Protein AF-A0A9P3HII9-F1 (afdb_monomer)

Secondary structure (DSSP, 8-state):
-------PEEEEEE--TTSSHHHHHHHTT-----S--SSSPPP-PPPEEEEETTEEEEEEEPPPTT----TTS---HHHHHHHHHHHHHHHHHTT-EEEEEEEE---TTSPPPHHHHHHHHHHHHTBSSPPPEEEEEEEE-GGGHHHHTSTTHHHHHHHHTT---TTEEEEEEEEEE--SSS--HHHHHHHHHHHHTS--B---B----TT---GGGGTTTSSTTSSSSSSSGGGG---S-----TT---PEEEEEE--TTSSHHHHHHHTT-----S---TT--PPEEEEEEETTEEEEEEEPPP----TTS-THHHHHHHHHHHHHHHTTS--EEEEEEE--BTTBPPHHHHHHHHHHHHT-SS--EEEEEEEEE-TTTHHHHTSTTTTHHHHHHHHHT-----STTT---EEEE--TTS---HHHHHHHHHHHHHHHTHHHHHHHHHHHHHHHT--

Solvent-accessible surface area (backbone atoms only — not comparable to full-atom values): 26698 Å² total; per-residue (Å²): 132,86,76,66,92,64,75,55,33,33,43,35,48,43,39,49,66,72,33,46,60,42,57,56,41,36,56,50,57,46,89,53,88,72,76,72,49,86,77,50,50,67,73,67,54,79,64,45,79,29,71,46,88,95,41,44,37,36,40,40,55,56,56,22,51,69,32,56,56,60,91,92,50,90,55,46,66,64,57,34,47,52,49,52,49,46,56,50,38,59,52,30,66,69,69,36,31,26,38,42,29,43,34,40,48,35,42,79,81,39,49,74,53,63,71,58,54,50,53,51,33,59,54,52,71,36,43,79,49,67,36,48,29,40,42,35,39,23,51,30,35,82,91,16,39,71,64,51,69,34,87,58,42,62,57,55,56,43,52,73,73,68,39,77,59,89,38,45,45,86,88,54,66,45,82,37,61,56,64,90,85,63,76,50,75,64,56,30,48,50,51,48,56,57,60,70,67,56,71,63,29,70,32,53,58,58,84,63,64,90,72,67,70,68,69,58,83,82,63,67,88,78,65,74,90,66,65,75,72,62,73,73,73,61,86,78,77,88,88,82,83,80,77,81,68,87,74,79,72,83,56,42,32,44,31,47,44,39,46,66,90,41,47,55,63,56,53,44,38,54,49,61,48,84,74,86,82,66,95,68,70,99,76,60,82,66,64,49,75,48,78,40,66,50,87,98,41,55,36,35,39,37,49,52,50,47,53,57,75,45,78,69,75,48,59,53,73,51,51,50,58,49,38,50,50,49,49,65,77,47,63,84,72,55,58,48,37,41,29,43,35,39,56,33,48,66,61,24,70,57,60,67,58,53,51,49,52,35,53,55,44,57,63,45,94,61,52,48,39,48,47,45,31,38,26,52,23,47,81,91,37,42,69,56,62,60,34,70,72,66,45,41,69,62,53,48,49,54,64,68,37,70,42,62,62,78,47,57,90,81,54,70,62,49,68,39,62,56,53,85,88,79,56,77,52,75,68,52,30,51,52,51,44,56,56,56,53,61,75,64,50,62,66,61,55,54,51,49,52,58,48,47,31,66,72,66,70,56,127

Nearest PDB structures (foldseek):
  3ftq-assembly5_B  TM=5.534E-01  e=5.354E-06  Mus musculus
  3nkv-assembly2_B  TM=5.632E-01  e=1.108E-03  Homo sapiens
  8t74-assembly1_A  TM=5.354E-01  e=1.397E-03  Homo sapiens
  1nf3-assembly1_A  TM=5.002E-01  e=1.867E-03  Homo sapiens
  3gft-assembly5_E  TM=4.887E-01  e=5.299E-03  Homo sapiens

pLDDT: mean 77.4, std 17.29, range [31.3, 97.12]

Structure (mmCIF, N/CA/C/O backbone):
data_AF-A0A9P3HII9-F1
#
_entry.id   AF-A0A9P3HII9-F1
#
loop_
_atom_site.group_PDB
_atom_site.id
_atom_site.type_symbol
_atom_site.label_atom_id
_atom_site.label_alt_id
_atom_site.label_comp_id
_atom_site.label_asym_id
_atom_site.label_entity_id
_atom_site.label_seq_id
_atom_site.pdbx_PDB_ins_code
_atom_site.Cartn_x
_atom_site.Cartn_y
_atom_site.Cartn_z
_atom_site.occupancy
_atom_site.B_iso_or_equiv
_atom_site.auth_seq_id
_atom_site.auth_comp_id
_atom_site.auth_asym_id
_atom_site.auth_atom_id
_atom_site.pdbx_PDB_model_num
ATOM 1 N N . MET A 1 1 ? 26.163 -20.464 -30.520 1.00 50.69 1 MET A N 1
ATOM 2 C CA . MET A 1 1 ? 25.673 -19.193 -31.083 1.00 50.69 1 MET A CA 1
ATOM 3 C C . MET A 1 1 ? 26.262 -18.115 -30.193 1.00 50.69 1 MET A C 1
ATOM 5 O O . MET A 1 1 ? 25.798 -17.963 -29.070 1.00 50.69 1 MET A O 1
ATOM 9 N N . GLU A 1 2 ? 27.386 -17.524 -30.596 1.00 46.53 2 GLU A N 1
ATOM 10 C CA . GLU A 1 2 ? 27.952 -16.379 -29.880 1.00 46.53 2 GLU A CA 1
ATOM 11 C C . GLU A 1 2 ? 26.976 -15.225 -30.076 1.00 46.53 2 GLU A C 1
ATOM 13 O O . GLU A 1 2 ? 26.792 -14.739 -31.188 1.00 46.53 2 GLU A O 1
ATOM 18 N N . ILE A 1 3 ? 26.263 -14.868 -29.011 1.00 52.91 3 ILE A N 1
ATOM 19 C CA . ILE A 1 3 ? 25.529 -13.611 -28.969 1.00 52.91 3 ILE A CA 1
ATOM 20 C C . ILE A 1 3 ? 26.640 -12.566 -29.024 1.00 52.91 3 ILE A C 1
ATOM 22 O O . ILE A 1 3 ? 27.408 -12.457 -28.063 1.00 52.91 3 ILE A O 1
ATOM 26 N N . GLU A 1 4 ? 26.788 -11.875 -30.163 1.00 56.25 4 GLU A N 1
ATOM 27 C CA . GLU A 1 4 ? 27.623 -10.673 -30.252 1.00 56.25 4 GLU A CA 1
ATOM 28 C C . GLU A 1 4 ? 27.346 -9.814 -29.014 1.00 56.25 4 GLU A C 1
ATOM 30 O O . GLU A 1 4 ? 26.258 -9.889 -28.443 1.00 56.25 4 GLU A O 1
ATOM 35 N N . ALA A 1 5 ? 28.300 -9.007 -28.556 1.00 56.56 5 ALA A N 1
ATOM 36 C CA . ALA A 1 5 ? 28.107 -8.104 -27.417 1.00 56.56 5 ALA A CA 1
ATOM 37 C C . ALA A 1 5 ? 27.102 -6.963 -27.729 1.00 56.56 5 ALA A C 1
ATOM 39 O O . ALA A 1 5 ? 27.338 -5.800 -27.419 1.00 56.56 5 ALA A O 1
ATOM 40 N N . SER A 1 6 ? 25.980 -7.300 -28.369 1.00 55.41 6 SER A N 1
ATOM 41 C CA . SER A 1 6 ? 24.799 -6.522 -28.655 1.00 55.41 6 SER A CA 1
ATOM 42 C C . SER A 1 6 ? 24.334 -5.850 -27.373 1.00 55.41 6 SER A C 1
ATOM 44 O O . SER A 1 6 ? 23.949 -6.528 -26.416 1.00 55.41 6 SER A O 1
ATOM 46 N N . ASN A 1 7 ? 24.421 -4.521 -27.385 1.00 78.75 7 ASN A N 1
ATOM 47 C CA . ASN A 1 7 ? 23.775 -3.545 -26.512 1.00 78.75 7 ASN A CA 1
ATOM 48 C C . ASN A 1 7 ? 22.927 -4.156 -25.386 1.00 78.75 7 ASN A C 1
ATOM 50 O O . ASN A 1 7 ? 21.704 -4.270 -25.496 1.00 78.75 7 ASN A O 1
ATOM 54 N N . ILE A 1 8 ? 23.584 -4.528 -24.284 1.00 85.19 8 ILE A N 1
ATOM 55 C CA . ILE A 1 8 ? 22.881 -4.919 -23.063 1.00 85.19 8 ILE A CA 1
ATOM 56 C C . ILE A 1 8 ? 22.096 -3.698 -22.586 1.00 85.19 8 ILE A C 1
ATOM 58 O O . ILE A 1 8 ? 22.673 -2.638 -22.343 1.00 85.19 8 ILE A O 1
ATOM 62 N N . THR A 1 9 ? 20.780 -3.852 -22.469 1.00 92.06 9 THR A N 1
ATOM 63 C CA . THR A 1 9 ? 19.888 -2.778 -22.022 1.00 92.06 9 THR A CA 1
ATOM 64 C C . THR A 1 9 ? 19.552 -2.980 -20.557 1.00 92.06 9 THR A C 1
ATOM 66 O O . THR A 1 9 ? 19.020 -4.022 -20.176 1.00 92.06 9 THR A O 1
ATOM 69 N N . SER A 1 10 ? 19.851 -1.983 -19.729 1.00 92.75 10 SER A N 1
ATOM 70 C CA . SER A 1 10 ? 19.434 -1.980 -18.330 1.00 92.75 10 SER A CA 1
ATOM 71 C C . SER A 1 10 ? 17.975 -1.550 -18.222 1.00 92.75 10 SER A C 1
ATOM 73 O O . SER A 1 10 ? 17.616 -0.470 -18.690 1.00 92.75 10 SER A O 1
ATOM 75 N N . VAL A 1 11 ? 17.144 -2.382 -17.599 1.00 94.19 11 VAL A N 1
ATOM 76 C CA . VAL A 1 11 ? 15.742 -2.068 -17.297 1.00 94.19 11 VAL A CA 1
ATOM 77 C C . VAL A 1 11 ? 15.636 -1.833 -15.799 1.00 94.19 11 VAL A C 1
ATOM 79 O O . VAL A 1 11 ? 15.940 -2.727 -15.006 1.00 94.19 11 VAL A O 1
ATOM 82 N N . ILE A 1 12 ? 15.242 -0.617 -15.423 1.00 92.94 12 ILE A N 1
ATOM 83 C CA . ILE A 1 12 ? 15.166 -0.184 -14.027 1.00 92.94 12 ILE A CA 1
ATOM 84 C C . ILE A 1 12 ? 13.711 0.147 -13.704 1.00 92.94 12 ILE A C 1
ATOM 86 O O . ILE A 1 12 ? 13.157 1.091 -14.274 1.00 92.94 12 ILE A O 1
ATOM 90 N N . PHE A 1 13 ? 13.100 -0.594 -12.777 1.00 93.56 13 PHE A N 1
ATOM 91 C CA . PHE A 1 13 ? 11.810 -0.208 -12.205 1.00 93.56 13 PHE A CA 1
ATOM 92 C C . PHE A 1 13 ? 12.006 0.570 -10.921 1.00 93.56 13 PHE A C 1
ATOM 94 O O . PHE A 1 13 ? 12.686 0.117 -10.007 1.00 93.56 13 PHE A O 1
ATOM 101 N N . ILE A 1 14 ? 11.328 1.705 -10.835 1.00 91.00 14 ILE A N 1
ATOM 102 C CA . ILE A 1 14 ? 11.351 2.598 -9.687 1.00 91.00 14 ILE A CA 1
ATOM 103 C C . ILE A 1 14 ? 9.930 2.722 -9.164 1.00 91.00 14 ILE A C 1
ATOM 105 O O . ILE A 1 14 ? 9.005 3.012 -9.915 1.00 91.00 14 ILE A O 1
ATOM 109 N N . GLY A 1 15 ? 9.736 2.521 -7.869 1.00 90.38 15 GLY A N 1
ATOM 110 C CA . GLY A 1 15 ? 8.411 2.630 -7.275 1.00 90.38 15 GLY A CA 1
ATOM 111 C C . GLY A 1 15 ? 8.385 2.172 -5.831 1.00 90.38 15 GLY A C 1
ATOM 112 O O . GLY A 1 15 ? 9.324 1.531 -5.344 1.00 90.38 15 GLY A O 1
ATOM 113 N N . ASN A 1 16 ? 7.292 2.487 -5.146 1.00 86.19 16 ASN A N 1
ATOM 114 C CA . ASN A 1 16 ? 7.128 2.178 -3.734 1.00 86.19 16 ASN A CA 1
ATOM 115 C C . ASN A 1 16 ? 7.156 0.667 -3.428 1.00 86.19 16 ASN A C 1
ATOM 117 O O . ASN A 1 16 ? 7.061 -0.178 -4.327 1.00 86.19 16 ASN A O 1
ATOM 121 N N . PRO A 1 17 ? 7.339 0.282 -2.153 1.00 83.12 17 PRO A N 1
ATOM 122 C CA . PRO A 1 17 ? 7.253 -1.115 -1.759 1.00 83.12 17 PRO A CA 1
ATOM 123 C C . PRO A 1 17 ? 5.914 -1.725 -2.180 1.00 83.12 17 PRO A C 1
ATOM 125 O O . PRO A 1 17 ? 4.857 -1.112 -2.039 1.00 83.12 17 PRO A O 1
ATOM 128 N N . GLY A 1 18 ? 5.950 -2.951 -2.699 1.00 83.88 18 GLY A N 1
ATOM 129 C CA . GLY A 1 18 ? 4.731 -3.694 -3.004 1.00 83.88 18 GLY A CA 1
ATOM 130 C C . GLY A 1 18 ? 3.981 -3.289 -4.279 1.00 83.88 18 GLY A C 1
ATOM 131 O O . GLY A 1 18 ? 2.964 -3.906 -4.577 1.00 83.88 18 GLY A O 1
ATOM 132 N N . VAL A 1 19 ? 4.476 -2.347 -5.087 1.00 89.94 19 VAL A N 1
ATOM 133 C CA . VAL A 1 19 ? 3.847 -1.977 -6.379 1.00 89.94 19 VAL A CA 1
ATOM 134 C C . VAL A 1 19 ? 4.019 -3.036 -7.485 1.00 89.94 19 VAL A C 1
ATOM 136 O O . VAL A 1 19 ? 3.559 -2.854 -8.604 1.00 89.94 19 VAL A O 1
ATOM 139 N N . GLY A 1 20 ? 4.671 -4.170 -7.206 1.00 90.62 20 GLY A N 1
ATOM 140 C CA . GLY A 1 20 ? 4.823 -5.273 -8.166 1.00 90.62 20 GLY A CA 1
ATOM 141 C C . GLY A 1 20 ? 6.060 -5.202 -9.071 1.00 90.62 20 GLY A C 1
ATOM 142 O O . GLY A 1 20 ? 6.077 -5.862 -10.104 1.00 90.62 20 GLY A O 1
ATOM 143 N N . LYS A 1 21 ? 7.109 -4.459 -8.688 1.00 92.44 21 LYS A N 1
ATOM 144 C CA . LYS A 1 21 ? 8.373 -4.358 -9.454 1.00 92.44 21 LYS A CA 1
ATOM 145 C C . LYS A 1 21 ? 8.997 -5.724 -9.760 1.00 92.44 21 LYS A C 1
ATOM 147 O O . LYS A 1 21 ? 9.207 -6.064 -10.918 1.00 92.44 21 LYS A O 1
ATOM 152 N N . SER A 1 22 ? 9.181 -6.557 -8.738 1.00 91.50 22 SER A N 1
ATOM 153 C CA . SER A 1 22 ? 9.754 -7.898 -8.891 1.00 91.50 22 SER A CA 1
ATOM 154 C C . SER A 1 22 ? 8.862 -8.822 -9.741 1.00 91.50 22 SER A C 1
ATOM 156 O O . SER A 1 22 ? 9.364 -9.651 -10.493 1.00 91.50 22 SER A O 1
ATOM 158 N N . ALA A 1 23 ? 7.534 -8.641 -9.713 1.00 92.81 23 ALA A N 1
ATOM 159 C CA . ALA A 1 23 ? 6.627 -9.371 -10.605 1.00 92.81 23 ALA A CA 1
ATOM 160 C C . ALA A 1 23 ? 6.827 -8.964 -12.076 1.00 92.81 23 ALA A C 1
ATOM 162 O O . ALA A 1 23 ? 6.844 -9.829 -12.951 1.00 92.81 23 ALA A O 1
ATOM 163 N N . LEU A 1 24 ? 7.034 -7.670 -12.349 1.00 95.31 24 LEU A N 1
ATOM 164 C CA . LEU A 1 24 ? 7.374 -7.179 -13.688 1.00 95.31 24 LEU A CA 1
ATOM 165 C C . LEU A 1 24 ? 8.743 -7.706 -14.152 1.00 95.31 24 LEU A C 1
ATOM 167 O O . LEU A 1 24 ? 8.883 -8.087 -15.311 1.00 95.31 24 LEU A O 1
ATOM 171 N N . HIS A 1 25 ? 9.736 -7.813 -13.259 1.00 95.31 25 HIS A N 1
ATOM 172 C CA . HIS A 1 25 ? 11.026 -8.445 -13.589 1.00 95.31 25 HIS A CA 1
ATOM 173 C C . HIS A 1 25 ? 10.839 -9.898 -14.009 1.00 95.31 25 HIS A C 1
ATOM 175 O O . HIS A 1 25 ? 11.411 -10.349 -15.000 1.00 95.31 25 HIS A O 1
ATOM 181 N N . ASN A 1 26 ? 10.014 -10.627 -13.263 1.00 94.19 26 ASN A N 1
ATOM 182 C CA . ASN A 1 26 ? 9.746 -12.029 -13.541 1.00 94.19 26 ASN A CA 1
ATOM 183 C C . ASN A 1 26 ? 8.998 -12.208 -14.875 1.00 94.19 26 ASN A C 1
ATOM 185 O O . ASN A 1 26 ? 9.283 -13.155 -15.605 1.00 94.19 26 ASN A O 1
ATOM 189 N N . ALA A 1 27 ? 8.133 -11.263 -15.271 1.00 95.56 27 ALA A N 1
ATOM 190 C CA . ALA A 1 27 ? 7.511 -11.256 -16.603 1.00 95.56 27 ALA A CA 1
ATOM 191 C C . ALA A 1 27 ? 8.543 -11.117 -17.747 1.00 95.56 27 ALA A C 1
ATOM 193 O O . ALA A 1 27 ? 8.375 -11.686 -18.833 1.00 95.56 27 ALA A O 1
ATOM 194 N N . LEU A 1 28 ? 9.658 -10.428 -17.488 1.00 96.31 28 LEU A N 1
ATOM 195 C CA . LEU A 1 28 ? 10.791 -10.291 -18.412 1.00 96.31 28 LEU A CA 1
ATOM 196 C C . LEU A 1 28 ? 11.765 -11.484 -18.393 1.00 96.31 28 LEU A C 1
ATOM 198 O O . LEU A 1 28 ? 12.748 -11.467 -19.131 1.00 96.31 28 LEU A O 1
ATOM 202 N N . GLY A 1 29 ? 11.500 -12.517 -17.587 1.00 95.50 29 GLY A N 1
ATOM 203 C CA . GLY A 1 29 ? 12.352 -13.704 -17.460 1.00 95.50 29 GLY A CA 1
ATOM 204 C C . GLY A 1 29 ? 13.304 -13.680 -16.262 1.00 95.50 29 GLY A C 1
ATOM 205 O O . GLY A 1 29 ? 14.194 -14.524 -16.187 1.00 95.50 29 GLY A O 1
ATOM 206 N N . GLY A 1 30 ? 13.141 -12.726 -15.340 1.00 95.06 30 GLY A N 1
ATOM 207 C CA . GLY A 1 30 ? 13.844 -12.723 -14.058 1.00 95.06 30 GLY A CA 1
ATOM 208 C C . GLY A 1 30 ? 13.340 -13.795 -13.086 1.00 95.06 30 GLY A C 1
ATOM 209 O O . GLY A 1 30 ? 12.287 -14.406 -13.273 1.00 95.06 30 GLY A O 1
ATOM 210 N N . SER A 1 31 ? 14.099 -13.989 -12.014 1.00 93.00 31 SER A N 1
ATOM 211 C CA . SER A 1 31 ? 13.786 -14.848 -10.872 1.00 93.00 31 SER A CA 1
ATOM 212 C C . SER A 1 31 ? 13.992 -14.075 -9.567 1.00 93.00 31 SER A C 1
ATOM 214 O O . SER A 1 31 ? 14.829 -14.427 -8.735 1.00 93.00 31 SER A O 1
ATOM 216 N N . PHE A 1 32 ? 13.283 -12.960 -9.422 1.00 88.56 32 PHE A N 1
ATOM 217 C CA . PHE A 1 32 ? 13.269 -12.142 -8.215 1.00 88.56 32 PHE A CA 1
ATOM 218 C C . PHE A 1 32 ? 12.254 -12.719 -7.230 1.00 88.56 32 PHE A C 1
ATOM 220 O O . PHE A 1 32 ? 11.133 -13.078 -7.617 1.00 88.56 32 PHE A O 1
ATOM 227 N N . GLU A 1 33 ? 12.626 -12.801 -5.952 1.00 82.69 33 GLU A N 1
ATOM 228 C CA . GLU A 1 33 ? 11.677 -13.200 -4.919 1.00 82.69 33 GLU A CA 1
ATOM 229 C C . GLU A 1 33 ? 10.557 -12.161 -4.835 1.00 82.69 33 GLU A C 1
ATOM 231 O O . GLU A 1 33 ? 10.783 -10.960 -4.689 1.00 82.69 33 GLU A O 1
ATOM 236 N N . SER A 1 34 ? 9.323 -12.638 -4.960 1.00 72.56 34 SER A N 1
ATOM 237 C CA . SER A 1 34 ? 8.125 -11.825 -4.791 1.00 72.56 34 SER A CA 1
ATOM 238 C C . SER A 1 34 ? 7.374 -12.350 -3.576 1.00 72.56 34 SER A C 1
ATOM 240 O O . SER A 1 34 ? 7.101 -13.546 -3.485 1.00 72.56 34 SER A O 1
ATOM 242 N N . GLY A 1 35 ? 7.063 -11.476 -2.617 1.00 63.41 35 GLY A N 1
ATOM 243 C CA . GLY A 1 35 ? 6.304 -11.878 -1.439 1.00 63.41 35 GLY A CA 1
ATOM 244 C C . GLY A 1 35 ? 6.574 -11.082 -0.165 1.00 63.41 35 GLY A C 1
ATOM 245 O O . GLY A 1 35 ? 7.149 -9.992 -0.165 1.00 63.41 35 GLY A O 1
ATOM 246 N N . TYR A 1 36 ? 6.071 -11.667 0.918 1.00 51.62 36 TYR A N 1
ATOM 247 C CA . TYR A 1 36 ? 6.040 -11.145 2.279 1.00 51.62 36 TYR A CA 1
ATOM 248 C C . TYR A 1 36 ? 7.439 -11.031 2.903 1.00 51.62 36 TYR A C 1
ATOM 250 O O . TYR A 1 36 ? 8.125 -12.043 3.030 1.00 51.62 36 TYR A O 1
ATOM 258 N N . HIS A 1 37 ? 7.814 -9.835 3.365 1.00 62.38 37 HIS A N 1
ATOM 259 C CA . HIS A 1 37 ? 8.996 -9.613 4.209 1.00 62.38 37 HIS A CA 1
ATOM 260 C C . HIS A 1 37 ? 8.604 -8.708 5.383 1.00 62.38 37 HIS A C 1
ATOM 262 O O . HIS A 1 37 ? 8.027 -7.645 5.165 1.00 62.38 37 HIS A O 1
ATOM 268 N N . GLU A 1 38 ? 8.873 -9.152 6.614 1.00 53.38 38 GLU A N 1
ATOM 269 C CA . GLU A 1 38 ? 8.202 -8.648 7.824 1.00 53.38 38 GLU A CA 1
ATOM 270 C C . GLU A 1 38 ? 8.548 -7.210 8.221 1.00 53.38 38 GLU A C 1
ATOM 272 O O . GLU A 1 38 ? 7.690 -6.543 8.794 1.00 53.38 38 GLU A O 1
ATOM 277 N N . VAL A 1 39 ? 9.770 -6.717 7.978 1.00 51.56 39 VAL A N 1
ATOM 278 C CA . VAL A 1 39 ? 10.214 -5.472 8.652 1.00 51.56 39 VAL A CA 1
ATOM 279 C C . VAL A 1 39 ? 11.115 -4.564 7.821 1.00 51.56 39 VAL A C 1
ATOM 281 O O . VAL A 1 39 ? 11.218 -3.378 8.114 1.00 51.56 39 VAL A O 1
ATOM 284 N N . THR A 1 40 ? 11.743 -5.052 6.759 1.00 52.34 40 THR A N 1
ATOM 285 C CA . THR A 1 40 ? 12.644 -4.234 5.938 1.00 52.34 40 THR A CA 1
ATOM 286 C C . THR A 1 40 ? 12.536 -4.681 4.494 1.00 52.34 40 THR A C 1
ATOM 288 O O . THR A 1 40 ? 12.396 -5.882 4.236 1.00 52.34 40 THR A O 1
ATOM 291 N N . GLY A 1 41 ? 12.608 -3.744 3.544 1.00 51.28 41 GLY A N 1
ATOM 292 C CA . GLY A 1 41 ? 12.808 -4.133 2.150 1.00 51.28 41 GLY A CA 1
ATOM 293 C C . GLY A 1 41 ? 14.012 -5.060 2.037 1.00 51.28 41 GLY A C 1
ATOM 294 O O . GLY A 1 41 ? 14.955 -4.971 2.829 1.00 51.28 41 GLY A O 1
ATOM 295 N N . MET A 1 42 ? 13.962 -5.984 1.080 1.00 52.25 42 MET A N 1
ATOM 296 C CA . MET A 1 42 ? 15.144 -6.777 0.777 1.00 52.25 42 MET A CA 1
ATOM 297 C C . MET A 1 42 ? 16.296 -5.832 0.408 1.00 52.25 42 MET A C 1
ATOM 299 O O . MET A 1 42 ? 16.041 -4.789 -0.209 1.00 52.25 42 MET A O 1
ATOM 303 N N . PRO A 1 43 ? 17.551 -6.166 0.771 1.00 57.62 43 PRO A N 1
ATOM 304 C CA . PRO A 1 43 ? 18.695 -5.515 0.147 1.00 57.62 43 PRO A CA 1
ATOM 305 C C . PRO A 1 43 ? 18.514 -5.577 -1.371 1.00 57.62 43 PRO A C 1
ATOM 307 O O . PRO A 1 43 ? 17.901 -6.522 -1.872 1.00 57.62 43 PRO A O 1
ATOM 310 N N . VAL A 1 44 ? 19.001 -4.547 -2.073 1.00 64.44 44 VAL A N 1
ATOM 311 C CA . VAL A 1 44 ? 18.990 -4.466 -3.542 1.00 64.44 44 VAL A CA 1
ATOM 312 C C . VAL A 1 44 ? 19.311 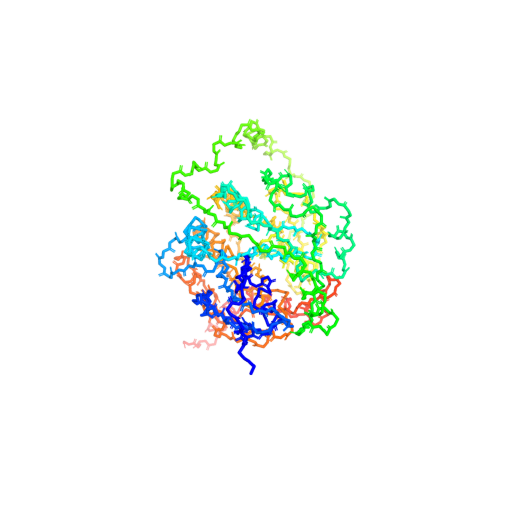-5.851 -4.091 1.00 64.44 44 VAL A C 1
ATOM 314 O O . VAL A 1 44 ? 20.410 -6.354 -3.854 1.00 64.44 44 VAL A O 1
ATOM 317 N N . GLY A 1 45 ? 18.331 -6.493 -4.732 1.00 71.44 45 GLY A N 1
ATOM 318 C CA . GLY A 1 45 ? 18.554 -7.811 -5.306 1.00 71.44 45 GLY A CA 1
ATOM 319 C C . GLY A 1 45 ? 19.683 -7.703 -6.320 1.00 71.44 45 GLY A C 1
ATOM 320 O O . GLY A 1 45 ? 19.743 -6.716 -7.063 1.00 71.44 45 GLY A O 1
ATOM 321 N N . ASP A 1 46 ? 20.580 -8.690 -6.345 1.00 83.75 46 ASP A N 1
ATOM 322 C CA . ASP A 1 46 ? 21.634 -8.709 -7.351 1.00 83.75 46 ASP A CA 1
ATOM 323 C C . ASP A 1 46 ? 20.985 -8.593 -8.736 1.00 83.75 46 ASP A C 1
ATOM 325 O O . ASP A 1 46 ? 20.050 -9.344 -9.044 1.00 83.75 46 ASP A O 1
ATOM 329 N N . PRO A 1 47 ? 21.421 -7.636 -9.571 1.00 88.38 47 PRO A N 1
ATOM 330 C CA . PRO A 1 47 ? 20.814 -7.472 -10.873 1.00 88.38 47 PRO A CA 1
ATOM 331 C C . PRO A 1 47 ? 20.960 -8.747 -11.697 1.00 88.38 47 PRO A C 1
ATOM 333 O O . PRO A 1 47 ? 22.013 -9.391 -11.707 1.00 88.38 47 PRO A O 1
ATOM 336 N N . GLN A 1 48 ? 19.913 -9.083 -12.440 1.00 93.69 48 GLN A N 1
ATOM 337 C CA . GLN A 1 48 ? 19.862 -10.323 -13.202 1.00 93.69 48 GLN A CA 1
ATOM 338 C C . GLN A 1 48 ? 19.979 -10.037 -14.691 1.00 93.69 48 GLN A C 1
ATOM 340 O O . GLN A 1 48 ? 19.268 -9.192 -15.239 1.00 93.69 48 GLN A O 1
ATOM 345 N N . ARG A 1 49 ? 20.865 -10.770 -15.367 1.00 94.31 49 ARG A N 1
ATOM 346 C CA . ARG A 1 49 ? 20.931 -10.767 -16.827 1.00 94.31 49 ARG A CA 1
ATOM 347 C C . ARG A 1 49 ? 19.958 -11.806 -17.366 1.00 94.31 49 ARG A C 1
ATOM 349 O O . ARG A 1 49 ? 20.082 -12.982 -17.036 1.00 94.31 49 ARG A O 1
ATOM 356 N N . VAL A 1 50 ? 19.032 -11.381 -18.218 1.00 95.38 50 VAL A N 1
ATOM 357 C CA . VAL A 1 50 ? 18.008 -12.255 -18.801 1.00 95.38 50 VAL A CA 1
ATOM 358 C C . VAL A 1 50 ? 17.968 -12.101 -20.317 1.00 95.38 50 VAL A C 1
ATOM 360 O O . VAL A 1 50 ? 18.228 -11.023 -20.857 1.00 95.38 50 VAL A O 1
ATOM 363 N N . ALA A 1 51 ? 17.638 -13.188 -21.009 1.00 94.81 51 ALA A N 1
ATOM 364 C CA . ALA A 1 51 ? 17.308 -13.148 -22.426 1.00 94.81 51 ALA A CA 1
ATOM 365 C C . ALA A 1 51 ? 15.792 -12.961 -22.568 1.00 94.81 51 ALA A C 1
ATOM 367 O O . ALA A 1 51 ? 15.019 -13.813 -22.132 1.00 94.81 51 ALA A O 1
ATOM 368 N N . CYS A 1 52 ? 15.371 -11.857 -23.182 1.00 94.69 52 CYS A N 1
ATOM 369 C CA . CYS A 1 52 ? 13.970 -11.579 -23.481 1.00 94.69 52 CYS A CA 1
ATOM 370 C C . CYS A 1 52 ? 13.823 -11.388 -24.994 1.00 94.69 52 CYS A C 1
ATOM 372 O O . CYS A 1 52 ? 14.203 -10.357 -25.553 1.00 94.69 52 CYS A O 1
ATOM 374 N N . ARG A 1 53 ? 13.308 -12.422 -25.672 1.00 92.88 53 ARG A N 1
ATOM 375 C CA . ARG A 1 53 ? 13.315 -12.537 -27.141 1.00 92.88 53 ARG A CA 1
ATOM 376 C C . ARG A 1 53 ? 14.735 -12.381 -27.704 1.00 92.88 53 ARG A C 1
ATOM 378 O O . ARG A 1 53 ? 15.615 -13.158 -27.356 1.00 92.88 53 ARG A O 1
ATOM 385 N N . GLN A 1 54 ? 14.949 -11.392 -28.569 1.00 92.75 54 GLN A N 1
ATOM 386 C CA . GLN A 1 54 ? 16.234 -11.086 -29.200 1.00 92.75 54 GLN A CA 1
ATOM 387 C C . GLN A 1 54 ? 17.070 -10.085 -28.382 1.00 92.75 54 GLN A C 1
ATOM 389 O O . GLN A 1 54 ? 18.153 -9.701 -28.814 1.00 92.75 54 GLN A O 1
ATOM 394 N N . HIS A 1 55 ? 16.594 -9.659 -27.206 1.00 92.19 55 HIS A N 1
ATOM 395 C CA . HIS A 1 55 ? 17.265 -8.665 -26.370 1.00 92.19 55 HIS A CA 1
ATOM 396 C C . HIS A 1 55 ? 17.942 -9.313 -25.157 1.00 92.19 55 HIS A C 1
ATOM 398 O O . HIS A 1 55 ? 17.362 -10.157 -24.471 1.00 92.19 55 HIS A O 1
ATOM 404 N N . SER A 1 56 ? 19.161 -8.863 -24.853 1.00 93.88 56 SER A N 1
ATOM 405 C CA . SER A 1 56 ? 19.832 -9.138 -23.580 1.00 93.88 56 SER A CA 1
ATOM 406 C C . SER A 1 56 ? 19.515 -8.003 -22.609 1.00 93.88 56 SER A C 1
ATOM 408 O O . SER A 1 56 ? 20.036 -6.896 -22.758 1.00 93.88 56 SER A O 1
ATOM 410 N N . LEU A 1 57 ? 18.687 -8.279 -21.604 1.00 95.06 57 LEU A N 1
ATOM 411 C CA . LEU A 1 57 ? 18.290 -7.302 -20.594 1.00 95.06 57 LEU A CA 1
ATOM 412 C C . LEU A 1 57 ? 19.102 -7.484 -19.312 1.00 95.06 57 LEU A C 1
ATOM 414 O O . LEU A 1 57 ? 19.472 -8.599 -18.941 1.00 95.06 57 LEU A O 1
ATOM 418 N N . TYR A 1 58 ? 19.356 -6.377 -18.627 1.00 93.69 58 TYR A N 1
ATOM 419 C CA . TYR A 1 58 ? 19.943 -6.346 -17.295 1.00 93.69 58 TYR A CA 1
ATOM 420 C C . TYR A 1 58 ? 18.928 -5.723 -16.337 1.00 93.69 58 TYR A C 1
ATOM 422 O O . TYR A 1 58 ? 18.682 -4.519 -16.369 1.00 93.69 58 TYR A O 1
ATOM 430 N N . LEU A 1 59 ? 18.267 -6.564 -15.547 1.00 94.81 59 LEU A N 1
ATOM 431 C CA . LEU A 1 59 ? 17.148 -6.173 -14.699 1.00 94.81 59 LEU A CA 1
ATOM 432 C C . LEU A 1 59 ? 17.665 -5.681 -13.345 1.00 94.81 59 LEU A C 1
ATOM 434 O O . LEU A 1 59 ? 18.338 -6.436 -12.641 1.00 94.81 59 LEU A O 1
ATOM 438 N N . VAL A 1 60 ? 17.336 -4.444 -12.969 1.00 91.31 60 VAL A N 1
ATOM 439 C CA . VAL A 1 60 ? 17.779 -3.811 -11.712 1.00 91.31 60 VAL A CA 1
ATOM 440 C C . VAL A 1 60 ? 16.573 -3.534 -10.815 1.00 91.31 60 VAL A C 1
ATOM 442 O O . VAL A 1 60 ? 15.775 -2.649 -11.119 1.00 91.31 60 VAL A O 1
ATOM 445 N N . ASP A 1 61 ? 16.401 -4.326 -9.750 1.00 88.31 61 ASP A N 1
ATOM 446 C CA . ASP A 1 61 ? 15.280 -4.154 -8.812 1.00 88.31 61 ASP A CA 1
ATOM 447 C C . ASP A 1 61 ? 15.698 -3.152 -7.738 1.00 88.31 61 ASP A C 1
ATOM 449 O O . ASP A 1 61 ? 16.608 -3.413 -6.946 1.00 88.31 61 ASP A O 1
ATOM 453 N N . THR A 1 62 ? 15.082 -1.971 -7.742 1.00 87.12 62 THR A N 1
ATOM 454 C CA . THR A 1 62 ? 15.373 -0.953 -6.733 1.00 87.12 62 THR A CA 1
ATOM 455 C C . THR A 1 62 ? 14.535 -1.214 -5.477 1.00 87.12 62 THR A C 1
ATOM 457 O O . THR A 1 62 ? 13.386 -1.662 -5.568 1.00 87.12 62 THR A O 1
ATOM 460 N N . PRO A 1 63 ? 15.043 -0.922 -4.269 1.00 80.69 63 PRO A N 1
ATOM 461 C CA . PRO A 1 63 ? 14.215 -1.001 -3.073 1.00 80.69 63 PRO A CA 1
ATOM 462 C C . PRO A 1 63 ? 13.059 -0.005 -3.181 1.00 80.69 63 PRO A C 1
ATOM 464 O O . PRO A 1 63 ? 13.123 0.992 -3.907 1.00 80.69 63 PRO A O 1
ATOM 467 N N . GLY A 1 64 ? 11.968 -0.258 -2.459 1.00 75.69 64 GLY A N 1
ATOM 468 C CA . GLY A 1 64 ? 10.935 0.759 -2.341 1.00 75.69 64 GLY A CA 1
ATOM 469 C C . GLY A 1 64 ? 11.453 1.984 -1.585 1.00 75.69 64 GLY A C 1
ATOM 470 O O . GLY A 1 64 ? 12.257 1.872 -0.666 1.00 75.69 64 GLY A O 1
ATOM 471 N N . VAL A 1 65 ? 10.974 3.174 -1.938 1.00 70.75 65 VAL A N 1
ATOM 472 C CA . VAL A 1 65 ? 11.407 4.427 -1.286 1.00 70.75 65 VAL A CA 1
ATOM 473 C C . VAL A 1 65 ? 11.074 4.434 0.204 1.00 70.75 65 VAL A C 1
ATOM 475 O O . VAL A 1 65 ? 11.818 4.970 1.016 1.00 70.75 65 VAL A O 1
ATOM 478 N N . ASN A 1 66 ? 9.991 3.767 0.588 1.00 65.88 66 ASN A N 1
ATOM 479 C CA . ASN A 1 66 ? 9.604 3.651 1.987 1.00 65.88 66 ASN A CA 1
ATOM 480 C C . ASN A 1 66 ? 10.239 2.436 2.690 1.00 65.88 66 ASN A C 1
ATOM 482 O O . ASN A 1 66 ? 9.991 2.247 3.868 1.00 65.88 66 ASN A O 1
ATOM 486 N N . ASP A 1 67 ? 11.050 1.600 2.027 1.00 62.81 67 ASP A N 1
ATOM 487 C CA . ASP A 1 67 ? 11.541 0.335 2.612 1.00 62.81 67 ASP A CA 1
ATOM 488 C C . ASP A 1 67 ? 12.675 0.498 3.652 1.00 62.81 67 ASP A C 1
ATOM 490 O O . ASP A 1 67 ? 13.086 -0.497 4.257 1.00 62.81 67 ASP A O 1
ATOM 494 N N . HIS A 1 68 ? 13.174 1.714 3.901 1.00 52.09 68 HIS A N 1
ATOM 495 C CA . HIS A 1 68 ? 14.214 1.954 4.903 1.00 52.09 68 HIS A CA 1
ATOM 496 C C . HIS A 1 68 ? 13.662 2.585 6.179 1.00 52.09 68 HIS A C 1
ATOM 498 O O . HIS A 1 68 ? 13.523 3.800 6.263 1.00 52.09 68 HIS A O 1
ATOM 504 N N . PRO A 1 69 ? 13.488 1.769 7.222 1.00 47.34 69 PRO A N 1
ATOM 505 C CA . PRO A 1 69 ? 13.805 2.179 8.573 1.00 47.34 69 PRO A CA 1
ATOM 506 C C . PRO A 1 69 ? 14.809 1.168 9.129 1.00 47.34 69 PRO A C 1
ATOM 508 O O . PRO A 1 69 ? 14.438 0.133 9.680 1.00 47.34 69 PRO A O 1
ATOM 511 N N . THR A 1 70 ? 16.109 1.429 8.983 1.00 48.62 70 THR A N 1
ATOM 512 C CA . THR A 1 70 ? 17.087 0.730 9.822 1.00 48.62 70 THR A CA 1
ATOM 513 C C . THR A 1 70 ? 16.714 1.045 11.269 1.00 48.62 70 THR A C 1
ATOM 515 O O . THR A 1 70 ? 16.646 2.219 11.637 1.00 48.62 70 THR A O 1
ATOM 518 N N . ALA A 1 71 ? 16.400 0.020 12.066 1.00 40.97 71 ALA A N 1
ATOM 519 C CA . ALA A 1 71 ? 15.930 0.179 13.438 1.00 40.97 71 ALA A CA 1
ATOM 520 C C . ALA A 1 71 ? 16.864 1.121 14.224 1.00 40.97 71 ALA A C 1
ATOM 522 O O . ALA A 1 71 ? 18.030 0.804 14.443 1.00 40.97 71 ALA A O 1
ATOM 523 N N . GLY A 1 72 ? 16.353 2.297 14.606 1.00 46.84 72 GLY A N 1
ATOM 524 C CA . GLY A 1 72 ? 17.095 3.320 15.354 1.00 46.84 72 GLY A CA 1
ATOM 525 C C . GLY A 1 72 ? 17.525 4.561 14.562 1.00 46.84 72 GLY A C 1
ATOM 526 O O . GLY A 1 72 ? 17.910 5.549 15.182 1.00 46.84 72 GLY A O 1
ATOM 527 N N . CYS A 1 73 ? 17.410 4.574 13.231 1.00 43.50 73 CYS A N 1
ATOM 528 C CA . CYS A 1 73 ? 17.571 5.793 12.439 1.00 43.50 73 CYS A CA 1
ATOM 529 C C . CYS A 1 73 ? 16.201 6.301 11.987 1.00 43.50 73 CYS A C 1
ATOM 531 O O . CYS A 1 73 ? 15.436 5.568 11.364 1.00 43.50 73 CYS A O 1
ATOM 533 N N . THR A 1 74 ? 15.910 7.577 12.243 1.00 49.16 74 THR A N 1
ATOM 534 C CA . THR A 1 74 ? 14.859 8.326 11.545 1.00 49.16 74 THR A CA 1
ATOM 535 C C . THR A 1 74 ? 15.271 8.477 10.083 1.00 49.16 74 THR A C 1
ATOM 537 O O . THR A 1 74 ? 15.758 9.517 9.641 1.00 49.16 74 THR A O 1
ATOM 540 N N . ALA A 1 75 ? 15.160 7.389 9.326 1.00 51.50 75 ALA A N 1
ATOM 541 C CA . ALA A 1 75 ? 15.354 7.405 7.894 1.00 51.50 75 ALA A CA 1
ATOM 542 C C . ALA A 1 75 ? 14.299 8.342 7.307 1.00 51.50 75 ALA A C 1
ATOM 544 O O . ALA A 1 75 ? 13.097 8.090 7.355 1.00 51.50 75 ALA A O 1
ATOM 545 N N . THR A 1 76 ? 14.763 9.492 6.836 1.00 61.69 76 THR A N 1
ATOM 546 C CA . THR A 1 76 ? 13.907 10.441 6.139 1.00 61.69 76 THR A CA 1
ATOM 547 C C . THR A 1 76 ? 13.681 9.923 4.723 1.00 61.69 76 THR A C 1
ATOM 549 O O . THR A 1 76 ? 14.556 9.263 4.160 1.00 61.69 76 THR A O 1
ATOM 552 N N . VAL A 1 77 ? 12.539 10.261 4.117 1.00 63.19 77 VAL A N 1
ATOM 553 C CA . VAL A 1 77 ? 12.254 10.001 2.689 1.00 63.19 77 VAL A CA 1
ATOM 554 C C . VAL A 1 77 ? 13.449 10.395 1.809 1.00 63.19 77 VAL A C 1
ATOM 556 O O . VAL A 1 77 ? 13.794 9.688 0.866 1.00 63.19 77 VAL A O 1
ATOM 559 N N . LYS A 1 78 ? 14.151 11.471 2.189 1.00 68.50 78 LYS A N 1
ATOM 560 C CA . LYS A 1 78 ? 15.382 11.944 1.555 1.00 68.50 78 LYS A CA 1
ATOM 561 C C . LYS A 1 78 ? 16.479 10.877 1.477 1.00 68.50 78 LYS A C 1
ATOM 563 O O . LYS A 1 78 ? 17.025 10.684 0.402 1.00 68.50 78 LYS A O 1
ATOM 568 N N . ASN A 1 79 ? 16.759 10.141 2.554 1.00 71.50 79 ASN A N 1
ATOM 569 C CA . ASN A 1 79 ? 17.818 9.123 2.556 1.00 71.50 79 ASN A CA 1
ATOM 570 C C . ASN A 1 79 ? 17.510 7.977 1.584 1.00 71.50 79 ASN A C 1
ATOM 572 O O . ASN A 1 79 ? 18.399 7.501 0.883 1.00 71.50 79 ASN A O 1
ATOM 576 N N . SER A 1 80 ? 16.251 7.540 1.520 1.00 68.88 80 SER A N 1
ATOM 577 C CA . SER A 1 80 ? 15.835 6.496 0.583 1.00 68.88 80 SER A CA 1
ATOM 578 C C . SER A 1 80 ? 15.852 6.974 -0.863 1.00 68.88 80 SER A C 1
ATOM 580 O O . SER A 1 80 ? 16.209 6.213 -1.762 1.00 68.88 80 SER A O 1
ATOM 582 N N . VAL A 1 81 ? 15.460 8.227 -1.099 1.00 72.38 81 VAL A N 1
ATOM 583 C CA . VAL A 1 81 ? 15.548 8.856 -2.419 1.00 72.38 81 VAL A CA 1
ATOM 584 C C . VAL A 1 81 ? 17.012 8.963 -2.842 1.00 72.38 81 VAL A C 1
ATOM 586 O O . VAL A 1 81 ? 17.350 8.479 -3.917 1.00 72.38 81 VAL A O 1
ATOM 589 N N . ASP A 1 82 ? 17.893 9.470 -1.978 1.00 75.38 82 ASP A N 1
ATOM 590 C CA . ASP A 1 82 ? 19.336 9.568 -2.225 1.00 75.38 82 ASP A CA 1
ATOM 591 C C . ASP A 1 82 ? 19.963 8.192 -2.503 1.00 75.38 82 ASP A C 1
ATOM 593 O O . ASP A 1 82 ? 20.784 8.060 -3.411 1.00 75.38 82 ASP A O 1
ATOM 597 N N . PHE A 1 83 ? 19.541 7.148 -1.782 1.00 77.31 83 PHE A N 1
ATOM 598 C CA . PHE A 1 83 ? 19.989 5.774 -2.016 1.00 77.31 83 PHE A CA 1
ATOM 599 C C . PHE A 1 83 ? 19.560 5.245 -3.391 1.00 77.31 83 PHE A C 1
ATOM 601 O O . PHE A 1 83 ? 20.392 4.751 -4.153 1.00 77.31 83 PHE A O 1
ATOM 608 N N . ASN A 1 84 ? 18.278 5.391 -3.744 1.00 75.12 84 ASN A N 1
ATOM 609 C CA . ASN A 1 84 ? 17.771 4.997 -5.061 1.00 75.12 84 ASN A CA 1
ATOM 610 C C . ASN A 1 84 ? 18.469 5.778 -6.181 1.00 75.12 84 ASN A C 1
ATOM 612 O O . ASN A 1 84 ? 18.894 5.193 -7.172 1.00 75.12 84 ASN A O 1
ATOM 616 N N . LEU A 1 85 ? 18.655 7.085 -6.001 1.00 77.19 85 LEU A N 1
ATOM 617 C CA . LEU A 1 85 ? 19.405 7.931 -6.923 1.00 77.19 85 LEU A CA 1
ATOM 618 C C . LEU A 1 85 ? 20.867 7.509 -7.038 1.00 77.19 85 LEU A C 1
ATOM 620 O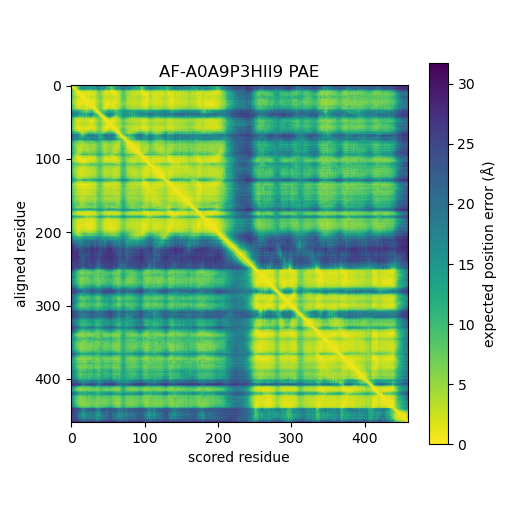 O . LEU A 1 85 ? 21.418 7.607 -8.127 1.00 77.19 85 LEU A O 1
ATOM 624 N N . GLY A 1 86 ? 21.486 7.022 -5.961 1.00 80.94 86 GLY A N 1
ATOM 625 C CA . GLY A 1 86 ? 22.819 6.421 -5.981 1.00 80.94 86 GLY A CA 1
ATOM 626 C C . GLY A 1 86 ? 22.872 5.188 -6.881 1.00 80.94 86 GLY A C 1
ATOM 627 O O . GLY A 1 86 ? 23.686 5.147 -7.797 1.00 80.94 86 GLY A O 1
ATOM 628 N N . ILE A 1 87 ? 21.939 4.244 -6.707 1.00 78.56 87 ILE A N 1
ATOM 629 C CA . ILE A 1 87 ? 21.835 3.044 -7.561 1.00 78.56 87 ILE A CA 1
ATOM 630 C C . ILE A 1 87 ? 21.642 3.434 -9.025 1.00 78.56 87 ILE A C 1
ATOM 632 O O . ILE A 1 87 ? 22.323 2.909 -9.909 1.00 78.56 87 ILE A O 1
ATOM 636 N N . ILE A 1 88 ? 20.710 4.352 -9.290 1.00 78.88 88 ILE A N 1
ATOM 637 C CA . ILE A 1 88 ? 20.429 4.814 -10.647 1.00 78.88 88 ILE A CA 1
ATOM 638 C C . ILE A 1 88 ? 21.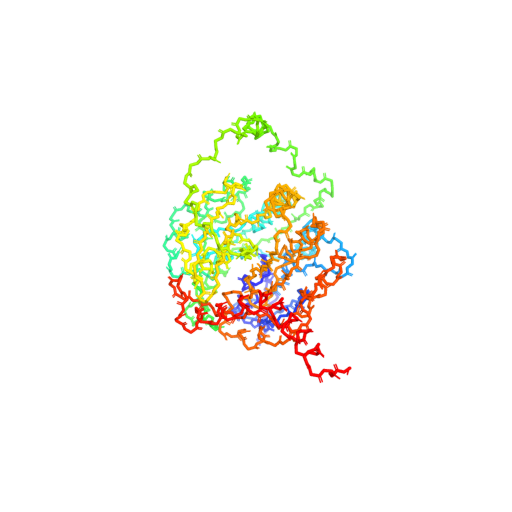682 5.499 -11.202 1.00 78.88 88 ILE A C 1
ATOM 640 O O . ILE A 1 88 ? 22.129 5.146 -12.286 1.00 78.88 88 ILE A O 1
ATOM 644 N N . ARG A 1 89 ? 22.317 6.407 -10.455 1.00 81.00 89 ARG A N 1
ATOM 645 C CA . ARG A 1 89 ? 23.533 7.114 -10.880 1.00 81.00 89 ARG A CA 1
ATOM 646 C C . ARG A 1 89 ? 24.665 6.146 -11.203 1.00 81.00 89 ARG A C 1
ATOM 648 O O . ARG A 1 89 ? 25.259 6.277 -12.267 1.00 81.00 89 ARG A O 1
ATOM 655 N N . ASP A 1 90 ? 24.941 5.176 -10.339 1.00 82.69 90 ASP A N 1
ATOM 656 C CA . ASP A 1 90 ? 26.001 4.191 -10.557 1.00 82.69 90 ASP A CA 1
ATOM 657 C C . ASP A 1 90 ? 25.732 3.372 -11.822 1.00 82.69 90 ASP A C 1
ATOM 659 O O . ASP A 1 90 ? 26.644 3.084 -12.596 1.00 82.69 90 ASP A O 1
ATOM 663 N N . ARG A 1 91 ? 24.471 3.022 -12.092 1.00 79.00 91 ARG A N 1
ATOM 664 C CA . ARG A 1 91 ? 24.107 2.266 -13.298 1.00 79.00 91 ARG A CA 1
ATOM 665 C C . ARG A 1 91 ? 24.150 3.111 -14.563 1.00 79.00 91 ARG A C 1
ATOM 667 O O . ARG A 1 91 ? 24.680 2.646 -15.569 1.00 79.00 91 ARG A O 1
ATOM 674 N N . LEU A 1 92 ? 23.641 4.336 -14.508 1.00 76.81 92 LEU A N 1
ATOM 675 C CA . LEU A 1 92 ? 23.583 5.235 -15.658 1.00 76.81 92 LEU A CA 1
ATOM 676 C C . LEU A 1 92 ? 24.970 5.778 -16.031 1.00 76.81 92 LEU A C 1
ATOM 678 O O . LEU A 1 92 ? 25.341 5.777 -17.203 1.00 76.81 92 LEU A O 1
ATOM 682 N N . ASN A 1 93 ? 25.800 6.127 -15.045 1.00 78.81 93 ASN A N 1
ATOM 683 C CA . ASN A 1 93 ? 27.132 6.685 -15.292 1.00 78.81 93 ASN A CA 1
ATOM 684 C C . ASN A 1 93 ? 28.154 5.660 -15.803 1.00 78.81 93 ASN A C 1
ATOM 686 O O . ASN A 1 93 ? 29.172 6.055 -16.367 1.00 78.81 93 ASN A O 1
ATOM 690 N N . ASN A 1 94 ? 27.882 4.359 -15.677 1.00 81.25 94 ASN A N 1
ATOM 691 C CA . ASN A 1 94 ? 28.728 3.302 -16.239 1.00 81.25 94 ASN A CA 1
ATOM 692 C C . ASN A 1 94 ? 28.582 3.143 -17.773 1.00 81.25 94 ASN A C 1
ATOM 694 O O . ASN A 1 94 ? 29.095 2.182 -18.342 1.00 81.25 94 ASN A O 1
ATOM 698 N N . GLY A 1 95 ? 27.900 4.073 -18.458 1.00 73.56 95 GLY A N 1
ATOM 699 C CA . GLY A 1 95 ? 27.822 4.135 -19.925 1.00 73.56 95 GLY A CA 1
ATOM 700 C C . GLY A 1 95 ? 26.890 3.099 -20.560 1.00 73.56 95 GLY A C 1
ATOM 701 O O . GLY A 1 95 ? 26.902 2.915 -21.778 1.00 73.56 95 GLY A O 1
ATOM 702 N N . GLY A 1 96 ? 26.083 2.411 -19.751 1.00 81.44 96 GLY A N 1
ATOM 703 C CA . GLY A 1 96 ? 25.095 1.451 -20.228 1.00 81.44 96 GLY A CA 1
ATOM 704 C C . GLY A 1 96 ? 23.882 2.135 -20.858 1.00 81.44 96 GLY A C 1
ATOM 705 O O . GLY A 1 96 ? 23.440 3.191 -20.411 1.00 81.44 96 GLY A O 1
ATOM 706 N N . ASN A 1 97 ? 23.311 1.500 -21.878 1.00 88.44 97 ASN A N 1
ATOM 707 C CA . ASN A 1 97 ? 21.999 1.875 -22.392 1.00 88.44 97 ASN A CA 1
ATOM 708 C C . ASN A 1 97 ? 20.931 1.512 -21.358 1.00 88.44 97 ASN A C 1
ATOM 710 O O . ASN A 1 97 ? 20.915 0.383 -20.859 1.00 88.44 97 ASN A O 1
ATOM 714 N N . CYS A 1 98 ? 20.038 2.445 -21.039 1.00 89.75 98 CYS A N 1
ATOM 715 C CA . CYS A 1 98 ? 19.021 2.243 -20.015 1.00 89.75 98 CYS A CA 1
ATOM 716 C C . CYS A 1 98 ? 17.622 2.626 -20.496 1.00 89.75 98 CYS A C 1
ATOM 718 O O . CYS A 1 98 ? 17.457 3.482 -21.369 1.00 89.75 98 CYS A O 1
ATOM 720 N N . VAL A 1 99 ? 16.624 2.009 -19.868 1.00 90.50 99 VAL A N 1
ATOM 721 C CA . VAL A 1 99 ? 15.242 2.481 -19.860 1.00 90.50 99 VAL A CA 1
ATOM 722 C C . VAL A 1 99 ? 14.755 2.459 -18.417 1.00 90.50 99 VAL A C 1
ATOM 724 O O . VAL A 1 99 ? 14.945 1.475 -17.693 1.00 90.50 99 VAL A O 1
ATOM 727 N N . VAL A 1 100 ? 14.155 3.567 -17.995 1.00 91.19 100 VAL A N 1
ATOM 728 C CA . VAL A 1 100 ? 13.660 3.751 -16.632 1.00 91.19 100 VAL A CA 1
ATOM 729 C C . VAL A 1 100 ? 12.141 3.735 -16.659 1.00 91.19 100 VAL A C 1
ATOM 731 O O . VAL A 1 100 ? 11.514 4.388 -17.488 1.00 91.19 100 VAL A O 1
ATOM 734 N N . PHE A 1 101 ? 11.547 2.997 -15.734 1.00 93.88 101 PHE A N 1
ATOM 735 C CA . PHE A 1 101 ? 10.105 2.850 -15.639 1.00 93.88 101 PHE A CA 1
ATOM 736 C C . PHE A 1 101 ? 9.644 3.171 -14.224 1.00 93.88 101 PHE A C 1
ATOM 738 O O . PHE A 1 101 ? 10.072 2.529 -13.262 1.00 93.88 101 PHE A O 1
ATOM 745 N N . PHE A 1 102 ? 8.728 4.125 -14.094 1.00 93.31 102 PHE A N 1
ATOM 746 C CA . PHE A 1 102 ? 8.001 4.305 -12.844 1.00 93.31 102 PHE A CA 1
ATOM 747 C C . PHE A 1 102 ? 6.903 3.254 -12.734 1.00 93.31 102 PHE A C 1
ATOM 749 O O . PHE A 1 102 ? 6.136 3.051 -13.673 1.00 93.31 102 PHE A O 1
ATOM 756 N N . VAL A 1 103 ? 6.825 2.589 -11.587 1.00 94.56 103 VAL A N 1
ATOM 757 C CA . VAL A 1 103 ? 5.813 1.581 -11.278 1.00 94.56 103 VAL A CA 1
ATOM 758 C C . VAL A 1 103 ? 4.970 2.090 -10.121 1.00 94.56 103 VAL A C 1
ATOM 760 O O . VAL A 1 103 ? 5.464 2.262 -9.007 1.00 94.56 103 VAL A O 1
ATOM 763 N N . ILE A 1 104 ? 3.692 2.328 -10.391 1.00 93.31 104 ILE A N 1
ATOM 764 C CA . ILE A 1 104 ? 2.738 2.895 -9.437 1.00 93.31 104 ILE A CA 1
ATOM 765 C C . ILE A 1 104 ? 1.591 1.915 -9.264 1.00 93.31 104 ILE A C 1
ATOM 767 O O . ILE A 1 104 ? 1.071 1.408 -10.251 1.00 93.31 104 ILE A O 1
ATOM 771 N N . ALA A 1 105 ? 1.155 1.701 -8.025 1.00 91.69 105 ALA A N 1
ATOM 772 C CA . ALA A 1 105 ? -0.084 0.989 -7.738 1.00 91.69 105 ALA A CA 1
ATOM 773 C C . ALA A 1 105 ? -1.146 1.989 -7.251 1.00 91.69 105 ALA A C 1
ATOM 775 O O . ALA A 1 105 ? -1.117 2.371 -6.074 1.00 91.69 105 ALA A O 1
ATOM 776 N N . PRO A 1 106 ? -2.072 2.444 -8.122 1.00 88.81 106 PRO A N 1
ATOM 777 C CA . PRO A 1 106 ? -3.160 3.316 -7.701 1.00 88.81 106 PRO A CA 1
ATOM 778 C C . PRO A 1 106 ? -3.981 2.673 -6.578 1.00 88.81 106 PRO A C 1
ATOM 780 O O . PRO A 1 106 ? -4.152 1.453 -6.516 1.00 88.81 106 PRO A O 1
ATOM 783 N N . TRP A 1 107 ? -4.524 3.495 -5.680 1.00 80.94 107 TRP A N 1
ATOM 784 C CA . TRP A 1 107 ? -5.420 3.005 -4.636 1.00 80.94 107 TRP A CA 1
ATOM 785 C C . TRP A 1 107 ? -6.726 2.459 -5.248 1.00 80.94 107 TRP A C 1
ATOM 787 O O . TRP A 1 107 ? -7.022 2.659 -6.424 1.00 80.94 107 TRP A O 1
ATOM 797 N N . ARG A 1 108 ? -7.560 1.794 -4.439 1.00 74.38 108 ARG A N 1
ATOM 798 C CA . ARG A 1 108 ? -8.869 1.232 -4.846 1.00 74.38 108 ARG A CA 1
ATOM 799 C C . ARG A 1 108 ? -9.819 2.190 -5.557 1.00 74.38 108 ARG A C 1
ATOM 801 O O . ARG A 1 108 ? -10.774 1.721 -6.153 1.00 74.38 108 ARG A O 1
ATOM 808 N N . ASN A 1 109 ? -9.621 3.493 -5.397 1.00 71.50 109 ASN A N 1
ATOM 809 C CA . ASN A 1 109 ? -10.421 4.551 -6.007 1.00 71.50 109 ASN A CA 1
ATOM 810 C C . ASN A 1 109 ? -9.727 5.179 -7.232 1.00 71.50 109 ASN A C 1
ATOM 812 O O . ASN A 1 109 ? -10.174 6.213 -7.714 1.00 71.50 109 ASN A O 1
ATOM 816 N N . GLY A 1 110 ? -8.613 4.604 -7.693 1.00 80.19 110 GLY A N 1
ATOM 817 C CA . GLY A 1 110 ? -7.804 5.114 -8.796 1.00 80.19 110 GLY A CA 1
ATOM 818 C C . GLY A 1 110 ? -6.825 6.226 -8.416 1.00 80.19 110 GLY A C 1
ATOM 819 O O . GLY A 1 110 ? -6.078 6.682 -9.271 1.00 80.19 110 GLY A O 1
ATOM 820 N N . THR A 1 111 ? -6.775 6.671 -7.157 1.00 80.88 111 THR A N 1
ATOM 821 C CA . THR A 1 111 ? -5.877 7.762 -6.748 1.00 80.88 111 THR A CA 1
ATOM 822 C C . THR A 1 111 ? -4.414 7.310 -6.701 1.00 80.88 111 THR A C 1
ATOM 824 O O . THR A 1 111 ? -4.093 6.303 -6.067 1.00 80.88 111 THR A O 1
ATOM 827 N N . ILE A 1 112 ? -3.521 8.088 -7.320 1.00 86.12 112 ILE A N 1
ATOM 828 C CA . ILE A 1 112 ? -2.066 7.948 -7.161 1.00 86.12 112 ILE A CA 1
ATOM 829 C C . ILE A 1 112 ? -1.658 8.539 -5.811 1.00 86.12 112 ILE A C 1
ATOM 831 O O . ILE A 1 112 ? -2.123 9.616 -5.437 1.00 86.12 112 ILE A O 1
ATOM 835 N N . GLN A 1 113 ? -0.803 7.849 -5.061 1.00 81.81 113 GLN A N 1
ATOM 836 C CA . GLN A 1 113 ? -0.411 8.328 -3.741 1.00 81.81 113 GLN A CA 1
ATOM 837 C C . GLN A 1 113 ? 0.638 9.440 -3.838 1.00 81.81 113 GLN A C 1
ATOM 839 O O . GLN A 1 113 ? 1.521 9.404 -4.693 1.00 81.81 113 GLN A O 1
ATOM 844 N N . SER A 1 114 ? 0.591 10.397 -2.906 1.00 79.62 114 SER A N 1
ATOM 845 C CA . SER A 1 114 ? 1.572 11.491 -2.856 1.00 79.62 114 SER A CA 1
ATOM 846 C C . SER A 1 114 ? 3.037 11.014 -2.806 1.00 79.62 114 SER A C 1
ATOM 848 O O . SER A 1 114 ? 3.859 11.575 -3.529 1.00 79.62 114 SER A O 1
ATOM 850 N N . PRO A 1 115 ? 3.396 9.941 -2.062 1.00 79.12 115 PRO A N 1
ATOM 851 C CA . PRO A 1 115 ? 4.764 9.419 -2.081 1.00 79.12 115 PRO A CA 1
ATOM 852 C C . PRO A 1 115 ? 5.240 8.944 -3.462 1.00 79.12 115 PRO A C 1
ATOM 854 O O . PRO A 1 115 ? 6.410 9.126 -3.785 1.00 79.12 115 PRO A O 1
ATOM 857 N N . ASP A 1 116 ? 4.357 8.368 -4.290 1.00 84.75 116 ASP A N 1
ATOM 858 C CA . ASP A 1 116 ? 4.704 7.987 -5.669 1.00 84.75 116 ASP A CA 1
ATOM 859 C C . ASP A 1 116 ? 4.997 9.238 -6.513 1.00 84.75 116 ASP A C 1
ATOM 861 O O . ASP A 1 116 ? 6.002 9.303 -7.219 1.00 84.75 116 ASP A O 1
ATOM 865 N N . LEU A 1 117 ? 4.145 10.261 -6.390 1.00 84.88 117 LEU A N 1
ATOM 866 C CA . LEU A 1 117 ? 4.266 11.523 -7.125 1.00 84.88 117 LEU A CA 1
ATOM 867 C C . LEU A 1 117 ? 5.524 12.304 -6.731 1.00 84.88 117 LEU A C 1
ATOM 869 O O . LEU A 1 117 ? 6.220 12.830 -7.598 1.00 84.88 117 LEU A O 1
ATOM 873 N N . MET A 1 118 ? 5.847 12.346 -5.436 1.00 81.44 118 MET A N 1
ATOM 874 C CA . MET A 1 118 ? 7.076 12.967 -4.952 1.00 81.44 118 MET A CA 1
ATOM 875 C C . MET A 1 118 ? 8.310 12.238 -5.478 1.00 81.44 118 MET A C 1
ATOM 877 O O . MET A 1 118 ? 9.238 12.892 -5.947 1.00 81.44 118 MET A O 1
ATOM 881 N N . LEU A 1 119 ? 8.333 10.904 -5.403 1.00 83.62 119 LEU A N 1
ATOM 882 C CA . LEU A 1 119 ? 9.452 10.116 -5.911 1.00 83.62 119 LEU A CA 1
ATOM 883 C C . LEU A 1 119 ? 9.707 10.420 -7.386 1.00 83.62 119 LEU A C 1
ATOM 885 O O . LEU A 1 119 ? 10.844 10.682 -7.775 1.00 83.62 119 LEU A O 1
ATOM 889 N N . MET A 1 120 ? 8.641 10.402 -8.190 1.00 85.94 120 MET A N 1
ATOM 890 C CA . MET A 1 120 ? 8.723 10.754 -9.601 1.00 85.94 120 MET A CA 1
ATOM 891 C C . MET A 1 120 ? 9.304 12.146 -9.782 1.00 85.94 120 MET A C 1
ATOM 893 O O . MET A 1 120 ? 10.280 12.301 -10.507 1.00 85.94 120 MET A O 1
ATOM 897 N N . LYS A 1 121 ? 8.743 13.143 -9.093 1.00 83.44 121 LYS A N 1
ATOM 898 C CA . LYS A 1 121 ? 9.197 14.530 -9.174 1.00 83.44 121 LYS A CA 1
ATOM 899 C C . LYS A 1 121 ? 10.686 14.664 -8.847 1.00 83.44 121 LYS A C 1
ATOM 901 O O . LYS A 1 121 ? 11.424 15.195 -9.665 1.00 83.44 121 LYS A O 1
ATOM 906 N N . LEU A 1 122 ? 11.134 14.127 -7.712 1.00 80.81 122 LEU A N 1
ATOM 907 C CA . LEU A 1 122 ? 12.529 14.224 -7.268 1.00 80.81 122 LEU A CA 1
ATOM 908 C C . LEU A 1 122 ? 13.504 13.565 -8.250 1.00 80.81 122 LEU A C 1
ATOM 910 O O . LEU A 1 122 ? 14.597 14.076 -8.481 1.00 80.81 122 LEU A O 1
ATOM 914 N N . ILE A 1 123 ? 13.113 12.434 -8.839 1.00 80.38 123 ILE A N 1
ATOM 915 C CA . ILE A 1 123 ? 13.945 11.733 -9.819 1.00 80.38 123 ILE A CA 1
ATOM 916 C C . ILE A 1 123 ? 13.972 12.487 -11.150 1.00 80.38 123 ILE A C 1
ATOM 918 O O . ILE A 1 123 ? 15.050 12.657 -11.713 1.00 80.38 123 ILE A O 1
ATOM 922 N N . LEU A 1 124 ? 12.823 12.975 -11.623 1.00 81.94 124 LEU A N 1
ATOM 923 C CA . LEU A 1 124 ? 12.708 13.752 -12.861 1.00 81.94 124 LEU A CA 1
ATOM 924 C C . LEU A 1 124 ? 13.466 15.086 -12.777 1.00 81.94 124 LEU A C 1
ATOM 926 O O . LEU A 1 124 ? 14.139 15.463 -13.729 1.00 81.94 124 LEU A O 1
ATOM 930 N N . GLU A 1 125 ? 13.407 15.780 -11.637 1.00 79.62 125 GLU A N 1
ATOM 931 C CA . GLU A 1 125 ? 14.154 17.024 -11.386 1.00 79.62 125 GLU A CA 1
ATOM 932 C C . GLU A 1 125 ? 15.674 16.803 -11.307 1.00 79.62 125 GLU A C 1
ATOM 934 O O . GLU A 1 125 ? 16.454 17.722 -11.555 1.00 79.62 125 GLU A O 1
ATOM 939 N N . GLY A 1 126 ? 16.110 15.588 -10.965 1.00 75.75 126 GLY A N 1
ATOM 940 C CA . GLY A 1 126 ? 17.523 15.227 -10.870 1.00 75.75 126 GLY A CA 1
ATOM 941 C C . GLY A 1 126 ? 18.211 14.901 -12.200 1.00 75.75 126 GLY A C 1
ATOM 942 O O . GLY A 1 126 ? 19.433 14.721 -12.216 1.00 75.75 126 GLY A O 1
ATOM 943 N N . MET A 1 127 ? 17.461 14.792 -13.300 1.00 74.19 127 MET A N 1
ATOM 944 C CA . MET A 1 127 ? 17.968 14.379 -14.614 1.00 74.19 127 MET A CA 1
ATOM 945 C C . MET A 1 127 ? 18.395 15.587 -15.469 1.00 74.19 127 MET A C 1
ATOM 947 O O . MET A 1 127 ? 17.661 16.565 -15.565 1.00 74.19 127 MET A O 1
ATOM 951 N N . GLU A 1 128 ? 19.580 15.528 -16.100 1.00 71.00 128 GLU A N 1
ATOM 952 C CA . GLU A 1 128 ? 20.030 16.551 -17.076 1.00 71.00 128 GLU A CA 1
ATOM 953 C C . GLU A 1 128 ? 19.539 16.250 -18.488 1.00 71.00 128 GLU A C 1
ATOM 955 O O . GLU A 1 128 ? 19.020 17.114 -19.185 1.00 71.00 128 GLU A O 1
ATOM 960 N N . GLU A 1 129 ? 19.750 15.003 -18.897 1.00 72.69 129 GLU A N 1
ATOM 961 C CA . GLU A 1 129 ? 19.330 14.426 -20.161 1.00 72.69 129 GLU A CA 1
ATOM 962 C C . GLU A 1 129 ? 18.478 13.221 -19.781 1.00 72.69 129 GLU A C 1
ATOM 964 O O . GLU A 1 129 ? 18.932 12.343 -19.048 1.00 72.69 129 GLU A O 1
ATOM 969 N N . GLY A 1 130 ? 17.212 13.206 -20.182 1.00 62.62 130 GLY A N 1
A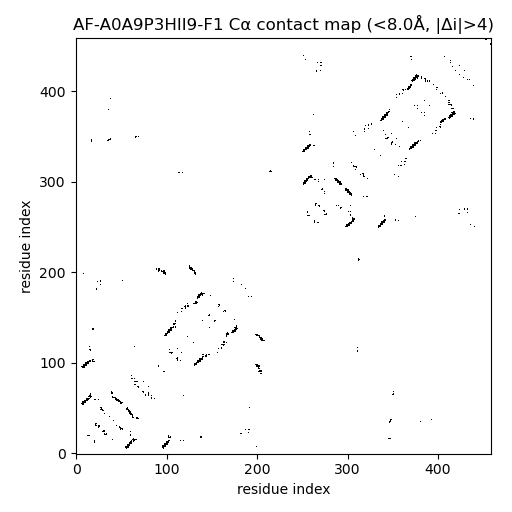TOM 970 C CA . GLY A 1 130 ? 16.305 12.159 -19.733 1.00 62.62 130 GLY A CA 1
ATOM 971 C C . GLY A 1 130 ? 16.506 10.854 -20.500 1.00 62.62 130 GLY A C 1
ATOM 972 O O . GLY A 1 130 ? 16.593 10.881 -21.735 1.00 62.62 130 GLY A O 1
ATOM 973 N N . PRO A 1 131 ? 16.483 9.692 -19.819 1.00 71.94 131 PRO A N 1
ATOM 974 C CA . PRO A 1 131 ? 16.104 8.459 -20.493 1.00 71.94 131 PRO A CA 1
ATOM 975 C C . PRO A 1 131 ? 14.714 8.637 -21.104 1.00 71.94 131 PRO A C 1
ATOM 977 O O . PRO A 1 131 ? 13.942 9.494 -20.672 1.00 71.94 131 PRO A O 1
ATOM 980 N N . GLN A 1 132 ? 14.339 7.767 -22.041 1.00 80.75 132 GLN A N 1
ATOM 981 C CA . GLN A 1 132 ? 12.907 7.562 -22.220 1.00 80.75 132 GLN A CA 1
ATOM 982 C C . GLN A 1 132 ? 12.357 6.959 -20.927 1.00 80.75 132 GLN A C 1
ATOM 984 O O . GLN A 1 132 ? 12.816 5.902 -20.482 1.00 80.75 132 GLN A O 1
ATOM 989 N N . ILE A 1 133 ? 11.404 7.657 -20.319 1.00 88.00 133 ILE A N 1
ATOM 990 C CA . ILE A 1 133 ? 10.756 7.202 -19.100 1.00 88.00 133 ILE A CA 1
ATOM 991 C C . ILE A 1 133 ? 9.407 6.615 -19.472 1.00 88.00 133 ILE A C 1
ATOM 993 O O . ILE A 1 133 ? 8.554 7.288 -20.055 1.00 88.00 133 ILE A O 1
ATOM 997 N N . GLY A 1 134 ? 9.223 5.349 -19.118 1.00 92.25 134 GLY A N 1
ATOM 998 C CA . GLY A 1 134 ? 7.920 4.708 -19.160 1.00 92.25 134 GLY A CA 1
ATOM 999 C C . GLY A 1 134 ? 7.201 4.830 -17.821 1.00 92.25 134 GLY A C 1
ATOM 1000 O O . GLY A 1 134 ? 7.817 4.933 -16.758 1.00 92.25 134 GLY A O 1
ATOM 1001 N N . LEU A 1 135 ? 5.875 4.767 -17.860 1.00 94.19 135 LEU A N 1
ATOM 1002 C CA . LEU A 1 135 ? 5.048 4.635 -16.664 1.00 94.19 135 LEU A CA 1
ATOM 1003 C C . LEU A 1 135 ? 4.221 3.354 -16.744 1.00 94.19 135 LEU A C 1
ATOM 1005 O O . LEU A 1 135 ? 3.577 3.077 -17.755 1.00 94.19 135 LEU A O 1
ATOM 1009 N N . ILE A 1 136 ? 4.246 2.575 -15.670 1.00 96.00 136 ILE A N 1
ATOM 1010 C CA . ILE A 1 136 ? 3.467 1.353 -15.511 1.00 96.00 136 ILE A CA 1
ATOM 1011 C C . ILE A 1 136 ? 2.565 1.542 -14.296 1.00 96.00 136 ILE A C 1
ATOM 1013 O O . ILE A 1 136 ? 3.037 1.676 -13.166 1.00 96.00 136 ILE A O 1
ATOM 1017 N N . MET A 1 137 ? 1.258 1.536 -14.524 1.00 95.38 137 MET A N 1
ATOM 1018 C CA . MET A 1 137 ? 0.263 1.493 -13.463 1.00 95.38 137 MET A CA 1
ATOM 1019 C C . MET A 1 137 ? -0.167 0.050 -13.246 1.00 95.38 137 MET A C 1
ATOM 1021 O O . MET A 1 137 ? -0.778 -0.563 -14.117 1.00 95.38 137 MET A O 1
ATOM 1025 N N . THR A 1 138 ? 0.173 -0.506 -12.093 1.00 94.75 138 THR A N 1
ATOM 1026 C CA . THR A 1 138 ? -0.096 -1.896 -11.734 1.00 94.75 138 THR A CA 1
ATOM 1027 C C . THR A 1 138 ? -1.215 -1.992 -10.711 1.00 94.75 138 THR A C 1
ATOM 1029 O O . THR A 1 138 ? -1.625 -1.009 -10.099 1.00 94.75 138 THR A O 1
ATOM 1032 N N . GLN A 1 139 ? -1.697 -3.215 -10.489 1.00 92.06 139 GLN A N 1
ATOM 1033 C CA . GLN A 1 139 ? -2.636 -3.525 -9.411 1.00 92.06 139 GLN A CA 1
ATOM 1034 C C . GLN A 1 139 ? -3.932 -2.702 -9.453 1.00 92.06 139 GLN A C 1
ATOM 1036 O O . GLN A 1 139 ? -4.569 -2.476 -8.423 1.00 92.06 139 GLN A O 1
ATOM 1041 N N . ILE A 1 140 ? -4.352 -2.283 -10.649 1.00 92.56 140 ILE A N 1
ATOM 1042 C CA . ILE A 1 140 ? -5.543 -1.458 -10.815 1.00 92.56 140 ILE A CA 1
ATOM 1043 C C . ILE A 1 140 ? -6.781 -2.319 -10.555 1.00 92.56 140 ILE A C 1
ATOM 1045 O O . ILE A 1 140 ? -6.994 -3.355 -11.192 1.00 92.56 140 ILE A O 1
ATOM 1049 N N . TYR A 1 141 ? -7.614 -1.897 -9.608 1.00 88.06 141 TYR A N 1
ATOM 1050 C CA . TYR A 1 141 ? -8.873 -2.577 -9.318 1.00 88.06 141 TYR A CA 1
ATOM 1051 C C . TYR A 1 141 ? -9.841 -2.422 -10.490 1.00 88.06 141 TYR A C 1
ATOM 1053 O O . TYR A 1 141 ? -9.936 -1.350 -11.084 1.00 88.06 141 TYR A O 1
ATOM 1061 N N . ASN A 1 142 ? -10.627 -3.466 -10.769 1.00 88.88 142 ASN A N 1
ATOM 1062 C CA . ASN A 1 142 ? -11.625 -3.435 -11.843 1.00 88.88 142 ASN A CA 1
ATOM 1063 C C . ASN A 1 142 ? -12.591 -2.249 -11.715 1.00 88.88 142 ASN A C 1
ATOM 1065 O O . ASN A 1 142 ? -12.914 -1.628 -12.718 1.00 88.88 142 ASN A O 1
ATOM 1069 N N . SER A 1 143 ? -12.975 -1.889 -10.488 1.00 85.38 143 SER A N 1
ATOM 1070 C CA . SER A 1 143 ? -13.856 -0.753 -10.186 1.00 85.38 143 SER A CA 1
ATOM 1071 C C . SER A 1 143 ? -13.273 0.623 -10.521 1.00 85.38 143 SER A C 1
ATOM 1073 O O . SER A 1 143 ? -14.006 1.605 -10.526 1.00 85.38 143 SER A O 1
ATOM 1075 N N . SER A 1 144 ? -11.963 0.725 -10.741 1.00 88.88 144 SER A N 1
ATOM 1076 C CA . SER A 1 144 ? -11.279 1.992 -11.026 1.00 88.88 144 SER A CA 1
ATOM 1077 C C . SER A 1 144 ? -10.474 1.960 -12.311 1.00 88.88 144 SER A C 1
ATOM 1079 O O . SER A 1 144 ? -9.798 2.939 -12.610 1.00 88.88 144 SER A O 1
ATOM 1081 N N . PHE A 1 145 ? -10.549 0.869 -13.074 1.00 92.94 145 PHE A N 1
ATOM 1082 C CA . PHE A 1 145 ? -9.775 0.724 -14.297 1.00 92.94 145 PHE A CA 1
ATOM 1083 C C . PHE A 1 145 ? -10.119 1.832 -15.289 1.00 92.94 145 PHE A C 1
ATOM 1085 O O . PHE A 1 145 ? -9.238 2.604 -15.641 1.00 92.94 145 PHE A O 1
ATOM 1092 N N . ASP A 1 146 ? -11.403 2.005 -15.599 1.00 91.94 146 ASP A N 1
ATOM 1093 C CA . ASP A 1 146 ? -11.860 2.997 -16.578 1.00 91.94 146 ASP A CA 1
ATOM 1094 C C . ASP A 1 146 ? -11.508 4.440 -16.177 1.00 91.94 146 ASP A C 1
ATOM 1096 O O . ASP A 1 146 ? -11.222 5.272 -17.033 1.00 91.94 146 ASP A O 1
ATOM 1100 N N . ILE A 1 147 ? -11.484 4.733 -14.869 1.00 89.94 147 ILE A N 1
ATOM 1101 C CA . ILE A 1 147 ? -11.093 6.045 -14.329 1.00 89.94 147 ILE A CA 1
ATOM 1102 C C . ILE A 1 147 ? -9.598 6.286 -14.555 1.00 89.94 147 ILE A C 1
ATOM 1104 O O . ILE A 1 147 ? -9.203 7.359 -15.003 1.00 89.94 147 ILE A O 1
ATOM 1108 N N . VAL A 1 148 ? -8.768 5.291 -14.239 1.00 89.56 148 VAL A N 1
ATOM 1109 C CA . VAL A 1 148 ? -7.305 5.389 -14.324 1.00 89.56 148 VAL A CA 1
ATOM 1110 C C . VAL A 1 148 ? -6.825 5.378 -15.777 1.00 89.56 148 VAL A C 1
ATOM 1112 O O . VAL A 1 148 ? -5.860 6.065 -16.108 1.00 89.56 148 VAL A O 1
ATOM 1115 N N . THR A 1 149 ? -7.505 4.636 -16.655 1.00 93.44 149 THR A N 1
ATOM 1116 C CA . THR A 1 149 ? -7.199 4.572 -18.092 1.00 93.44 149 THR A CA 1
ATOM 1117 C C . THR A 1 149 ? -7.853 5.687 -18.903 1.00 93.44 149 THR A C 1
ATOM 1119 O O . THR A 1 149 ? -7.711 5.711 -20.126 1.00 93.44 149 THR A O 1
ATOM 1122 N N . ALA A 1 150 ? -8.596 6.595 -18.265 1.00 92.88 150 ALA A N 1
ATOM 1123 C CA . ALA A 1 150 ? -9.217 7.710 -18.960 1.00 92.88 150 ALA A CA 1
ATOM 1124 C C . ALA A 1 150 ? -8.137 8.589 -19.629 1.00 92.88 150 ALA A C 1
ATOM 1126 O O . ALA A 1 150 ? -7.130 8.917 -18.987 1.00 92.88 150 ALA A O 1
ATOM 1127 N N . PRO A 1 151 ? -8.330 9.008 -20.895 1.00 92.25 151 PRO A N 1
ATOM 1128 C CA . PRO A 1 151 ? -7.391 9.891 -21.576 1.00 92.25 151 PRO A CA 1
ATOM 1129 C C . PRO A 1 151 ? -7.083 11.139 -20.743 1.00 92.25 151 PRO A C 1
ATOM 1131 O O . PRO A 1 151 ? -7.984 11.792 -20.218 1.00 92.25 151 PRO A O 1
ATOM 1134 N N . GLY A 1 152 ? -5.798 11.458 -20.596 1.00 88.44 152 GLY A N 1
ATOM 1135 C CA . GLY A 1 152 ? -5.333 12.607 -19.819 1.00 88.44 152 GLY A CA 1
ATOM 1136 C C . GLY A 1 152 ? -5.250 12.403 -18.301 1.00 88.44 152 GLY A C 1
ATOM 1137 O O . GLY A 1 152 ? -4.583 13.210 -17.661 1.00 88.44 152 GLY A O 1
ATOM 1138 N N . PHE A 1 153 ? -5.810 11.332 -17.714 1.00 89.44 153 PHE A N 1
ATOM 1139 C CA . PHE A 1 153 ? -5.786 11.103 -16.256 1.00 89.44 153 PHE A CA 1
ATOM 1140 C C . PHE A 1 153 ? -4.372 11.213 -15.665 1.00 89.44 153 PHE A C 1
ATOM 1142 O O . PHE A 1 153 ? -4.120 11.991 -14.739 1.00 89.44 153 PHE A O 1
ATOM 1149 N N . VAL A 1 154 ? -3.431 10.466 -16.246 1.00 86.69 154 VAL A N 1
ATOM 1150 C CA . VAL A 1 154 ? -2.023 10.453 -15.831 1.00 86.69 154 VAL A CA 1
ATOM 1151 C C . VAL A 1 154 ? -1.409 11.841 -15.964 1.00 86.69 154 VAL A C 1
ATOM 1153 O O . VAL A 1 154 ? -0.834 12.365 -15.011 1.00 86.69 154 VAL A O 1
ATOM 1156 N N . ARG A 1 155 ? -1.566 12.457 -17.140 1.00 86.88 155 ARG A N 1
ATOM 1157 C CA . ARG A 1 155 ? -0.981 13.759 -17.456 1.00 86.88 155 ARG A CA 1
ATOM 1158 C C . ARG A 1 155 ? -1.487 14.836 -16.502 1.00 86.88 155 ARG A C 1
ATOM 1160 O O . ARG A 1 155 ? -0.678 15.543 -15.914 1.00 86.88 155 ARG A O 1
ATOM 1167 N N . THR A 1 156 ? -2.798 14.924 -16.290 1.00 85.75 156 THR A N 1
ATOM 1168 C CA . THR A 1 156 ? -3.410 15.878 -15.358 1.00 85.75 156 THR A CA 1
ATOM 1169 C C . THR A 1 156 ? -2.926 15.653 -13.929 1.00 85.75 156 THR A C 1
ATOM 1171 O O . THR A 1 156 ? -2.596 16.618 -13.244 1.00 85.75 156 THR A O 1
ATOM 1174 N N . THR A 1 157 ? -2.818 14.395 -13.491 1.00 83.19 157 THR A N 1
ATOM 1175 C CA . THR A 1 157 ? -2.341 14.069 -12.139 1.00 83.19 157 THR A CA 1
ATOM 1176 C C . THR A 1 157 ? -0.884 14.490 -11.938 1.00 83.19 157 THR A C 1
ATOM 1178 O O . THR A 1 157 ? -0.559 15.117 -10.932 1.00 83.19 157 THR A O 1
ATOM 1181 N N . LEU A 1 158 ? -0.007 14.210 -12.908 1.00 81.06 158 LEU A N 1
ATOM 1182 C CA . LEU A 1 158 ? 1.411 14.568 -12.827 1.00 81.06 158 LEU A CA 1
ATOM 1183 C C . LEU A 1 158 ? 1.655 16.077 -12.993 1.00 81.06 158 LEU A C 1
ATOM 1185 O O . LEU A 1 158 ? 2.485 16.649 -12.287 1.00 81.06 158 LEU A O 1
ATOM 1189 N N . MET A 1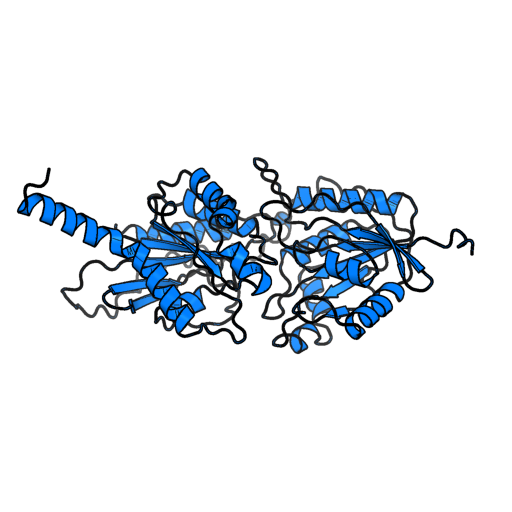 159 ? 0.903 16.749 -13.870 1.00 82.75 159 MET A N 1
ATOM 1190 C CA . MET A 1 159 ? 0.943 18.212 -13.977 1.00 82.75 159 MET A CA 1
ATOM 1191 C C . MET A 1 159 ? 0.473 18.880 -12.681 1.00 82.75 159 MET A C 1
ATOM 1193 O O . MET A 1 159 ? 1.044 19.890 -12.280 1.00 82.75 159 MET A O 1
ATOM 1197 N N . GLY A 1 160 ? -0.515 18.298 -11.992 1.00 76.12 160 GLY A N 1
ATOM 1198 C CA . GLY A 1 160 ? -1.022 18.802 -10.714 1.00 76.12 160 GLY A CA 1
ATOM 1199 C C . GLY A 1 160 ? 0.022 18.847 -9.592 1.00 76.12 160 GLY A C 1
ATOM 1200 O O . GLY A 1 160 ? -0.100 19.671 -8.691 1.00 76.12 160 GLY A O 1
ATOM 1201 N N . VAL A 1 161 ? 1.071 18.019 -9.662 1.00 73.06 161 VAL A N 1
ATOM 1202 C CA . VAL A 1 161 ? 2.202 18.038 -8.711 1.00 73.06 161 VAL A CA 1
ATOM 1203 C C . VAL A 1 161 ? 3.433 18.793 -9.230 1.00 73.06 161 VAL A C 1
ATOM 1205 O O . VAL A 1 161 ? 4.468 18.841 -8.558 1.00 73.06 161 VAL A O 1
ATOM 1208 N N . GLY A 1 162 ? 3.329 19.396 -10.419 1.00 76.31 162 GLY A N 1
ATOM 1209 C CA . GLY A 1 162 ? 4.409 20.146 -11.057 1.00 76.31 162 GLY A CA 1
ATOM 1210 C C . GLY A 1 162 ? 5.570 19.276 -11.545 1.00 76.31 162 GLY A C 1
ATOM 1211 O O . GLY A 1 162 ? 6.703 19.745 -11.553 1.00 76.31 162 GLY A O 1
ATOM 1212 N N . ALA A 1 163 ? 5.326 18.011 -11.904 1.00 75.38 163 ALA A N 1
ATOM 1213 C CA . ALA A 1 163 ? 6.370 17.152 -12.462 1.00 75.38 163 ALA A CA 1
ATOM 1214 C C . ALA A 1 163 ? 6.760 17.603 -13.883 1.00 75.38 163 ALA A C 1
ATOM 1216 O O . ALA A 1 163 ? 5.890 17.928 -14.694 1.00 75.38 163 ALA A O 1
ATOM 1217 N N . ASN A 1 164 ? 8.060 17.582 -14.205 1.00 77.94 164 ASN A N 1
ATOM 1218 C CA . ASN A 1 164 ? 8.524 17.798 -15.577 1.00 77.94 164 ASN A CA 1
ATOM 1219 C C . ASN A 1 164 ? 8.217 16.556 -16.431 1.00 77.94 164 ASN A C 1
ATOM 1221 O O . ASN A 1 164 ? 8.791 15.491 -16.210 1.00 77.94 164 ASN A O 1
ATOM 1225 N N . LEU A 1 165 ? 7.305 16.692 -17.397 1.00 80.81 165 LEU A N 1
ATOM 1226 C CA . LEU A 1 165 ? 6.849 15.584 -18.243 1.00 80.81 165 LEU A CA 1
ATOM 1227 C C . LEU A 1 165 ? 7.625 15.448 -19.557 1.00 80.81 165 LEU A C 1
ATOM 1229 O O . LEU A 1 165 ? 7.311 14.549 -20.326 1.00 80.81 165 LEU A O 1
ATOM 1233 N N . GLU A 1 166 ? 8.626 16.293 -19.819 1.00 81.88 166 GLU A N 1
ATOM 1234 C CA . GLU A 1 166 ? 9.408 16.274 -21.068 1.00 81.88 166 GLU A CA 1
ATOM 1235 C C . GLU A 1 166 ? 10.089 14.919 -21.333 1.00 81.88 166 GLU A C 1
ATOM 1237 O O . GLU A 1 166 ? 10.291 14.524 -22.477 1.00 81.88 166 GLU A O 1
ATOM 1242 N N . PHE A 1 167 ? 10.403 14.179 -20.268 1.00 76.44 167 PHE A N 1
ATOM 1243 C CA . PHE A 1 167 ? 11.068 12.876 -20.344 1.00 76.44 167 PHE A CA 1
ATOM 1244 C C . PHE A 1 167 ? 10.103 11.683 -20.413 1.00 76.44 167 PHE A C 1
ATOM 1246 O O . PHE A 1 167 ? 10.535 10.553 -20.660 1.00 76.44 167 PHE A O 1
ATOM 1253 N N . LEU A 1 168 ? 8.806 11.905 -20.174 1.00 80.62 168 LEU A N 1
ATOM 1254 C CA . LEU A 1 168 ? 7.803 10.854 -20.302 1.00 80.62 168 LEU A CA 1
ATOM 1255 C C . LEU A 1 168 ? 7.502 10.643 -21.779 1.00 80.62 168 LEU A C 1
ATOM 1257 O O . LEU A 1 168 ? 7.126 11.579 -22.478 1.00 80.62 168 LEU A O 1
ATOM 1261 N N . ALA A 1 169 ? 7.647 9.404 -22.245 1.00 74.94 169 ALA A N 1
ATOM 1262 C CA . ALA A 1 169 ? 7.307 9.069 -23.621 1.00 74.94 169 ALA A CA 1
ATOM 1263 C C . ALA A 1 169 ? 5.833 9.415 -23.899 1.00 74.94 169 ALA A C 1
ATOM 1265 O O . ALA A 1 169 ? 4.961 8.994 -23.136 1.00 74.94 169 ALA A O 1
ATOM 1266 N N . ASP A 1 170 ? 5.582 10.169 -24.977 1.00 75.62 170 ASP A N 1
ATOM 1267 C CA . ASP A 1 170 ? 4.273 10.719 -25.359 1.00 75.62 170 ASP A CA 1
ATOM 1268 C C . ASP A 1 170 ? 3.136 9.702 -25.175 1.00 75.62 170 ASP A C 1
ATOM 1270 O O . ASP A 1 170 ? 2.957 8.789 -25.979 1.00 75.62 170 ASP A O 1
ATOM 1274 N N . GLU A 1 171 ? 2.394 9.848 -24.072 1.00 74.19 171 GLU A N 1
ATOM 1275 C CA . GLU A 1 171 ? 1.209 9.055 -23.704 1.00 74.19 171 GLU A CA 1
ATOM 1276 C C . GLU A 1 171 ? 1.390 7.522 -23.716 1.00 74.19 171 GLU A C 1
ATOM 1278 O O . GLU A 1 171 ? 0.415 6.768 -23.710 1.00 74.19 171 GLU A O 1
ATOM 1283 N N . ARG A 1 172 ? 2.633 7.025 -23.669 1.00 85.12 172 ARG A N 1
ATOM 1284 C CA . ARG A 1 172 ? 2.908 5.586 -23.576 1.00 85.12 172 ARG A CA 1
ATOM 1285 C C . ARG A 1 172 ? 2.837 5.161 -22.118 1.00 85.12 172 ARG A C 1
ATOM 1287 O O . ARG A 1 172 ? 3.818 5.249 -21.386 1.00 85.12 172 ARG A O 1
ATOM 1294 N N . TYR A 1 173 ? 1.665 4.686 -21.712 1.00 93.12 173 TYR A N 1
ATOM 1295 C CA . TYR A 1 173 ? 1.413 4.130 -20.385 1.00 93.12 173 TYR A CA 1
ATOM 1296 C C . TYR A 1 173 ? 0.992 2.668 -20.496 1.00 93.12 173 TYR A C 1
ATOM 1298 O O . TYR A 1 173 ? 0.218 2.307 -21.382 1.00 93.12 173 TYR A O 1
ATOM 1306 N N . LEU A 1 174 ? 1.469 1.833 -19.575 1.00 95.75 174 LEU A N 1
ATOM 1307 C CA . LEU A 1 174 ? 0.980 0.466 -19.426 1.00 95.75 174 LEU A CA 1
ATOM 1308 C C . LEU A 1 174 ? 0.061 0.384 -18.210 1.00 95.75 174 LEU A C 1
ATOM 1310 O O . LEU A 1 174 ? 0.468 0.732 -17.102 1.00 95.75 174 LEU A O 1
ATOM 1314 N N . PHE A 1 175 ? -1.159 -0.104 -18.414 1.00 96.25 175 PHE A N 1
ATOM 1315 C CA . PHE A 1 175 ? -2.154 -0.279 -17.361 1.00 96.25 175 PHE A CA 1
ATOM 1316 C C . PHE A 1 175 ? -2.400 -1.766 -17.127 1.00 96.25 175 PHE A C 1
ATOM 1318 O O . PHE A 1 175 ? -2.883 -2.466 -18.012 1.00 96.25 175 PHE A O 1
ATOM 1325 N N . LEU A 1 176 ? -2.087 -2.244 -15.924 1.00 95.75 176 LEU A N 1
ATOM 1326 C CA . LEU A 1 176 ? -2.220 -3.643 -15.533 1.00 95.75 176 LEU A CA 1
ATOM 1327 C C . LEU A 1 176 ? -3.219 -3.774 -14.387 1.00 95.75 176 LEU A C 1
ATOM 1329 O O . LEU A 1 176 ? -3.132 -3.084 -13.362 1.00 95.75 176 LEU A O 1
ATOM 1333 N N . ARG A 1 177 ? -4.169 -4.695 -14.549 1.00 94.06 177 ARG A N 1
ATOM 1334 C CA . ARG A 1 177 ? -5.182 -4.978 -13.531 1.00 94.06 177 ARG A CA 1
ATOM 1335 C C . ARG A 1 177 ? -4.551 -5.636 -12.301 1.00 94.06 177 ARG A C 1
ATOM 1337 O O . ARG A 1 177 ? -3.423 -6.135 -12.313 1.00 94.06 177 ARG A O 1
ATOM 1344 N N . LYS A 1 178 ? -5.288 -5.627 -11.190 1.00 87.69 178 LYS A N 1
ATOM 1345 C CA . LYS A 1 178 ? -4.936 -6.390 -9.990 1.00 87.69 178 LYS A CA 1
ATOM 1346 C C . LYS A 1 178 ? -5.022 -7.886 -10.285 1.00 87.69 178 LYS A C 1
ATOM 1348 O O . LYS A 1 178 ? -6.110 -8.451 -10.336 1.00 87.69 178 LYS A O 1
ATOM 1353 N N . HIS A 1 179 ? -3.864 -8.520 -10.444 1.00 82.31 179 HIS A N 1
ATOM 1354 C CA . HIS A 1 179 ? -3.762 -9.962 -10.629 1.00 82.31 179 HIS A CA 1
ATOM 1355 C C . HIS A 1 179 ? -3.834 -10.699 -9.288 1.00 82.31 179 HIS A C 1
ATOM 1357 O O . HIS A 1 179 ? -3.373 -10.217 -8.248 1.00 82.31 179 HIS A O 1
ATOM 1363 N N . LYS A 1 180 ? -4.419 -11.900 -9.312 1.00 70.81 180 LYS A N 1
ATOM 1364 C CA . LYS A 1 180 ? -4.575 -12.722 -8.108 1.00 70.81 180 LYS A CA 1
ATOM 1365 C C . LYS A 1 180 ? -3.291 -13.397 -7.687 1.00 70.81 180 LYS A C 1
ATOM 1367 O O . LYS A 1 180 ? -3.084 -13.472 -6.483 1.00 70.81 180 LYS A O 1
ATOM 1372 N N . GLU A 1 181 ? -2.481 -13.875 -8.641 1.00 72.19 181 GLU A N 1
ATOM 1373 C CA . GLU A 1 181 ? -1.290 -14.705 -8.401 1.00 72.19 181 GLU A CA 1
ATOM 1374 C C . GLU A 1 181 ? -0.046 -14.303 -9.174 1.00 72.19 181 GLU A C 1
ATOM 1376 O O . GLU A 1 181 ? 0.962 -13.942 -8.562 1.00 72.19 181 GLU A O 1
ATOM 1381 N N . LYS A 1 182 ? -0.155 -14.349 -10.494 1.00 87.50 182 LYS A N 1
ATOM 1382 C CA . LYS A 1 182 ? 0.867 -13.986 -11.468 1.00 87.50 182 LYS A CA 1
ATOM 1383 C C . LYS A 1 182 ? 0.170 -13.278 -12.627 1.00 87.50 182 LYS A C 1
ATOM 1385 O O . LYS A 1 182 ? -1.055 -13.369 -12.730 1.00 87.50 182 LYS A O 1
ATOM 1390 N N . PHE A 1 183 ? 0.949 -12.598 -13.458 1.00 92.62 183 PHE A N 1
ATOM 1391 C CA . PHE A 1 183 ? 0.469 -12.136 -14.755 1.00 92.62 183 PHE A CA 1
ATOM 1392 C C . PHE A 1 183 ? 0.122 -13.339 -15.634 1.00 92.62 183 PHE A C 1
ATOM 1394 O O . PHE A 1 183 ? 0.830 -14.351 -15.580 1.00 92.62 183 PHE A O 1
ATOM 1401 N N . ASP A 1 184 ? -0.964 -13.242 -16.396 1.00 94.00 184 ASP A N 1
ATOM 1402 C CA . ASP A 1 184 ? -1.269 -14.237 -17.424 1.00 94.00 184 ASP A CA 1
ATOM 1403 C C . ASP A 1 184 ? -0.363 -14.073 -18.659 1.00 94.00 184 ASP A C 1
ATOM 1405 O O . ASP A 1 184 ? 0.405 -13.115 -18.766 1.00 94.00 184 ASP A O 1
ATOM 1409 N N . ASP A 1 185 ? -0.404 -15.034 -19.586 1.00 95.12 185 ASP A N 1
ATOM 1410 C CA . ASP A 1 185 ? 0.479 -15.028 -20.758 1.00 95.12 185 ASP A CA 1
ATOM 1411 C C . ASP A 1 185 ? 0.262 -13.801 -21.662 1.00 95.12 185 ASP A C 1
ATOM 1413 O O . ASP A 1 185 ? 1.224 -13.309 -22.256 1.00 95.12 185 ASP A O 1
ATOM 1417 N N . ASN A 1 186 ? -0.967 -13.273 -21.734 1.00 95.44 186 ASN A N 1
ATOM 1418 C CA . ASN A 1 186 ? -1.268 -12.076 -22.519 1.00 95.44 186 ASN A CA 1
ATOM 1419 C C . ASN A 1 186 ? -0.707 -10.832 -21.827 1.00 95.44 186 ASN A C 1
ATOM 1421 O O . ASN A 1 186 ? -0.035 -10.029 -22.463 1.00 95.44 186 ASN A O 1
ATOM 1425 N N . GLU A 1 187 ? -0.899 -10.706 -20.512 1.00 95.12 187 GLU A N 1
ATOM 1426 C CA . GLU A 1 187 ? -0.325 -9.617 -19.720 1.00 95.12 187 GLU A CA 1
ATOM 1427 C C . GLU A 1 187 ? 1.210 -9.630 -19.781 1.00 95.12 187 GLU A C 1
ATOM 1429 O O . GLU A 1 187 ? 1.836 -8.580 -19.918 1.00 95.12 187 GLU A O 1
ATOM 1434 N N . ILE A 1 188 ? 1.839 -10.809 -19.714 1.00 96.56 188 ILE A N 1
ATOM 1435 C CA . ILE A 1 188 ? 3.294 -10.964 -19.868 1.00 96.56 188 ILE A CA 1
ATOM 1436 C C . ILE A 1 188 ? 3.747 -10.467 -21.243 1.00 96.56 188 ILE A C 1
ATOM 1438 O O . ILE A 1 188 ? 4.772 -9.789 -21.356 1.00 96.56 188 ILE A O 1
ATOM 1442 N N . GLU A 1 189 ? 3.004 -10.810 -22.287 1.00 97.12 189 GLU A N 1
ATOM 1443 C CA . GLU A 1 189 ? 3.297 -10.398 -23.652 1.00 97.12 189 GLU A CA 1
ATOM 1444 C C . GLU A 1 189 ? 3.113 -8.883 -23.842 1.00 97.12 189 GLU A C 1
ATOM 1446 O O . GLU A 1 189 ? 3.989 -8.234 -24.419 1.00 97.12 189 GLU A O 1
ATOM 1451 N N . ASP A 1 190 ? 2.068 -8.293 -23.261 1.00 96.25 190 ASP A N 1
ATOM 1452 C CA . ASP A 1 190 ? 1.837 -6.846 -23.232 1.00 96.25 190 ASP A CA 1
ATOM 1453 C C . ASP A 1 190 ? 2.953 -6.106 -22.484 1.00 96.25 190 ASP A C 1
ATOM 1455 O O . ASP A 1 190 ? 3.476 -5.106 -22.981 1.00 96.25 190 ASP A O 1
ATOM 1459 N N . ILE A 1 191 ? 3.392 -6.625 -21.330 1.00 96.94 191 ILE A N 1
ATOM 1460 C CA . ILE A 1 191 ? 4.532 -6.088 -20.570 1.00 96.94 191 ILE A CA 1
ATOM 1461 C C . ILE A 1 191 ? 5.797 -6.094 -21.433 1.00 96.94 191 ILE A C 1
ATOM 1463 O O . ILE A 1 191 ? 6.507 -5.088 -21.503 1.00 96.94 191 ILE A O 1
ATOM 1467 N N . ARG A 1 192 ? 6.087 -7.209 -22.114 1.00 96.81 192 ARG A N 1
ATOM 1468 C CA . ARG A 1 192 ? 7.265 -7.332 -22.985 1.00 96.81 192 ARG A CA 1
ATOM 1469 C C . ARG A 1 192 ? 7.189 -6.373 -24.164 1.00 96.81 192 ARG A C 1
ATOM 1471 O O . ARG A 1 192 ? 8.162 -5.673 -24.423 1.00 96.81 192 ARG A O 1
ATOM 1478 N N . ASN A 1 193 ? 6.050 -6.313 -24.851 1.00 96.00 193 ASN A N 1
ATOM 1479 C CA . ASN A 1 193 ? 5.842 -5.427 -25.996 1.00 96.00 193 ASN A CA 1
ATOM 1480 C C . ASN A 1 193 ? 5.954 -3.956 -25.602 1.00 96.00 193 ASN A C 1
ATOM 1482 O O . ASN A 1 193 ? 6.595 -3.175 -26.305 1.00 96.00 193 ASN A O 1
ATOM 1486 N N . TYR A 1 194 ? 5.387 -3.590 -24.453 1.00 96.12 194 TYR A N 1
ATOM 1487 C CA . TYR A 1 194 ? 5.502 -2.247 -23.915 1.00 96.12 194 TYR A CA 1
ATOM 1488 C C . TYR A 1 194 ? 6.962 -1.887 -23.639 1.00 96.12 194 TYR A C 1
ATOM 1490 O O . TYR A 1 194 ? 7.445 -0.906 -24.193 1.00 96.12 194 TYR A O 1
ATOM 1498 N N . ILE A 1 195 ? 7.678 -2.697 -22.851 1.00 95.12 195 ILE A N 1
ATOM 1499 C CA . ILE A 1 195 ? 9.044 -2.396 -22.394 1.00 95.12 195 ILE A CA 1
ATOM 1500 C C . ILE A 1 195 ? 10.051 -2.415 -23.541 1.00 95.12 195 ILE A C 1
ATOM 1502 O O . ILE A 1 195 ? 10.858 -1.496 -23.664 1.00 95.12 195 ILE A O 1
ATOM 1506 N N . LEU A 1 196 ? 9.998 -3.437 -24.398 1.00 94.31 196 LEU A N 1
ATOM 1507 C CA . LEU A 1 196 ? 10.898 -3.565 -25.548 1.00 94.31 196 LEU A CA 1
ATOM 1508 C C . LEU A 1 196 ? 10.601 -2.533 -26.644 1.00 94.31 196 LEU A C 1
ATOM 1510 O O . LEU A 1 196 ? 11.417 -2.342 -27.540 1.00 94.31 196 LEU A O 1
ATOM 1514 N N . GLY A 1 197 ? 9.449 -1.864 -26.577 1.00 93.44 197 GLY A N 1
ATOM 1515 C CA . GLY A 1 197 ? 9.095 -0.784 -27.485 1.00 93.44 197 GLY A CA 1
ATOM 1516 C C . GLY A 1 197 ? 9.756 0.559 -27.158 1.00 93.44 197 GLY A C 1
ATOM 1517 O O . GLY A 1 197 ? 9.507 1.514 -27.892 1.00 93.44 197 GLY A O 1
ATOM 1518 N N . PHE A 1 198 ? 10.521 0.670 -26.069 1.00 92.94 198 PHE A N 1
ATOM 1519 C CA . PHE A 1 198 ? 11.296 1.867 -25.728 1.00 92.94 198 PHE A CA 1
ATOM 1520 C C . PHE A 1 198 ? 12.691 1.791 -26.349 1.00 92.94 198 PHE A C 1
ATOM 1522 O O . PHE A 1 198 ? 13.321 0.735 -26.348 1.00 92.94 198 PHE A O 1
ATOM 1529 N N . GLU A 1 199 ? 13.189 2.923 -26.842 1.00 90.75 199 GLU A N 1
ATOM 1530 C CA . GLU A 1 199 ? 14.554 3.047 -27.346 1.00 90.75 199 GLU A CA 1
ATOM 1531 C C . GLU A 1 199 ? 15.508 3.349 -26.183 1.00 90.75 199 GLU A C 1
ATOM 1533 O O . GLU A 1 199 ? 15.408 4.417 -25.565 1.00 90.75 199 GLU A O 1
ATOM 1538 N N . PRO A 1 200 ? 16.450 2.443 -25.870 1.00 88.94 200 PRO A N 1
ATOM 1539 C CA . PRO A 1 200 ? 17.404 2.664 -24.796 1.00 88.94 200 PRO A CA 1
ATOM 1540 C C . PRO A 1 200 ? 18.312 3.858 -25.090 1.00 88.94 200 PRO A C 1
ATOM 1542 O O . PRO A 1 200 ? 18.825 3.995 -26.202 1.00 88.94 200 PRO A O 1
ATOM 1545 N N . ARG A 1 201 ? 18.564 4.697 -24.081 1.00 86.81 201 ARG A N 1
ATOM 1546 C CA . ARG A 1 201 ? 19.484 5.840 -24.192 1.00 86.81 201 ARG A CA 1
ATOM 1547 C C . ARG A 1 201 ? 20.557 5.780 -23.114 1.00 86.81 201 ARG A C 1
ATOM 1549 O O . ARG A 1 201 ? 20.314 5.282 -22.012 1.00 86.81 201 ARG A O 1
ATOM 1556 N N . GLN A 1 202 ? 21.747 6.282 -23.436 1.00 82.00 202 GLN A N 1
ATOM 1557 C CA . GLN A 1 202 ? 22.743 6.610 -22.419 1.00 82.00 202 GLN A CA 1
ATOM 1558 C C . GLN A 1 202 ? 22.296 7.876 -21.698 1.00 82.00 202 GLN A C 1
ATOM 1560 O O . GLN A 1 202 ? 21.841 8.825 -22.331 1.00 82.00 202 GLN A O 1
ATOM 1565 N N . VAL A 1 203 ? 22.413 7.872 -20.375 1.00 72.50 203 VAL A N 1
ATOM 1566 C CA . VAL A 1 203 ? 21.910 8.947 -19.519 1.00 72.50 203 VAL A CA 1
ATOM 1567 C C . VAL A 1 203 ? 22.977 9.325 -18.511 1.00 72.50 203 VAL A C 1
ATOM 1569 O O . VAL A 1 203 ? 23.691 8.462 -18.002 1.00 72.50 203 VAL A O 1
ATOM 1572 N N . ARG A 1 204 ? 23.058 10.616 -18.188 1.00 72.50 204 ARG A N 1
ATOM 1573 C CA . ARG A 1 204 ? 23.875 11.135 -17.089 1.00 72.50 204 ARG A CA 1
ATOM 1574 C C . ARG A 1 204 ? 22.981 11.844 -16.078 1.00 72.50 204 ARG A C 1
ATOM 1576 O O . ARG A 1 204 ? 22.142 12.661 -16.445 1.00 72.50 204 ARG A O 1
ATOM 1583 N N . ILE A 1 205 ? 23.174 11.539 -14.795 1.00 70.56 205 ILE A N 1
ATOM 1584 C CA . ILE A 1 205 ? 22.481 12.214 -13.684 1.00 70.56 205 ILE A CA 1
ATOM 1585 C C . ILE A 1 205 ? 23.484 13.115 -12.960 1.00 70.56 205 ILE A C 1
ATOM 1587 O O . ILE A 1 205 ? 24.555 12.633 -12.567 1.00 70.56 205 ILE A O 1
ATOM 1591 N N . ARG A 1 206 ? 23.132 14.388 -12.699 1.00 67.81 206 ARG A N 1
ATOM 1592 C CA . ARG A 1 206 ? 23.947 15.245 -11.815 1.00 67.81 206 ARG A CA 1
ATOM 1593 C C . ARG A 1 206 ? 24.069 14.642 -10.431 1.00 67.81 206 ARG A C 1
ATOM 1595 O O . ARG A 1 206 ? 23.208 13.909 -9.940 1.00 67.81 206 ARG A O 1
ATOM 1602 N N . ALA A 1 207 ? 25.119 15.055 -9.732 1.00 62.47 207 ALA A N 1
ATOM 1603 C CA . ALA A 1 207 ? 25.021 15.163 -8.288 1.00 62.47 207 ALA A CA 1
ATOM 1604 C C . ALA A 1 207 ? 23.814 16.064 -7.962 1.00 62.47 207 ALA A C 1
ATOM 1606 O O . ALA A 1 207 ? 23.880 17.273 -8.176 1.00 62.47 207 ALA A O 1
ATOM 1607 N N . ILE A 1 208 ? 22.701 15.480 -7.506 1.00 57.62 208 ILE A N 1
ATOM 1608 C CA . ILE A 1 208 ? 21.582 16.263 -6.976 1.00 57.62 208 ILE A CA 1
ATOM 1609 C C . ILE A 1 208 ? 22.155 17.040 -5.796 1.00 57.62 208 ILE A C 1
ATOM 1611 O O . ILE A 1 208 ? 22.750 16.412 -4.910 1.00 57.62 208 ILE A O 1
ATOM 1615 N N . PRO A 1 209 ? 22.066 18.381 -5.792 1.00 55.00 209 PRO A N 1
ATOM 1616 C CA . PRO A 1 209 ? 22.575 19.164 -4.687 1.00 55.00 209 PRO A CA 1
ATOM 1617 C C . PRO A 1 209 ? 21.929 18.641 -3.409 1.00 55.00 209 PRO A C 1
ATOM 1619 O O . PRO A 1 209 ? 20.715 18.724 -3.236 1.00 55.00 209 PRO A O 1
ATOM 1622 N N . THR A 1 210 ? 22.733 18.117 -2.485 1.00 52.81 210 THR A N 1
ATOM 1623 C CA . THR A 1 210 ? 22.250 17.608 -1.190 1.00 52.81 210 THR A CA 1
ATOM 1624 C C . THR A 1 210 ? 21.520 18.703 -0.389 1.00 52.81 210 THR A C 1
ATOM 1626 O O . THR A 1 210 ? 20.822 18.414 0.582 1.00 52.81 210 THR A O 1
ATOM 1629 N N . GLN A 1 211 ? 21.648 19.962 -0.822 1.00 50.62 211 GLN A N 1
ATOM 1630 C CA . GLN A 1 211 ? 20.963 21.153 -0.327 1.00 50.62 211 GLN A CA 1
ATOM 1631 C C . GLN A 1 211 ? 19.652 21.495 -1.059 1.00 50.62 211 GLN A C 1
ATOM 1633 O O . GLN A 1 211 ? 19.251 22.656 -1.013 1.00 50.62 211 GLN A O 1
ATOM 1638 N N . ALA A 1 212 ? 18.978 20.551 -1.733 1.00 47.44 212 ALA A N 1
ATOM 1639 C CA . ALA A 1 212 ? 17.606 20.780 -2.192 1.00 47.44 212 ALA A CA 1
ATOM 1640 C C . ALA A 1 212 ? 16.803 21.398 -1.032 1.00 47.44 212 ALA A C 1
ATOM 1642 O O . ALA A 1 212 ? 16.686 20.789 0.038 1.00 47.44 212 ALA A O 1
ATOM 1643 N N . ARG A 1 213 ? 16.392 22.663 -1.218 1.00 44.47 213 ARG A N 1
ATOM 1644 C CA . ARG A 1 213 ? 15.667 23.459 -0.223 1.00 44.47 213 ARG A CA 1
ATOM 1645 C C . ARG A 1 213 ? 14.504 22.615 0.276 1.00 44.47 213 ARG A C 1
ATOM 1647 O O . ARG A 1 213 ? 13.876 21.919 -0.523 1.00 44.47 213 ARG A O 1
ATOM 1654 N N . SER A 1 214 ? 14.255 22.623 1.583 1.00 46.31 214 SER A N 1
ATOM 1655 C CA . SER A 1 214 ? 13.101 21.917 2.131 1.00 46.31 214 SER A CA 1
ATOM 1656 C C . SER A 1 214 ? 11.853 22.318 1.324 1.00 46.31 214 SER A C 1
ATOM 1658 O O . SER A 1 214 ? 11.663 23.514 1.092 1.00 46.31 214 SER A O 1
ATOM 1660 N N . PRO A 1 215 ? 11.013 21.362 0.880 1.00 45.47 215 PRO A N 1
ATOM 1661 C CA . PRO A 1 215 ? 9.822 21.636 0.064 1.00 45.47 215 PRO A CA 1
ATOM 1662 C C . PRO A 1 215 ? 8.864 22.693 0.643 1.00 45.47 215 PRO A C 1
ATOM 1664 O O . PRO A 1 215 ? 8.017 23.217 -0.074 1.00 45.47 215 PRO A O 1
ATOM 1667 N N . SER A 1 216 ? 9.024 23.043 1.922 1.00 47.25 216 SER A N 1
ATOM 1668 C CA . SER A 1 216 ? 8.233 24.029 2.654 1.00 47.25 216 SER A CA 1
ATOM 1669 C C . SER A 1 216 ? 8.272 25.458 2.089 1.00 47.25 216 SER A C 1
ATOM 1671 O O . SER A 1 216 ? 7.291 26.176 2.227 1.00 47.25 216 SER A O 1
ATOM 1673 N N . GLU A 1 217 ? 9.342 25.907 1.417 1.00 41.56 217 GLU A N 1
ATOM 1674 C CA . GLU A 1 217 ? 9.458 27.333 1.031 1.00 41.56 217 GLU A CA 1
ATOM 1675 C C . GLU A 1 217 ? 8.567 27.760 -0.158 1.00 41.56 217 GLU A C 1
ATOM 1677 O O . GLU A 1 217 ? 8.417 28.955 -0.409 1.00 41.56 217 GLU A O 1
ATOM 1682 N N . GLY A 1 218 ? 7.957 26.819 -0.890 1.00 39.47 218 GLY A N 1
ATOM 1683 C CA . GLY A 1 218 ? 7.154 27.114 -2.089 1.00 39.47 218 GLY A CA 1
ATOM 1684 C C . GLY A 1 218 ? 5.631 27.078 -1.912 1.00 39.47 218 GLY A C 1
ATOM 1685 O O . GLY A 1 218 ? 4.920 27.567 -2.786 1.00 39.47 218 GLY A O 1
ATOM 1686 N N . PHE A 1 219 ? 5.122 26.513 -0.812 1.00 38.97 219 PHE A N 1
ATOM 1687 C CA . PHE A 1 219 ? 3.684 26.253 -0.620 1.00 38.97 219 PHE A CA 1
ATOM 1688 C C . PHE A 1 219 ? 3.049 26.995 0.572 1.00 38.97 219 PHE A C 1
ATOM 1690 O O . PHE A 1 219 ? 1.822 27.054 0.665 1.00 38.97 219 PHE A O 1
ATOM 1697 N N . ASP A 1 220 ? 3.844 27.638 1.434 1.00 38.66 220 ASP A N 1
ATOM 1698 C CA . ASP A 1 220 ? 3.365 28.261 2.682 1.00 38.66 220 ASP A CA 1
ATOM 1699 C C . ASP A 1 220 ? 2.542 29.560 2.507 1.00 38.66 220 ASP A C 1
ATOM 1701 O O . ASP A 1 220 ? 1.943 30.044 3.467 1.00 38.66 220 ASP A O 1
ATOM 1705 N N . GLN A 1 221 ? 2.439 30.145 1.305 1.00 33.97 221 GLN A N 1
ATOM 1706 C CA . GLN A 1 221 ? 1.785 31.458 1.130 1.00 33.97 221 GLN A CA 1
ATOM 1707 C C . GLN A 1 221 ? 0.279 31.428 0.805 1.00 33.97 221 GLN A C 1
ATOM 1709 O O . GLN A 1 221 ? -0.313 32.494 0.650 1.00 33.97 221 GLN A O 1
ATOM 1714 N N . MET A 1 222 ? -0.379 30.260 0.740 1.00 32.31 222 MET A N 1
ATOM 1715 C CA . MET A 1 222 ? -1.811 30.189 0.375 1.00 32.31 222 MET A CA 1
ATOM 1716 C C . MET A 1 222 ? -2.779 29.596 1.414 1.00 32.31 222 MET A C 1
ATOM 1718 O O . MET A 1 222 ? -3.980 29.670 1.173 1.00 32.31 222 MET A O 1
ATOM 1722 N N . SER A 1 223 ? -2.345 29.062 2.564 1.00 38.94 223 SER A N 1
ATOM 1723 C CA . SER A 1 223 ? -3.277 28.351 3.475 1.00 38.94 223 SER A CA 1
ATOM 1724 C C . SER A 1 223 ? -3.343 28.838 4.930 1.00 38.94 223 SER A C 1
ATOM 1726 O O . SER A 1 223 ? -4.242 28.424 5.661 1.00 38.94 223 SER A O 1
ATOM 1728 N N . VAL A 1 224 ? -2.469 29.747 5.374 1.00 36.28 224 VAL A N 1
ATOM 1729 C CA . VAL A 1 224 ? -2.353 30.073 6.814 1.00 36.28 224 VAL A CA 1
ATOM 1730 C C . VAL A 1 224 ? -3.346 31.154 7.286 1.00 36.28 224 VAL A C 1
ATOM 1732 O O . VAL A 1 224 ? -3.626 31.263 8.477 1.00 36.28 224 VAL A O 1
ATOM 1735 N N . ALA A 1 225 ? -3.971 31.913 6.380 1.00 31.30 225 ALA A N 1
ATOM 1736 C CA . ALA A 1 225 ? -4.819 33.050 6.762 1.00 31.30 225 ALA A CA 1
ATOM 1737 C C . ALA A 1 225 ? -6.255 32.691 7.207 1.00 31.30 225 ALA A C 1
ATOM 1739 O O . ALA A 1 225 ? -6.972 33.569 7.676 1.00 31.30 225 ALA A O 1
ATOM 1740 N N . THR A 1 226 ? -6.705 31.436 7.085 1.00 41.06 226 THR A N 1
ATOM 1741 C CA . THR A 1 226 ? -8.131 31.086 7.297 1.00 41.06 226 THR A CA 1
ATOM 1742 C C . THR A 1 226 ? -8.380 30.168 8.502 1.00 41.06 226 THR A C 1
ATOM 1744 O O . THR A 1 226 ? -9.517 30.029 8.942 1.00 41.06 226 THR A O 1
ATOM 1747 N N . GLY A 1 227 ? -7.335 29.565 9.081 1.00 33.81 227 GLY A N 1
ATOM 1748 C CA . GLY A 1 227 ? -7.480 28.536 10.123 1.00 33.81 227 GLY A CA 1
ATOM 1749 C C . GLY A 1 227 ? -7.625 29.050 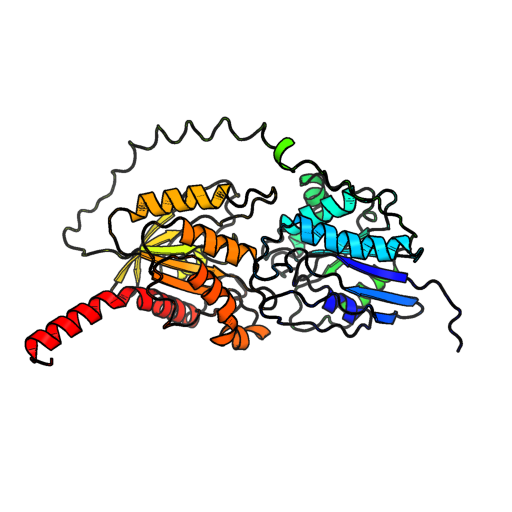11.561 1.00 33.81 227 GLY A C 1
ATOM 1750 O O . GLY A 1 227 ? -8.222 28.372 12.392 1.00 33.81 227 GLY A O 1
ATOM 1751 N N . GLN A 1 228 ? -7.114 30.243 11.882 1.00 36.28 228 GLN A N 1
ATOM 1752 C CA . GLN A 1 228 ? -7.094 30.734 13.271 1.00 36.28 228 GLN A CA 1
ATOM 1753 C C . GLN A 1 228 ? -8.370 31.466 13.705 1.00 36.28 228 GLN A C 1
ATOM 1755 O O . GLN A 1 228 ? -8.610 31.596 14.902 1.00 36.28 228 GLN A O 1
ATOM 1760 N N . GLN A 1 229 ? -9.215 31.898 12.766 1.00 34.03 229 GLN A N 1
ATOM 1761 C CA . GLN A 1 229 ? -10.411 32.686 13.082 1.00 34.03 229 GLN A CA 1
ATOM 1762 C C . GLN A 1 229 ? -11.665 31.823 13.318 1.00 34.03 229 GLN A C 1
ATOM 1764 O O . GLN A 1 229 ? -12.618 32.283 13.932 1.00 34.03 229 GLN A O 1
ATOM 1769 N N . VAL A 1 230 ? -11.640 30.545 12.923 1.00 38.69 230 VAL A N 1
ATOM 1770 C CA . VAL A 1 230 ? -12.772 29.608 13.083 1.00 38.69 230 VAL A CA 1
ATOM 1771 C C . VAL A 1 230 ? -12.835 28.997 14.495 1.00 38.69 230 VAL A C 1
ATOM 1773 O O . VAL A 1 230 ? -13.898 28.595 14.953 1.00 38.69 230 VAL A O 1
ATOM 1776 N N . LEU A 1 231 ? -11.723 28.983 15.239 1.00 36.31 231 LEU A N 1
ATOM 1777 C CA . LEU A 1 231 ? -11.650 28.343 16.562 1.00 36.31 231 LEU A CA 1
ATOM 1778 C C . LEU A 1 231 ? -12.188 29.197 17.725 1.00 36.31 231 LEU A C 1
ATOM 1780 O O . LEU A 1 231 ? -12.390 28.660 18.812 1.00 36.31 231 LEU A O 1
ATOM 1784 N N . GLN A 1 232 ? -12.443 30.496 17.529 1.00 38.66 232 GLN A N 1
ATOM 1785 C CA . GLN A 1 232 ? -13.012 31.354 18.583 1.00 38.66 232 GLN A CA 1
ATOM 1786 C C . GLN A 1 232 ? -14.549 31.427 18.560 1.00 38.66 232 GLN A C 1
ATOM 1788 O O . GLN A 1 232 ? -15.147 31.611 19.619 1.00 38.66 232 GLN A O 1
ATOM 1793 N N . ASP A 1 233 ? -15.195 31.158 17.421 1.00 32.69 233 ASP A N 1
ATOM 1794 C CA . ASP A 1 233 ? -16.658 31.271 17.283 1.00 32.69 233 ASP A CA 1
ATOM 1795 C C . ASP A 1 233 ? -17.433 29.973 17.599 1.00 32.69 233 ASP A C 1
ATOM 1797 O O . ASP A 1 233 ? -18.659 29.983 17.696 1.00 32.69 233 ASP A O 1
ATOM 1801 N N . LEU A 1 234 ? -16.745 28.849 17.833 1.00 41.47 234 LEU A N 1
ATOM 1802 C CA . LEU A 1 234 ? -17.375 27.528 18.015 1.00 41.47 234 LEU A CA 1
ATOM 1803 C C . LEU A 1 234 ? -17.635 27.121 19.476 1.00 41.47 234 LEU A C 1
ATOM 1805 O O . LEU A 1 234 ? -18.110 26.020 19.737 1.00 41.47 234 LEU A O 1
ATOM 1809 N N . SER A 1 235 ? -17.392 28.003 20.448 1.00 40.53 235 SER A N 1
ATOM 1810 C CA . SER A 1 235 ? -17.661 27.711 21.869 1.00 40.53 235 SER A CA 1
ATOM 1811 C C . SER A 1 235 ? -19.129 27.893 22.297 1.00 40.53 235 SER A C 1
ATOM 1813 O O . SER A 1 235 ? -19.445 27.721 23.474 1.00 40.53 235 SER A O 1
ATOM 1815 N N . LEU A 1 236 ? -20.039 28.224 21.368 1.00 39.19 236 LEU A N 1
ATOM 1816 C CA . LEU A 1 236 ? -21.418 28.630 21.688 1.00 39.19 236 LEU A CA 1
ATOM 1817 C C . LEU A 1 236 ? -22.538 27.878 20.947 1.00 39.19 236 LEU A C 1
ATOM 1819 O O . LEU A 1 236 ? -23.707 28.206 21.145 1.00 39.19 236 LEU A O 1
ATOM 1823 N N . LEU A 1 237 ? -22.234 26.855 20.147 1.00 38.22 237 LEU A N 1
ATOM 1824 C CA . LEU A 1 237 ? -23.253 26.090 19.419 1.00 38.22 237 LEU A CA 1
ATOM 1825 C C . LEU A 1 237 ? -22.965 24.590 19.488 1.00 38.22 237 LEU A C 1
ATOM 1827 O O . LEU A 1 237 ? -22.372 24.038 18.577 1.00 38.22 237 LEU A O 1
ATOM 1831 N N . ASP A 1 238 ? -23.383 23.962 20.587 1.00 41.16 238 ASP A N 1
ATOM 1832 C CA . ASP A 1 238 ? -23.832 22.563 20.620 1.00 41.16 238 ASP A CA 1
ATOM 1833 C C . ASP A 1 238 ? -24.517 22.300 21.968 1.00 41.16 238 ASP A C 1
ATOM 1835 O O . ASP A 1 238 ? -23.929 21.844 22.947 1.00 41.16 238 ASP A O 1
ATOM 1839 N N . ALA A 1 239 ? -25.793 22.672 22.034 1.00 44.12 239 ALA A N 1
ATOM 1840 C CA . ALA A 1 239 ? -26.679 22.326 23.137 1.00 44.12 239 ALA A CA 1
ATOM 1841 C C . ALA A 1 239 ? -28.106 22.143 22.616 1.00 44.12 239 ALA A C 1
ATOM 1843 O O . ALA A 1 239 ? -29.020 22.841 23.050 1.00 44.12 239 ALA A O 1
ATOM 1844 N N . GLN A 1 240 ? -28.307 21.230 21.664 1.00 40.50 240 GLN A N 1
ATOM 1845 C CA . GLN A 1 240 ? -29.640 20.725 21.340 1.00 40.50 240 GLN A CA 1
ATOM 1846 C C . GLN A 1 240 ? -29.606 19.203 21.150 1.00 40.50 240 GLN A C 1
ATOM 1848 O O . GLN A 1 240 ? -28.697 18.660 20.533 1.00 40.50 240 GLN A O 1
ATOM 1853 N N . ASP A 1 241 ? -30.609 18.565 21.757 1.00 41.00 241 ASP A N 1
ATOM 1854 C CA . ASP A 1 241 ? -30.893 17.128 21.873 1.00 41.00 241 ASP A CA 1
ATOM 1855 C C . ASP A 1 241 ? -30.088 16.283 22.880 1.00 41.00 241 ASP A C 1
ATOM 1857 O O . ASP A 1 241 ? -29.768 15.118 22.643 1.00 41.00 241 ASP A O 1
ATOM 1861 N N . ASP A 1 242 ? -29.920 16.800 24.104 1.00 42.44 242 ASP A N 1
ATOM 1862 C CA . ASP A 1 242 ? -29.873 15.937 25.295 1.00 42.44 242 ASP A CA 1
ATOM 1863 C C . ASP A 1 242 ? -31.290 15.447 25.640 1.00 42.44 242 ASP A C 1
ATOM 1865 O O . ASP A 1 242 ? -32.015 16.022 26.462 1.00 42.44 242 ASP A O 1
ATOM 1869 N N . VAL A 1 243 ? -31.685 14.319 25.045 1.00 46.62 243 VAL A N 1
ATOM 1870 C CA . VAL A 1 243 ? -32.672 13.437 25.675 1.00 46.62 243 VAL A CA 1
ATOM 1871 C C . VAL A 1 243 ? -32.056 12.992 27.002 1.00 46.62 243 VAL A C 1
ATOM 1873 O O . VAL A 1 243 ? -31.158 12.148 27.035 1.00 46.62 243 VAL A O 1
ATOM 1876 N N . LYS A 1 244 ? -32.508 13.606 28.103 1.00 41.44 244 LYS A N 1
ATOM 1877 C CA . LYS A 1 244 ? -32.174 13.235 29.485 1.00 41.44 244 LYS A CA 1
ATOM 1878 C C . LYS A 1 244 ? -32.703 11.836 29.797 1.00 41.44 244 LYS A C 1
ATOM 1880 O O . LYS A 1 244 ? -33.659 11.676 30.551 1.00 41.44 244 LYS A O 1
ATOM 1885 N N . ASP A 1 245 ? -32.047 10.819 29.258 1.00 48.84 245 ASP A N 1
ATOM 1886 C CA . ASP A 1 245 ? -32.198 9.448 29.718 1.00 48.84 245 ASP A CA 1
ATOM 1887 C C . ASP A 1 245 ? -31.325 9.291 30.972 1.00 48.84 245 ASP A C 1
ATOM 1889 O O . ASP A 1 245 ? -30.165 8.857 30.952 1.00 48.84 245 ASP A O 1
ATOM 1893 N N . ALA A 1 246 ? -31.871 9.812 32.073 1.00 42.00 246 ALA A N 1
ATOM 1894 C CA . ALA A 1 246 ? -31.273 9.859 33.396 1.00 42.00 246 ALA A CA 1
ATOM 1895 C C . ALA A 1 246 ? -31.121 8.437 33.957 1.00 42.00 246 ALA A C 1
ATOM 1897 O O . ALA A 1 246 ? -31.934 7.963 34.743 1.00 42.00 246 ALA A O 1
ATOM 1898 N N . GLY A 1 247 ? -30.070 7.737 33.537 1.00 49.00 247 GLY A N 1
ATOM 1899 C CA . GLY A 1 247 ? -29.760 6.409 34.067 1.00 49.00 247 GLY A CA 1
ATOM 1900 C C . GLY A 1 247 ? -28.695 5.626 33.313 1.00 49.00 247 GLY A C 1
ATOM 1901 O O . GLY A 1 247 ? -28.165 4.658 33.858 1.00 49.00 247 GLY A O 1
ATOM 1902 N N . THR A 1 248 ? -28.324 6.030 32.096 1.00 51.44 248 THR A N 1
ATOM 1903 C CA . THR A 1 248 ? -27.433 5.196 31.278 1.00 51.44 248 THR A CA 1
ATOM 1904 C C . THR A 1 248 ? -25.961 5.420 31.630 1.00 51.44 248 THR A C 1
ATOM 1906 O O . THR A 1 248 ? -25.273 6.308 31.129 1.00 51.44 248 THR A O 1
ATOM 1909 N N . THR A 1 249 ? -25.508 4.576 32.550 1.00 58.59 249 THR A N 1
ATOM 1910 C CA . THR A 1 249 ? -24.155 4.399 33.075 1.00 58.59 249 THR A CA 1
ATOM 1911 C C . THR A 1 249 ? -23.063 4.369 31.999 1.00 58.59 249 THR A C 1
ATOM 1913 O O . THR A 1 249 ? -23.158 3.579 31.069 1.00 58.59 249 THR A O 1
ATOM 1916 N N . CYS A 1 250 ? -22.010 5.176 32.199 1.00 57.06 250 CYS A N 1
ATOM 1917 C CA . CYS A 1 250 ? -20.655 5.101 31.616 1.00 57.06 250 CYS A CA 1
ATOM 1918 C C . CYS A 1 250 ? -20.559 4.519 30.190 1.00 57.06 250 CYS A C 1
ATOM 1920 O O . CYS A 1 250 ? -20.517 3.304 30.001 1.00 57.06 250 CYS A O 1
ATOM 1922 N N . ARG A 1 251 ? -20.461 5.413 29.200 1.00 75.88 251 ARG A N 1
ATOM 1923 C CA . ARG A 1 251 ? -20.299 5.070 27.783 1.00 75.88 251 ARG A CA 1
ATOM 1924 C C . ARG A 1 251 ? -18.811 4.970 27.449 1.00 75.88 251 ARG A C 1
ATOM 1926 O O . ARG A 1 251 ? -18.074 5.944 27.591 1.00 75.88 251 ARG A O 1
ATOM 1933 N N . GLU A 1 252 ? -18.370 3.798 27.015 1.00 89.00 252 GLU A N 1
ATOM 1934 C CA . GLU A 1 252 ? -17.002 3.597 26.537 1.00 89.00 252 GLU A CA 1
ATOM 1935 C C . GLU A 1 252 ? -16.855 4.147 25.117 1.00 89.00 252 GLU A C 1
ATOM 1937 O O . GLU A 1 252 ? -17.740 3.972 24.276 1.00 89.00 252 GLU A O 1
ATOM 1942 N N . SER A 1 253 ? -15.746 4.845 24.857 1.00 91.81 253 SER A N 1
ATOM 1943 C CA . SER A 1 253 ? -15.469 5.378 23.519 1.00 91.81 253 SER A CA 1
ATOM 1944 C C . SER A 1 253 ? -14.609 4.416 22.708 1.00 91.81 253 SER A C 1
ATOM 1946 O O . SER A 1 253 ? -13.609 3.908 23.215 1.00 91.81 253 SER A O 1
ATOM 1948 N N . VAL A 1 254 ? -14.973 4.195 21.450 1.00 94.06 254 VAL A N 1
ATOM 1949 C CA . VAL A 1 254 ? -14.210 3.393 20.489 1.00 94.06 254 VAL A CA 1
ATOM 1950 C C . VAL A 1 254 ? -13.780 4.300 19.351 1.00 94.06 254 VAL A C 1
ATOM 1952 O O . VAL A 1 254 ? -14.598 5.024 18.786 1.00 94.06 254 VAL A O 1
ATOM 1955 N N . ILE A 1 255 ? -12.488 4.267 19.043 1.00 94.31 255 ILE A N 1
ATOM 1956 C CA . ILE A 1 255 ? -11.867 5.162 18.071 1.00 94.31 255 ILE A CA 1
ATOM 1957 C C . ILE A 1 255 ? -11.047 4.318 17.107 1.00 94.31 255 ILE A C 1
ATOM 1959 O O . ILE A 1 255 ? -10.123 3.627 17.536 1.00 94.31 255 ILE A O 1
ATOM 1963 N N . PHE A 1 256 ? -11.359 4.380 15.816 1.00 95.00 256 PHE A N 1
ATOM 1964 C CA . PHE A 1 256 ? -10.511 3.801 14.775 1.00 95.00 256 PHE A CA 1
ATOM 1965 C C . PHE A 1 256 ? -9.561 4.871 14.232 1.00 95.00 256 PHE A C 1
ATOM 1967 O O . PHE A 1 256 ? -10.001 5.929 13.790 1.00 95.00 256 PHE A O 1
ATOM 1974 N N . ILE A 1 257 ? -8.259 4.587 14.235 1.00 93.06 257 ILE A N 1
ATOM 1975 C CA . ILE A 1 257 ? -7.207 5.488 13.746 1.00 93.06 257 ILE A CA 1
ATOM 1976 C C . ILE A 1 257 ? -6.422 4.788 12.644 1.00 93.06 257 ILE A C 1
ATOM 1978 O O . ILE A 1 257 ? -6.114 3.609 12.751 1.00 93.06 257 ILE A O 1
ATOM 1982 N N . GLY A 1 258 ? -6.105 5.502 11.570 1.00 92.62 258 GLY A N 1
ATOM 1983 C CA . GLY A 1 258 ? -5.473 4.923 10.392 1.00 92.62 258 GLY A CA 1
ATOM 1984 C C . GLY A 1 258 ? -5.492 5.877 9.208 1.00 92.62 258 GLY A C 1
ATOM 1985 O O . GLY A 1 258 ? -6.282 6.832 9.168 1.00 92.62 258 GLY A O 1
ATOM 1986 N N . ARG A 1 259 ? -4.664 5.587 8.207 1.00 89.25 259 ARG A N 1
ATOM 1987 C CA . ARG A 1 259 ? -4.574 6.369 6.970 1.00 89.25 259 ARG A CA 1
ATOM 1988 C C . ARG A 1 259 ? -5.906 6.452 6.204 1.00 89.25 259 ARG A C 1
ATOM 1990 O O . ARG A 1 259 ? -6.856 5.705 6.478 1.00 89.25 259 ARG A O 1
ATOM 1997 N N . PRO A 1 260 ? -6.060 7.384 5.252 1.00 86.62 260 PRO A N 1
ATOM 1998 C CA . PRO A 1 260 ? -7.219 7.402 4.364 1.00 86.62 260 PRO A CA 1
ATOM 1999 C C . PRO A 1 260 ? -7.388 6.075 3.615 1.00 86.62 260 PRO A C 1
ATOM 2001 O O . PRO A 1 260 ? -6.416 5.433 3.233 1.00 86.62 260 PRO A O 1
ATOM 2004 N N . GLY A 1 261 ? -8.636 5.651 3.410 1.00 85.88 261 GLY A N 1
ATOM 2005 C CA . GLY A 1 261 ? -8.943 4.453 2.619 1.00 85.88 261 GLY A CA 1
ATOM 2006 C C . GLY A 1 261 ? -8.737 3.101 3.318 1.00 85.88 261 GLY A C 1
ATOM 2007 O O . GLY A 1 261 ? -9.114 2.083 2.742 1.00 85.88 261 GLY A O 1
ATOM 2008 N N . VAL A 1 262 ? -8.235 3.061 4.562 1.00 91.06 262 VAL A N 1
ATOM 2009 C CA . VAL A 1 262 ? -8.011 1.797 5.305 1.00 91.06 262 VAL A CA 1
ATOM 2010 C C . VAL A 1 262 ? -9.286 1.143 5.862 1.00 91.06 262 VAL A C 1
ATOM 2012 O O . VAL A 1 262 ? -9.226 0.094 6.493 1.00 91.06 262 VAL A O 1
ATOM 2015 N N . GLY A 1 263 ? -10.459 1.751 5.652 1.00 92.12 263 GLY A N 1
ATOM 2016 C CA . GLY A 1 263 ? -11.755 1.187 6.056 1.00 92.12 263 GLY A CA 1
ATOM 2017 C C . GLY A 1 263 ? -12.230 1.521 7.477 1.00 92.12 263 GLY A C 1
ATOM 2018 O O . GLY A 1 263 ? -13.079 0.807 7.999 1.00 92.12 263 GLY A O 1
ATOM 2019 N N . LYS A 1 264 ? -11.739 2.604 8.101 1.00 94.12 264 LYS A N 1
ATOM 2020 C CA . LYS A 1 264 ? -12.184 3.065 9.439 1.00 94.12 264 LYS A CA 1
ATOM 2021 C C . LYS A 1 264 ? -13.704 3.236 9.541 1.00 94.12 264 LYS A C 1
ATOM 2023 O O . LYS A 1 264 ? -14.345 2.604 10.371 1.00 94.12 264 LYS A O 1
ATOM 2028 N N . THR A 1 265 ? -14.292 4.022 8.641 1.00 93.06 265 THR A N 1
ATOM 2029 C CA . THR A 1 265 ? -15.743 4.251 8.599 1.00 93.06 265 THR A CA 1
ATOM 2030 C C . THR A 1 265 ? -16.513 2.954 8.332 1.00 93.06 265 THR A C 1
ATOM 2032 O O . THR A 1 265 ? -17.575 2.737 8.905 1.00 93.06 265 THR A O 1
ATOM 2035 N N . THR A 1 266 ? -15.971 2.045 7.513 1.00 94.56 266 THR A N 1
ATOM 2036 C CA . THR A 1 266 ? -16.567 0.718 7.282 1.00 94.56 266 THR A CA 1
ATOM 2037 C C . THR A 1 266 ? -16.571 -0.124 8.562 1.00 94.56 266 THR A C 1
ATOM 2039 O O . THR A 1 266 ? -17.566 -0.783 8.852 1.00 94.56 266 THR A O 1
ATOM 2042 N N . LEU A 1 267 ? -15.506 -0.066 9.369 1.00 96.00 267 LEU A N 1
ATOM 2043 C CA . LEU A 1 267 ? -15.447 -0.729 10.678 1.00 96.00 267 LEU A CA 1
ATOM 2044 C C . LEU A 1 267 ? -16.451 -0.122 11.663 1.00 96.00 267 LEU A C 1
ATOM 2046 O O . LEU A 1 267 ? -17.142 -0.861 12.357 1.00 96.00 267 LEU A O 1
ATOM 2050 N N . HIS A 1 268 ? -16.608 1.204 11.682 1.00 96.06 268 HIS A N 1
ATOM 2051 C CA . HIS A 1 268 ? -17.665 1.849 12.465 1.00 96.06 268 HIS A CA 1
ATOM 2052 C C . HIS A 1 268 ? -19.065 1.375 12.045 1.00 96.06 268 HIS A C 1
ATOM 2054 O O . HIS A 1 268 ? -19.897 1.070 12.900 1.00 96.06 268 HIS A O 1
ATOM 2060 N N . LYS A 1 269 ? -19.326 1.254 10.738 1.00 95.31 269 LYS A N 1
ATOM 2061 C CA . LYS A 1 269 ? -20.593 0.718 10.218 1.00 95.31 269 LYS A CA 1
ATOM 2062 C C . LYS A 1 269 ? -20.839 -0.730 10.636 1.00 95.31 269 LYS A C 1
ATOM 2064 O O . LYS A 1 269 ? -21.968 -1.060 10.975 1.00 95.31 269 LYS A O 1
ATOM 2069 N N . ALA A 1 270 ? -19.802 -1.569 10.689 1.00 95.56 270 ALA A N 1
ATOM 2070 C CA . ALA A 1 270 ? -19.917 -2.943 11.192 1.00 95.56 270 ALA A CA 1
ATOM 2071 C C . ALA A 1 270 ? -20.346 -3.008 12.670 1.00 95.56 270 ALA A C 1
ATOM 2073 O O . ALA A 1 270 ? -20.965 -3.976 13.106 1.00 95.56 270 ALA A O 1
ATOM 2074 N N . LEU A 1 271 ? -20.060 -1.961 13.446 1.00 95.81 271 LEU A N 1
ATOM 2075 C CA . LEU A 1 271 ? -20.551 -1.834 14.818 1.00 95.81 271 LEU A CA 1
ATOM 2076 C C . LEU A 1 271 ? -21.987 -1.285 14.896 1.00 95.81 271 LEU A C 1
ATOM 2078 O O . LEU A 1 271 ? -22.577 -1.332 15.967 1.00 95.81 271 LEU A O 1
ATOM 2082 N N . GLY A 1 272 ? -22.559 -0.786 13.795 1.00 95.69 272 GLY A N 1
ATOM 2083 C CA . GLY A 1 272 ? -23.906 -0.207 13.739 1.00 95.69 272 GLY A CA 1
ATOM 2084 C C . GLY A 1 272 ? -23.948 1.313 13.546 1.00 95.69 272 GLY A C 1
ATOM 2085 O O . GLY A 1 272 ? -25.012 1.911 13.692 1.00 95.69 272 GLY A O 1
ATOM 2086 N N . ALA A 1 273 ? -22.820 1.961 13.233 1.00 95.94 273 ALA A N 1
ATOM 2087 C CA . ALA A 1 273 ? -22.813 3.387 12.900 1.00 95.94 273 ALA A CA 1
ATOM 2088 C C . ALA A 1 273 ? -23.492 3.676 11.552 1.00 95.94 273 ALA A C 1
ATOM 2090 O O . ALA A 1 273 ? -23.472 2.862 10.629 1.00 95.94 273 ALA A O 1
ATOM 2091 N N . THR A 1 274 ? -23.987 4.900 11.400 1.00 94.62 274 THR A N 1
ATOM 2092 C CA . THR A 1 274 ? -24.567 5.441 10.163 1.00 94.62 274 THR A CA 1
ATOM 2093 C C . THR A 1 274 ? -23.704 6.552 9.560 1.00 94.62 274 THR A C 1
ATOM 2095 O O . THR A 1 274 ? -24.213 7.401 8.830 1.00 94.62 274 THR A O 1
ATOM 2098 N N . PHE A 1 275 ? -22.397 6.566 9.849 1.00 88.94 275 PHE A N 1
ATOM 2099 C CA . PHE A 1 275 ? -21.459 7.511 9.237 1.00 88.94 275 PHE A CA 1
ATOM 2100 C C . PHE A 1 275 ? -21.498 7.432 7.708 1.00 88.94 275 PHE A C 1
ATOM 2102 O O . PHE A 1 275 ? -21.718 6.374 7.108 1.00 88.94 275 PHE A O 1
ATOM 2109 N N . HIS A 1 276 ? -21.242 8.554 7.045 1.00 82.94 276 HIS A N 1
ATOM 2110 C CA . HIS A 1 276 ? -21.240 8.591 5.589 1.00 82.94 276 HIS A CA 1
ATOM 2111 C C . HIS A 1 276 ? -19.914 8.043 5.057 1.00 82.94 276 HIS A C 1
ATOM 2113 O O . HIS A 1 276 ? -18.876 8.693 5.142 1.00 82.94 276 HIS A O 1
ATOM 2119 N N . SER A 1 277 ? -19.950 6.847 4.464 1.00 68.69 277 SER A N 1
ATOM 2120 C CA . SER A 1 277 ? -18.804 6.294 3.742 1.00 68.69 277 SER A CA 1
ATOM 2121 C C . SER A 1 277 ? -18.687 6.979 2.384 1.00 68.69 277 SER A C 1
ATOM 2123 O O . SER A 1 277 ? -19.551 6.807 1.527 1.00 68.69 277 SER A O 1
ATOM 2125 N N . GLY A 1 278 ? -17.622 7.737 2.177 1.00 63.38 278 GLY A N 1
ATOM 2126 C CA . GLY A 1 278 ? -17.317 8.353 0.895 1.00 63.38 278 GLY A CA 1
ATOM 2127 C C . GLY A 1 278 ? -15.952 9.013 0.951 1.00 63.38 278 GLY A C 1
ATOM 2128 O O . GLY A 1 278 ? -15.485 9.387 2.027 1.00 63.38 278 GLY A O 1
ATOM 2129 N N . PHE A 1 279 ? -15.302 9.149 -0.204 1.00 54.91 279 PHE A N 1
ATOM 2130 C CA . PHE A 1 279 ? -14.121 9.995 -0.312 1.00 54.91 279 PHE A CA 1
ATOM 2131 C C . PHE A 1 279 ? -14.573 11.445 -0.121 1.00 54.91 279 PHE A C 1
ATOM 2133 O O . PHE A 1 279 ? -15.008 12.109 -1.058 1.00 54.91 279 PHE A O 1
ATOM 2140 N N . ARG A 1 280 ? -14.557 11.917 1.124 1.00 54.84 280 ARG A N 1
ATOM 2141 C CA . ARG A 1 280 ? -14.700 13.338 1.420 1.00 54.84 280 ARG A CA 1
ATOM 2142 C C . ARG A 1 280 ? -13.333 13.970 1.177 1.00 54.84 280 ARG A C 1
ATOM 2144 O O . ARG A 1 280 ? -12.326 13.419 1.618 1.00 54.84 280 ARG A O 1
ATOM 2151 N N . GLN A 1 281 ? -13.303 15.064 0.413 1.00 49.81 281 GLN A N 1
ATOM 2152 C CA . GLN A 1 281 ? -12.084 15.827 0.133 1.00 49.81 281 GLN A CA 1
ATOM 2153 C C . GLN A 1 281 ? -11.269 16.047 1.416 1.00 49.81 281 GLN A C 1
ATOM 2155 O O . GLN A 1 281 ? -11.837 16.188 2.499 1.00 49.81 281 GLN A O 1
ATOM 2160 N N . LEU A 1 282 ? -9.943 16.076 1.251 1.00 52.69 282 LEU A N 1
ATOM 2161 C CA . LEU A 1 282 ? -8.868 16.081 2.259 1.00 52.69 282 LEU A CA 1
ATOM 2162 C C . LEU A 1 282 ? -8.916 17.249 3.279 1.00 52.69 282 LEU A C 1
ATOM 2164 O O . LEU A 1 282 ? -7.933 17.505 3.960 1.00 52.69 282 LEU A O 1
ATOM 2168 N N . THR A 1 283 ? -10.021 17.989 3.367 1.00 52.66 283 THR A N 1
ATOM 2169 C CA . THR A 1 283 ? -10.132 19.274 4.064 1.00 52.66 283 THR A CA 1
ATOM 2170 C C . THR A 1 283 ? -10.869 19.214 5.399 1.00 52.66 283 THR A C 1
ATOM 2172 O O . THR A 1 283 ? -10.777 20.169 6.165 1.00 52.66 283 THR A O 1
ATOM 2175 N N . ARG A 1 284 ? -11.583 18.127 5.731 1.00 61.16 284 ARG A N 1
ATOM 2176 C CA . ARG A 1 284 ? -12.219 18.010 7.055 1.00 61.16 284 ARG A CA 1
ATOM 2177 C C . ARG A 1 284 ? -11.263 17.394 8.071 1.00 61.16 284 ARG A C 1
ATOM 2179 O O . ARG A 1 284 ? -10.954 16.209 7.997 1.00 61.16 284 ARG A O 1
ATOM 2186 N N . LEU A 1 285 ? -10.847 18.214 9.034 1.00 68.19 285 LEU A N 1
ATOM 2187 C CA . LEU A 1 285 ? -10.084 17.806 10.220 1.00 68.19 285 LEU A CA 1
ATOM 2188 C C . LEU A 1 285 ? -10.989 17.373 11.390 1.00 68.19 285 LEU A C 1
ATOM 2190 O O . LEU A 1 285 ? -10.502 16.892 12.409 1.00 68.19 285 LEU A O 1
ATOM 2194 N N . GLU A 1 286 ? -12.304 17.530 11.247 1.00 78.69 286 GLU A N 1
ATOM 2195 C CA . GLU A 1 286 ? -13.280 17.275 12.306 1.00 78.69 286 GLU A CA 1
ATOM 2196 C C . GLU A 1 286 ? -13.579 15.780 12.471 1.00 78.69 286 GLU A C 1
ATOM 2198 O O . GLU A 1 286 ? -13.780 15.057 11.493 1.00 78.69 286 GLU A O 1
ATOM 2203 N N . CYS A 1 287 ? -13.655 15.326 13.725 1.00 85.56 287 CYS A N 1
ATOM 2204 C CA . CYS A 1 287 ? -14.119 13.981 14.057 1.00 85.56 287 CYS A CA 1
ATOM 2205 C C . CYS A 1 287 ? -15.651 13.948 14.159 1.00 85.56 287 CYS A C 1
ATOM 2207 O O . CYS A 1 287 ? -16.240 14.721 14.924 1.00 85.56 287 CYS A O 1
ATOM 2209 N N . GLU A 1 288 ? -16.291 13.003 13.471 1.00 89.31 288 GLU A N 1
ATOM 2210 C CA . GLU A 1 288 ? -17.714 12.707 13.667 1.00 89.31 288 GLU A CA 1
ATOM 2211 C C . GLU A 1 288 ? -17.881 11.777 14.874 1.00 89.31 288 GLU A C 1
ATOM 2213 O O . GLU A 1 288 ? -17.035 10.922 15.141 1.00 89.31 288 GLU A O 1
ATOM 2218 N N . GLN A 1 289 ? -18.969 11.933 15.629 1.00 91.69 289 GLN A N 1
ATOM 2219 C CA . GLN A 1 289 ? -19.276 11.047 16.749 1.00 91.69 289 GLN A CA 1
ATOM 2220 C C . GLN A 1 289 ? -20.706 10.536 16.668 1.00 91.69 289 GLN A C 1
ATOM 2222 O O . GLN A 1 289 ? -21.614 11.257 16.263 1.00 91.69 289 GLN A O 1
ATOM 2227 N N . GLN A 1 290 ? -20.906 9.286 17.072 1.00 93.31 290 GLN A N 1
ATOM 2228 C CA . GLN A 1 290 ? -22.224 8.670 17.105 1.00 93.31 290 GLN A CA 1
ATOM 2229 C C . GLN A 1 290 ? -22.339 7.721 18.292 1.00 93.31 290 GLN A C 1
ATOM 2231 O O . GLN A 1 290 ? -21.419 6.960 18.597 1.00 93.31 290 GLN A O 1
ATOM 2236 N N . TYR A 1 291 ? -23.493 7.748 18.952 1.00 93.06 291 TYR A N 1
ATOM 2237 C CA . TYR A 1 291 ? -23.841 6.773 19.976 1.00 93.06 291 TYR A CA 1
ATOM 2238 C C . TYR A 1 291 ? -24.602 5.615 19.348 1.00 93.06 291 TYR A C 1
ATOM 2240 O O . TYR A 1 291 ? -25.548 5.827 18.592 1.00 93.06 291 TYR A O 1
ATOM 2248 N N . ILE A 1 292 ? -24.189 4.394 19.672 1.00 94.38 292 ILE A N 1
ATOM 2249 C CA . ILE A 1 292 ? -24.803 3.176 19.145 1.00 94.38 292 ILE A CA 1
ATOM 2250 C C . ILE A 1 292 ? -25.001 2.133 20.245 1.00 94.38 292 ILE A C 1
ATOM 2252 O O . ILE A 1 292 ? -24.372 2.184 21.308 1.00 94.38 292 ILE A O 1
ATOM 2256 N N . HIS A 1 293 ? -25.833 1.144 19.937 1.00 92.69 293 HIS A N 1
ATOM 2257 C CA . HIS A 1 293 ? -25.952 -0.088 20.702 1.00 92.69 293 HIS A CA 1
ATOM 2258 C C . HIS A 1 293 ? -25.233 -1.216 19.962 1.00 92.69 293 HIS A C 1
ATOM 2260 O O . HIS A 1 293 ? -25.571 -1.516 18.821 1.00 92.69 293 HIS A O 1
ATOM 2266 N N . CYS A 1 294 ? -24.262 -1.847 20.620 1.00 90.88 294 CYS A N 1
ATOM 2267 C CA . CYS A 1 294 ? -23.545 -3.008 20.096 1.00 90.88 294 CYS A CA 1
ATOM 2268 C C . CYS A 1 294 ? -23.614 -4.138 21.130 1.00 90.88 294 CYS A C 1
ATOM 2270 O O . CYS A 1 294 ? -22.944 -4.101 22.171 1.00 90.88 294 CYS A O 1
ATOM 2272 N N . GLY A 1 295 ? -24.478 -5.122 20.875 1.00 87.00 295 GLY A N 1
ATOM 2273 C CA . GLY A 1 295 ? -24.876 -6.108 21.880 1.00 87.00 295 GLY A CA 1
ATOM 2274 C C . GLY A 1 295 ? -25.502 -5.426 23.104 1.00 87.00 295 GLY A C 1
ATOM 2275 O O . GLY A 1 295 ? -26.398 -4.598 22.975 1.00 87.00 295 GLY A O 1
ATOM 2276 N N . ASN A 1 296 ? -24.982 -5.729 24.296 1.00 87.25 296 ASN A N 1
ATOM 2277 C CA . ASN A 1 296 ? -25.450 -5.152 25.568 1.00 87.25 296 ASN A CA 1
ATOM 2278 C C . ASN A 1 296 ? -24.673 -3.892 26.001 1.00 87.25 296 ASN A C 1
ATOM 2280 O O . ASN A 1 296 ? -24.692 -3.531 27.180 1.00 87.25 296 ASN A O 1
ATOM 2284 N N . ASN A 1 297 ? -23.922 -3.263 25.091 1.00 88.06 297 ASN A N 1
ATOM 2285 C CA . ASN A 1 297 ? -23.079 -2.110 25.401 1.00 88.06 297 ASN A CA 1
ATOM 2286 C C . ASN A 1 297 ? -23.535 -0.870 24.629 1.00 88.06 297 ASN A C 1
ATOM 2288 O O . ASN A 1 297 ? -23.889 -0.950 23.453 1.00 88.06 297 ASN A O 1
ATOM 2292 N N . HIS A 1 298 ? -23.469 0.280 25.300 1.00 91.25 298 HIS A N 1
ATOM 2293 C CA . HIS A 1 298 ? -23.675 1.593 24.697 1.00 91.25 298 HIS A CA 1
ATOM 2294 C C . HIS A 1 298 ? -22.309 2.194 24.384 1.00 91.25 298 HIS A C 1
ATOM 2296 O O . HIS A 1 298 ? -21.546 2.515 25.301 1.00 91.25 298 HIS A O 1
ATOM 2302 N N . LEU A 1 299 ? -21.997 2.319 23.099 1.00 92.56 299 LEU A N 1
ATOM 2303 C CA . LEU A 1 299 ? -20.691 2.785 22.641 1.00 92.56 299 LEU A CA 1
ATOM 2304 C C . LEU A 1 299 ? -20.793 4.212 22.117 1.00 92.56 299 LEU A C 1
ATOM 2306 O O . LEU A 1 299 ? -21.768 4.566 21.453 1.00 92.56 299 LEU A O 1
ATOM 2310 N N . ARG A 1 300 ? -19.762 5.017 22.386 1.00 93.25 300 ARG A N 1
ATOM 2311 C CA . ARG A 1 300 ? -19.504 6.269 21.665 1.00 93.25 300 ARG A CA 1
ATOM 2312 C C . ARG A 1 300 ? -18.466 5.984 20.586 1.00 93.25 300 ARG A C 1
ATOM 2314 O O . ARG A 1 300 ? -17.299 5.773 20.903 1.00 93.25 300 ARG A O 1
ATOM 2321 N N . LEU A 1 301 ? -18.883 5.954 19.331 1.00 94.19 301 LEU A N 1
ATOM 2322 C CA . LEU A 1 301 ? -17.976 5.811 18.198 1.00 94.19 301 LEU A CA 1
ATOM 2323 C C . LEU A 1 301 ? -17.466 7.181 17.776 1.00 94.19 301 LEU A C 1
ATOM 2325 O O . LEU A 1 301 ? -18.251 8.127 17.720 1.00 94.19 301 LEU A O 1
ATOM 2329 N N . VAL A 1 302 ? -16.172 7.276 17.483 1.00 92.06 302 VAL A N 1
ATOM 2330 C CA . VAL A 1 302 ? -15.528 8.505 17.011 1.00 92.06 302 VAL A CA 1
ATOM 2331 C C . VAL A 1 302 ? -14.833 8.205 15.686 1.00 92.06 302 VAL A C 1
ATOM 2333 O O . VAL A 1 302 ? -13.804 7.526 15.664 1.00 92.06 302 VAL A O 1
ATOM 2336 N N . ASP A 1 303 ? -15.400 8.698 14.582 1.00 91.12 303 ASP A N 1
ATOM 2337 C CA . ASP A 1 303 ? -14.801 8.582 13.252 1.00 91.12 303 ASP A CA 1
ATOM 2338 C C . ASP A 1 303 ? -13.820 9.724 13.027 1.00 91.12 303 ASP A C 1
ATOM 2340 O O . ASP A 1 303 ? -14.200 10.885 12.860 1.00 91.12 303 ASP A O 1
ATOM 2344 N N . CYS A 1 304 ? -12.535 9.381 13.060 1.00 87.19 304 CYS A N 1
ATOM 2345 C CA . CYS A 1 304 ? -11.462 10.321 12.798 1.00 87.19 304 CYS A CA 1
ATOM 2346 C C . CYS A 1 304 ? -11.210 10.427 11.287 1.00 87.19 304 CYS A C 1
ATOM 2348 O O . CYS A 1 304 ? -11.215 9.401 10.585 1.00 87.19 304 CYS A O 1
ATOM 2350 N N . PRO A 1 305 ? -10.902 11.630 10.770 1.00 83.50 305 PRO A N 1
ATOM 2351 C CA . PRO A 1 305 ? -10.420 11.764 9.405 1.00 83.50 305 PRO A CA 1
ATOM 2352 C C . PRO A 1 305 ? -9.159 10.914 9.198 1.00 83.50 305 PRO A C 1
ATOM 2354 O O . PRO A 1 305 ? -8.440 10.560 10.135 1.00 83.50 305 PRO A O 1
ATOM 2357 N N . GLY A 1 306 ? -8.899 10.524 7.949 1.00 76.69 306 GLY A N 1
ATOM 2358 C CA . GLY A 1 306 ? -7.668 9.807 7.636 1.00 76.69 306 GLY A CA 1
ATOM 2359 C C . GLY A 1 306 ? -6.455 10.683 7.914 1.00 76.69 306 GLY A C 1
ATOM 2360 O O . GLY A 1 306 ? -6.355 11.772 7.358 1.00 76.69 306 GLY A O 1
ATOM 2361 N N . ILE A 1 307 ? -5.536 10.188 8.742 1.00 76.00 307 ILE A N 1
ATOM 2362 C CA . ILE A 1 307 ? -4.268 10.869 8.994 1.00 76.00 307 ILE A CA 1
ATOM 2363 C C . ILE A 1 307 ? -3.430 10.719 7.728 1.00 76.00 307 ILE A C 1
ATOM 2365 O O . ILE A 1 307 ? -3.023 9.613 7.369 1.00 76.00 307 ILE A O 1
ATOM 2369 N N . LEU A 1 308 ? -3.275 11.819 7.001 1.00 65.44 308 LEU A N 1
ATOM 2370 C CA . LEU A 1 308 ? -2.426 11.885 5.823 1.00 65.44 308 LEU A CA 1
ATOM 2371 C C . LEU A 1 308 ? -0.997 12.180 6.238 1.00 65.44 308 LEU A C 1
ATOM 2373 O O . LEU A 1 308 ? -0.752 13.078 7.049 1.00 65.44 308 LEU A O 1
ATOM 2377 N N . ASP A 1 309 ? -0.082 11.481 5.577 1.00 53.50 309 ASP A N 1
ATOM 2378 C CA . ASP A 1 309 ? 1.289 11.934 5.443 1.00 53.50 309 ASP A CA 1
ATOM 2379 C C . ASP A 1 309 ? 1.263 13.124 4.492 1.00 53.50 309 ASP A C 1
ATOM 2381 O O . ASP A 1 309 ? 1.141 12.964 3.273 1.00 53.50 309 ASP A O 1
ATOM 2385 N N . ASN A 1 310 ? 1.339 14.331 5.044 1.00 51.03 310 ASN A N 1
ATOM 2386 C CA . ASN A 1 310 ? 1.693 15.473 4.224 1.00 51.03 310 ASN A CA 1
ATOM 2387 C C . ASN A 1 310 ? 3.121 15.221 3.738 1.00 51.03 310 ASN A C 1
ATOM 2389 O O . ASN A 1 310 ? 4.071 15.152 4.519 1.00 51.03 310 ASN A O 1
ATOM 2393 N N . SER A 1 311 ? 3.231 15.019 2.430 1.00 45.88 311 SER A N 1
ATOM 2394 C CA . SER A 1 311 ? 4.452 14.698 1.699 1.00 45.88 311 SER A CA 1
ATOM 2395 C C . SER A 1 311 ? 5.598 15.669 2.001 1.00 45.88 311 SER A C 1
ATOM 2397 O O . SER A 1 311 ? 6.753 15.265 1.971 1.00 45.88 311 SER A O 1
ATOM 2399 N N . ASP A 1 312 ? 5.317 16.903 2.413 1.00 47.41 312 ASP A N 1
ATOM 2400 C CA . ASP A 1 312 ? 6.325 17.950 2.636 1.00 47.41 312 ASP A CA 1
ATOM 2401 C C . ASP A 1 312 ? 7.200 17.758 3.892 1.00 47.41 312 ASP A C 1
ATOM 2403 O O . ASP A 1 312 ? 7.793 18.704 4.406 1.00 47.41 312 ASP A O 1
ATOM 2407 N N . GLY A 1 313 ? 7.288 16.540 4.434 1.00 45.72 313 GLY A N 1
ATOM 2408 C CA . GLY A 1 313 ? 8.079 16.233 5.628 1.00 45.72 313 GLY A CA 1
ATOM 2409 C C . GLY A 1 313 ? 7.457 16.739 6.933 1.00 45.72 313 GLY A C 1
ATOM 2410 O O . GLY A 1 313 ? 7.953 16.417 8.011 1.00 45.72 313 GLY A O 1
ATOM 2411 N N . GLN A 1 314 ? 6.331 17.455 6.869 1.00 48.34 314 GLN A N 1
ATOM 2412 C CA . GLN A 1 314 ? 5.518 17.813 8.029 1.00 48.34 314 GLN A CA 1
ATOM 2413 C C . GLN A 1 314 ? 4.541 16.682 8.375 1.00 48.34 314 GLN A C 1
ATOM 2415 O O . GLN A 1 314 ? 3.323 16.849 8.360 1.00 48.34 314 GLN A O 1
ATOM 2420 N N . TYR A 1 315 ? 5.091 15.528 8.760 1.00 49.84 315 TYR A N 1
ATOM 2421 C CA . TYR A 1 315 ? 4.340 14.419 9.372 1.00 49.84 315 TYR A CA 1
ATOM 2422 C C . TYR A 1 315 ? 3.490 14.867 10.582 1.00 49.84 315 TYR A C 1
ATOM 2424 O O . TYR A 1 315 ? 2.526 14.209 10.968 1.00 49.84 315 TYR A O 1
ATOM 2432 N N . PHE A 1 316 ? 3.851 15.997 11.193 1.00 49.00 316 PHE A N 1
ATOM 2433 C CA . PHE A 1 316 ? 3.291 16.481 12.451 1.00 49.00 316 PHE A CA 1
ATOM 2434 C C . PHE A 1 316 ? 1.995 17.285 12.302 1.00 49.00 316 PHE A C 1
ATOM 2436 O O . PHE A 1 316 ? 1.179 17.273 13.222 1.00 49.00 316 PHE A O 1
ATOM 2443 N N . GLY A 1 317 ? 1.756 17.918 11.147 1.00 53.66 317 GLY A N 1
ATOM 2444 C CA . GLY A 1 317 ? 0.665 18.888 11.001 1.00 53.66 317 GLY A CA 1
ATOM 2445 C C . GLY A 1 317 ? -0.741 18.300 11.156 1.00 53.66 317 GLY A C 1
ATOM 2446 O O . GLY A 1 317 ? -1.640 19.000 11.601 1.00 53.66 317 GLY A O 1
ATOM 2447 N N . SER A 1 318 ? -0.948 17.019 10.827 1.00 59.84 318 SER A N 1
ATOM 2448 C CA . SER A 1 318 ? -2.257 16.349 10.929 1.00 59.84 318 SER A CA 1
ATOM 2449 C C . SER A 1 318 ? -2.420 15.529 12.215 1.00 59.84 318 SER A C 1
ATOM 2451 O O . SER A 1 318 ? -3.529 15.404 12.740 1.00 59.84 318 SER A O 1
ATOM 2453 N N . CYS A 1 319 ? -1.323 14.997 12.762 1.00 65.88 319 CYS A N 1
ATOM 2454 C CA . CYS A 1 319 ? -1.357 14.199 13.986 1.00 65.88 319 CYS A CA 1
ATOM 2455 C C . CYS A 1 319 ? -1.561 15.056 15.236 1.00 65.88 319 CYS A C 1
ATOM 2457 O O . CYS A 1 319 ? -2.215 14.607 16.176 1.00 65.88 319 CYS A O 1
ATOM 2459 N N . GLU A 1 320 ? -1.002 16.267 15.273 1.00 69.06 320 GLU A N 1
ATOM 2460 C CA . GLU A 1 320 ? -1.090 17.144 16.440 1.00 69.06 320 GLU A CA 1
ATOM 2461 C C . GLU A 1 320 ? -2.514 17.687 16.665 1.00 69.06 320 GLU A C 1
ATOM 2463 O O . GLU A 1 320 ? -3.023 17.494 17.771 1.00 69.06 320 GLU A O 1
ATOM 2468 N N . PRO A 1 321 ? -3.236 18.217 15.654 1.00 72.75 321 PRO A N 1
ATOM 2469 C CA . PRO A 1 321 ? -4.641 18.596 15.806 1.00 72.75 321 PRO A CA 1
ATOM 2470 C C . PRO A 1 321 ? -5.524 17.418 16.200 1.00 72.75 321 PRO A C 1
ATOM 2472 O O . PRO A 1 321 ? -6.352 17.551 17.095 1.00 72.75 321 PRO A O 1
ATOM 2475 N N . LEU A 1 322 ? -5.309 16.237 15.607 1.00 77.00 322 LEU A N 1
ATOM 2476 C CA . LEU A 1 322 ? -6.044 15.040 16.010 1.00 77.00 322 LEU A CA 1
ATOM 2477 C C . LEU A 1 322 ? -5.740 14.669 17.462 1.00 77.00 322 LEU A C 1
ATOM 2479 O O . LEU A 1 322 ? -6.642 14.320 18.209 1.00 77.00 322 LEU A O 1
ATOM 2483 N N . SER A 1 323 ? -4.482 14.751 17.884 1.00 75.31 323 SER A N 1
ATOM 2484 C CA . SER A 1 323 ? -4.092 14.471 19.266 1.00 75.31 323 SER A CA 1
ATOM 2485 C C . SER A 1 323 ? -4.695 15.478 20.239 1.00 75.31 323 SER A C 1
ATOM 2487 O O . SER A 1 323 ? -5.115 15.100 21.331 1.00 75.31 323 SER A O 1
ATOM 2489 N N . MET A 1 324 ? -4.752 16.757 19.865 1.00 76.25 324 MET A N 1
ATOM 2490 C CA . MET A 1 324 ? -5.419 17.796 20.645 1.00 76.25 324 MET A CA 1
ATOM 2491 C C . MET A 1 324 ? -6.918 17.530 20.736 1.00 76.25 324 MET A C 1
ATOM 2493 O O . MET A 1 324 ? -7.461 17.602 21.834 1.00 76.25 324 MET A O 1
ATOM 2497 N N . GLU A 1 325 ? -7.553 17.142 19.632 1.00 78.00 325 GLU A N 1
ATOM 2498 C CA . GLU A 1 325 ? -8.981 16.832 19.571 1.00 78.00 325 GLU A CA 1
ATOM 2499 C C . GLU A 1 325 ? -9.337 15.555 20.341 1.00 78.00 325 GLU A C 1
ATOM 2501 O O . GLU A 1 325 ? -10.319 15.495 21.079 1.00 78.00 325 GLU A O 1
ATOM 2506 N N . LEU A 1 326 ? -8.498 14.523 20.247 1.00 80.75 326 LEU A N 1
ATOM 2507 C CA . LEU A 1 326 ? -8.630 13.318 21.056 1.00 80.75 326 LEU A CA 1
ATOM 2508 C C . LEU A 1 326 ? -8.443 13.661 22.532 1.00 80.75 326 LEU A C 1
ATOM 2510 O O . LEU A 1 326 ? -9.255 13.262 23.358 1.00 80.75 326 LEU A O 1
ATOM 2514 N N . ASN A 1 327 ? -7.427 14.445 22.891 1.00 81.00 327 ASN A N 1
ATOM 2515 C CA . ASN A 1 327 ? -7.244 14.861 24.276 1.00 81.00 327 ASN A CA 1
ATOM 2516 C C . ASN A 1 327 ? -8.424 15.721 24.765 1.00 81.00 327 ASN A C 1
ATOM 2518 O O . ASN A 1 327 ? -8.907 15.473 25.865 1.00 81.00 327 ASN A O 1
ATOM 2522 N N . SER A 1 328 ? -8.930 16.680 23.985 1.00 80.62 328 SER A N 1
ATOM 2523 C CA . SER A 1 328 ? -10.055 17.541 24.380 1.00 80.62 328 SER A CA 1
ATOM 2524 C C . SER A 1 328 ? -11.327 16.720 24.620 1.00 80.62 328 SER A C 1
ATOM 2526 O O . SER A 1 328 ? -11.929 16.842 25.685 1.00 80.62 328 SER A O 1
ATOM 2528 N N . ARG A 1 329 ? -11.665 15.792 23.713 1.00 74.00 329 ARG A N 1
ATOM 2529 C CA . ARG A 1 329 ? -12.878 14.952 23.783 1.00 74.00 329 ARG A CA 1
ATOM 2530 C C . ARG A 1 329 ? -12.785 13.749 24.728 1.00 74.00 329 ARG A C 1
ATOM 2532 O O . ARG A 1 329 ? -13.803 13.119 25.044 1.00 74.00 329 ARG A O 1
ATOM 2539 N N . LEU A 1 330 ? -11.575 13.371 25.143 1.00 74.56 330 LEU A N 1
ATOM 2540 C CA . LEU A 1 330 ? -11.324 12.217 26.022 1.00 74.56 330 LEU A CA 1
ATOM 2541 C C . LEU A 1 330 ? -10.877 12.623 27.435 1.00 74.56 330 LEU A C 1
ATOM 2543 O O . LEU A 1 330 ? -10.720 11.756 28.302 1.00 74.56 330 LEU A O 1
ATOM 2547 N N . ASN A 1 331 ? -10.712 13.923 27.703 1.00 67.81 331 ASN A N 1
ATOM 2548 C CA . ASN A 1 331 ? -10.317 14.438 29.018 1.00 67.81 331 ASN A CA 1
ATOM 2549 C C . ASN A 1 331 ? -11.397 14.296 30.103 1.00 67.81 331 ASN A C 1
ATOM 2551 O O . ASN A 1 331 ? -11.059 14.382 31.284 1.00 67.81 331 ASN A O 1
ATOM 2555 N N . ASP A 1 332 ? -12.638 13.947 29.754 1.00 72.00 332 ASP A N 1
ATOM 2556 C CA . ASP A 1 332 ? -13.758 13.760 30.697 1.00 72.00 332 ASP A CA 1
ATOM 2557 C C . ASP A 1 332 ? -13.583 12.570 31.664 1.00 72.00 332 ASP A C 1
ATOM 2559 O O . ASP A 1 332 ? -14.479 12.217 32.432 1.00 72.00 332 ASP A O 1
ATOM 2563 N N . GLY A 1 333 ? -12.439 11.879 31.617 1.00 75.81 333 GLY A N 1
ATOM 2564 C CA . GLY A 1 333 ? -12.158 10.712 32.453 1.00 75.81 333 GLY A CA 1
ATOM 2565 C C . GLY A 1 333 ? -12.896 9.444 32.022 1.00 75.81 333 GLY A C 1
ATOM 2566 O O . GLY A 1 333 ? -12.757 8.409 32.682 1.00 75.81 333 GLY A O 1
ATOM 2567 N N . GLN A 1 334 ? -13.632 9.497 30.910 1.00 79.75 334 GLN A N 1
ATOM 2568 C CA . GLN A 1 334 ? -14.289 8.331 30.339 1.00 79.75 334 GLN A CA 1
ATOM 2569 C C . GLN A 1 334 ? -13.249 7.339 29.791 1.00 79.75 334 GLN A C 1
ATOM 2571 O O . GLN A 1 334 ? -12.251 7.742 29.191 1.00 79.75 334 GLN A O 1
ATOM 2576 N N . PRO A 1 335 ? -13.444 6.028 30.006 1.00 83.50 335 PRO A N 1
ATOM 2577 C CA . PRO A 1 335 ? -12.626 5.007 29.365 1.00 83.50 335 PRO A CA 1
ATOM 2578 C C . PRO A 1 335 ? -12.800 5.029 27.843 1.00 83.50 335 PRO A C 1
ATOM 2580 O O . PRO A 1 335 ? -13.908 5.184 27.326 1.00 83.50 335 PRO A O 1
ATOM 2583 N N . TYR A 1 336 ? -11.698 4.815 27.131 1.00 88.00 336 TYR A N 1
ATOM 2584 C CA . TYR A 1 336 ? -11.704 4.696 25.682 1.00 88.00 336 TYR A CA 1
ATOM 2585 C C . TYR A 1 336 ? -10.702 3.648 25.199 1.00 88.00 336 TYR A C 1
ATOM 2587 O O . TYR A 1 336 ? -9.689 3.375 25.855 1.00 88.00 336 TYR A O 1
ATOM 2595 N N . ALA A 1 337 ? -11.019 3.069 24.045 1.00 91.12 337 ALA A N 1
ATOM 2596 C CA . ALA A 1 337 ? -10.175 2.151 23.307 1.00 91.12 337 ALA A CA 1
ATOM 2597 C C . ALA A 1 337 ? -9.853 2.736 21.926 1.00 91.12 337 ALA A C 1
ATOM 2599 O O . ALA A 1 337 ? -10.745 3.190 21.208 1.00 91.12 337 ALA A O 1
ATOM 2600 N N . ILE A 1 338 ? -8.571 2.716 21.572 1.00 92.56 338 ILE A N 1
ATOM 2601 C CA . ILE A 1 338 ? -8.061 3.108 20.260 1.00 92.56 338 ILE A CA 1
ATOM 2602 C C . ILE A 1 338 ? -7.719 1.846 19.488 1.00 92.56 338 ILE A C 1
ATOM 2604 O O . ILE A 1 338 ? -6.997 0.985 19.977 1.00 92.56 338 ILE A O 1
ATOM 2608 N N . PHE A 1 339 ? -8.199 1.752 18.262 1.00 94.50 339 PHE A N 1
ATOM 2609 C CA . PHE A 1 339 ? -7.902 0.664 17.352 1.00 94.50 339 PHE A CA 1
ATOM 2610 C C . PHE A 1 339 ? -7.135 1.224 16.163 1.00 94.50 339 PHE A C 1
ATOM 2612 O O . PHE A 1 339 ? -7.678 2.007 15.382 1.00 94.50 339 PHE A O 1
ATOM 2619 N N . PHE A 1 340 ? -5.873 0.823 16.019 1.00 94.12 340 PHE A N 1
ATOM 2620 C CA . PHE A 1 340 ? -5.101 1.161 14.829 1.00 94.12 340 PHE A CA 1
ATOM 2621 C C . PHE A 1 340 ? -5.517 0.251 13.681 1.00 94.12 340 PHE A C 1
ATOM 2623 O O . PHE A 1 340 ? -5.426 -0.970 13.787 1.00 94.12 340 PHE A O 1
ATOM 2630 N N . VAL A 1 341 ? -6.002 0.855 12.602 1.00 95.31 341 VAL A N 1
ATOM 2631 C CA . VAL A 1 341 ? -6.459 0.182 11.391 1.00 95.31 341 VAL A CA 1
ATOM 2632 C C . VAL A 1 341 ? -5.389 0.347 10.327 1.00 95.31 341 VAL A C 1
ATOM 2634 O O . VAL A 1 341 ? -5.176 1.441 9.807 1.00 95.31 341 VAL A O 1
ATOM 2637 N N . ILE A 1 342 ? -4.735 -0.759 10.006 1.00 93.38 342 ILE A N 1
ATOM 2638 C CA . ILE A 1 342 ? -3.634 -0.838 9.052 1.00 93.38 342 ILE A CA 1
ATOM 2639 C C . ILE A 1 342 ? -4.099 -1.683 7.875 1.00 93.38 342 ILE A C 1
ATOM 2641 O O . ILE A 1 342 ? -4.820 -2.661 8.062 1.00 93.38 342 ILE A O 1
ATOM 2645 N N . CYS A 1 343 ? -3.698 -1.318 6.661 1.00 91.75 343 CYS A N 1
ATOM 2646 C CA . CYS A 1 343 ? -3.914 -2.138 5.470 1.00 91.75 343 CYS A CA 1
ATOM 2647 C C . CYS A 1 343 ? -2.569 -2.644 4.954 1.00 91.75 343 CYS A C 1
ATOM 2649 O O . CYS A 1 343 ? -1.938 -1.945 4.156 1.00 91.75 343 CYS A O 1
ATOM 2651 N N . PRO A 1 344 ? -2.112 -3.829 5.404 1.00 89.00 344 PRO A N 1
ATOM 2652 C CA . PRO A 1 344 ? -0.860 -4.390 4.934 1.00 89.00 344 PRO A CA 1
ATOM 2653 C C . PRO A 1 344 ? -0.876 -4.570 3.416 1.00 89.00 344 PRO A C 1
ATOM 2655 O O . PRO A 1 344 ? -1.847 -5.074 2.848 1.00 89.00 344 PRO A O 1
ATOM 2658 N N . ARG A 1 345 ? 0.214 -4.193 2.751 1.00 79.38 345 ARG A N 1
ATOM 2659 C CA . ARG A 1 345 ? 0.361 -4.313 1.296 1.00 79.38 345 ARG A CA 1
ATOM 2660 C C . ARG A 1 345 ? 1.384 -5.379 0.969 1.00 79.38 345 ARG A C 1
ATOM 2662 O O . ARG A 1 345 ? 2.561 -5.222 1.283 1.00 79.38 345 ARG A O 1
ATOM 2669 N N . ASN A 1 346 ? 0.928 -6.466 0.345 1.00 73.50 346 ASN A N 1
ATOM 2670 C CA . ASN A 1 346 ? 1.729 -7.687 0.164 1.00 73.50 346 ASN A CA 1
ATOM 2671 C C . ASN A 1 346 ? 2.311 -8.153 1.514 1.00 73.50 346 ASN A C 1
ATOM 2673 O O . ASN A 1 346 ? 3.507 -8.406 1.665 1.00 73.50 346 ASN A O 1
ATOM 2677 N N . GLY A 1 347 ? 1.435 -8.078 2.520 1.00 75.44 347 GLY A N 1
ATOM 2678 C CA . GLY A 1 347 ? 1.664 -8.239 3.951 1.00 75.44 347 GLY A CA 1
ATOM 2679 C C . GLY A 1 347 ? 2.736 -7.359 4.610 1.00 75.44 347 GLY A C 1
ATOM 2680 O O . GLY A 1 347 ? 3.023 -7.541 5.787 1.00 75.44 347 GLY A O 1
ATOM 2681 N N . ARG A 1 348 ? 3.273 -6.339 3.938 1.00 78.00 348 ARG A N 1
ATOM 2682 C CA . ARG A 1 348 ? 4.107 -5.337 4.613 1.00 78.00 348 ARG A CA 1
ATOM 2683 C C . ARG A 1 348 ? 3.244 -4.294 5.312 1.00 78.00 348 ARG A C 1
ATOM 2685 O O . ARG A 1 348 ? 2.261 -3.824 4.739 1.00 78.00 348 ARG A O 1
ATOM 2692 N N . VAL A 1 349 ? 3.630 -3.920 6.527 1.00 84.56 349 VAL A N 1
ATOM 2693 C CA . VAL A 1 349 ? 3.092 -2.739 7.217 1.00 84.56 349 VAL A CA 1
ATOM 2694 C C . VAL A 1 349 ? 3.841 -1.522 6.697 1.00 84.56 349 VAL A C 1
ATOM 2696 O O . VAL A 1 349 ? 5.067 -1.550 6.605 1.00 84.56 349 VAL A O 1
ATOM 2699 N N . ASP A 1 350 ? 3.120 -0.468 6.330 1.00 81.38 350 ASP A N 1
ATOM 2700 C CA . ASP A 1 350 ? 3.776 0.746 5.866 1.00 81.38 350 ASP A CA 1
ATOM 2701 C C . ASP A 1 350 ? 4.441 1.464 7.054 1.00 81.38 350 ASP A C 1
ATOM 2703 O O . ASP A 1 350 ? 3.802 1.636 8.096 1.00 81.38 350 ASP A O 1
ATOM 2707 N N . PRO A 1 351 ? 5.703 1.910 6.942 1.00 77.31 351 PRO A N 1
ATOM 2708 C CA . PRO A 1 351 ? 6.370 2.610 8.035 1.00 77.31 351 PRO A CA 1
ATOM 2709 C C . PRO A 1 351 ? 5.632 3.854 8.522 1.00 77.31 351 PRO A C 1
ATOM 2711 O O . PRO A 1 351 ? 5.680 4.144 9.715 1.00 77.31 351 PRO A O 1
ATOM 2714 N N . GLY A 1 352 ? 4.897 4.557 7.658 1.00 79.75 352 GLY A N 1
ATOM 2715 C CA . GLY A 1 352 ? 4.107 5.695 8.118 1.00 79.75 352 GLY A CA 1
ATOM 2716 C C . GLY A 1 352 ? 2.897 5.294 8.963 1.00 79.75 352 GLY A C 1
ATOM 2717 O O . GLY A 1 352 ? 2.485 6.082 9.811 1.00 79.75 352 GLY A O 1
ATOM 2718 N N . ASP A 1 353 ? 2.389 4.057 8.854 1.00 86.50 353 ASP A N 1
ATOM 2719 C CA . ASP A 1 353 ? 1.424 3.535 9.833 1.00 86.50 353 ASP A CA 1
ATOM 2720 C C . ASP A 1 353 ? 2.084 3.398 11.219 1.00 86.50 353 ASP A C 1
ATOM 2722 O O . ASP A 1 353 ? 1.489 3.775 12.229 1.00 86.50 353 ASP A O 1
ATOM 2726 N N . LEU A 1 354 ? 3.340 2.937 11.279 1.00 84.81 354 LEU A N 1
ATOM 2727 C CA . LEU A 1 354 ? 4.103 2.834 12.531 1.00 84.81 354 LEU A CA 1
ATOM 2728 C C . LEU A 1 354 ? 4.417 4.215 13.123 1.00 84.81 354 LEU A C 1
ATOM 2730 O O . LEU A 1 354 ? 4.262 4.424 14.327 1.00 84.81 354 LEU A O 1
ATOM 2734 N N . THR A 1 355 ? 4.815 5.177 12.286 1.00 81.62 355 THR A N 1
ATOM 2735 C CA . THR A 1 355 ? 5.046 6.566 12.703 1.00 81.62 355 THR A CA 1
ATOM 2736 C C . THR A 1 355 ? 3.764 7.208 13.222 1.00 81.62 355 THR A C 1
ATOM 2738 O O . THR A 1 355 ? 3.781 7.835 14.280 1.00 81.62 355 THR A O 1
ATOM 2741 N N . MET A 1 356 ? 2.636 7.015 12.535 1.00 87.00 356 MET A N 1
ATOM 2742 C CA . MET A 1 356 ? 1.321 7.473 12.986 1.00 87.00 356 MET A CA 1
ATOM 2743 C C . MET A 1 356 ? 0.977 6.883 14.360 1.00 87.00 356 MET A C 1
ATOM 2745 O O . MET A 1 356 ? 0.598 7.625 15.267 1.00 87.00 356 MET A O 1
ATOM 2749 N N . MET A 1 357 ? 1.143 5.568 14.540 1.00 87.31 357 MET A N 1
ATOM 2750 C CA . MET A 1 357 ? 0.913 4.899 15.826 1.00 87.31 357 MET A CA 1
ATOM 2751 C C . MET A 1 357 ? 1.761 5.507 16.940 1.00 87.31 357 MET A C 1
ATOM 2753 O O . MET A 1 357 ? 1.235 5.855 17.997 1.00 87.31 357 MET A O 1
ATOM 2757 N N . HIS A 1 358 ? 3.063 5.661 16.699 1.00 84.06 358 HIS A N 1
ATOM 2758 C CA . HIS A 1 358 ? 3.987 6.237 17.667 1.00 84.06 358 HIS A CA 1
ATOM 2759 C C . HIS A 1 358 ? 3.596 7.672 18.045 1.00 84.06 358 HIS A C 1
ATOM 2761 O O . HIS A 1 358 ? 3.545 8.001 19.231 1.00 84.06 358 HIS A O 1
ATOM 2767 N N . THR A 1 359 ? 3.288 8.516 17.058 1.00 82.50 359 THR A N 1
ATOM 2768 C CA . THR A 1 359 ? 2.925 9.925 17.270 1.00 82.50 359 THR A CA 1
ATOM 2769 C C . THR A 1 359 ? 1.631 10.060 18.062 1.00 82.50 359 THR A C 1
ATOM 2771 O O . THR A 1 359 ? 1.598 10.790 19.052 1.00 82.50 359 THR A O 1
ATOM 2774 N N . VAL A 1 360 ? 0.590 9.313 17.681 1.00 85.56 360 VAL A N 1
ATOM 2775 C CA . VAL A 1 360 ? -0.694 9.309 18.392 1.00 85.56 360 VAL A CA 1
ATOM 2776 C C . VAL A 1 360 ? -0.529 8.809 19.822 1.00 85.56 360 VAL A C 1
ATOM 2778 O O . VAL A 1 360 ? -1.154 9.342 20.724 1.00 85.56 360 VAL A O 1
ATOM 2781 N N . LEU A 1 361 ? 0.296 7.794 20.077 1.00 85.44 361 LEU A N 1
ATOM 2782 C CA . LEU A 1 361 ? 0.466 7.284 21.441 1.00 85.44 361 LEU A CA 1
ATOM 2783 C C . LEU A 1 361 ? 1.332 8.192 22.314 1.00 85.44 361 LEU A C 1
ATOM 2785 O O . LEU A 1 361 ? 1.030 8.352 23.495 1.00 85.44 361 LEU A O 1
ATOM 2789 N N . SER A 1 362 ? 2.360 8.813 21.737 1.00 83.25 362 SER A N 1
ATOM 2790 C CA . SER A 1 362 ? 3.264 9.722 22.452 1.00 83.25 362 SER A CA 1
ATOM 2791 C C . SER A 1 362 ? 2.585 11.031 22.863 1.00 83.25 362 SER A C 1
ATOM 2793 O O . SER A 1 362 ? 3.000 11.659 23.834 1.00 83.25 362 SER A O 1
ATOM 2795 N N . SER A 1 363 ? 1.533 11.452 22.155 1.00 81.94 363 SER A N 1
ATOM 2796 C CA . SER A 1 363 ? 0.772 12.670 22.466 1.00 81.94 363 SER A CA 1
ATOM 2797 C C . SER A 1 363 ? -0.308 12.472 23.541 1.00 81.94 363 SER A C 1
ATOM 2799 O O . SER A 1 363 ? -0.922 13.440 24.005 1.00 81.94 363 SER A O 1
ATOM 2801 N N . MET A 1 364 ? -0.563 11.228 23.956 1.00 80.81 364 MET A N 1
ATOM 2802 C CA . MET A 1 364 ? -1.655 10.896 24.868 1.00 80.81 364 MET A CA 1
ATOM 2803 C C . MET A 1 364 ? -1.207 10.958 26.325 1.00 80.81 364 MET A C 1
ATOM 2805 O O . MET A 1 364 ? -0.308 10.246 26.764 1.00 80.81 364 MET A O 1
ATOM 2809 N N . LYS A 1 365 ? -1.904 11.773 27.128 1.00 79.62 365 LYS A N 1
ATOM 2810 C CA . LYS A 1 365 ? -1.585 11.962 28.559 1.00 79.62 365 LYS A CA 1
ATOM 2811 C C . LYS A 1 365 ? -1.842 10.717 29.412 1.00 79.62 365 LYS A C 1
ATOM 2813 O O . LYS A 1 365 ? -1.264 10.558 30.485 1.00 79.62 365 LYS A O 1
ATOM 2818 N N . ARG A 1 366 ? -2.775 9.863 28.987 1.00 77.12 366 ARG A N 1
ATOM 2819 C CA . ARG A 1 366 ? -3.167 8.630 29.680 1.00 77.12 366 ARG A CA 1
ATOM 2820 C C . ARG A 1 366 ? -3.026 7.470 28.715 1.00 77.12 366 ARG A C 1
ATOM 2822 O O . ARG A 1 366 ? -3.473 7.578 27.583 1.00 77.12 366 ARG A O 1
ATOM 2829 N N . GLY A 1 367 ? -2.457 6.363 29.189 1.00 76.00 367 GLY A N 1
ATOM 2830 C CA . GLY A 1 367 ? -2.299 5.152 28.389 1.00 76.00 367 GLY A CA 1
ATOM 2831 C C . GLY A 1 367 ? -3.659 4.583 27.964 1.00 76.00 367 GLY A C 1
ATOM 2832 O O . GLY A 1 367 ? -4.416 4.146 28.843 1.00 76.00 367 GLY A O 1
ATOM 2833 N N . PRO A 1 368 ? -3.991 4.594 26.661 1.00 83.06 368 PRO A N 1
ATOM 2834 C CA . PRO A 1 368 ? -5.247 4.045 26.179 1.00 83.06 368 PRO A CA 1
ATOM 2835 C C . PRO A 1 368 ? -5.250 2.517 26.216 1.00 83.06 368 PRO A C 1
ATOM 2837 O O . PRO A 1 368 ? -4.209 1.854 26.280 1.00 83.06 368 PRO A O 1
ATOM 2840 N N . VAL A 1 369 ? -6.449 1.944 26.136 1.00 87.75 369 VAL A N 1
ATOM 2841 C CA . VAL A 1 369 ? -6.594 0.560 25.685 1.00 87.75 369 VAL A CA 1
ATOM 2842 C C . VAL A 1 369 ? -6.371 0.568 24.178 1.00 87.75 369 VAL A C 1
ATOM 2844 O O . VAL A 1 369 ? -7.032 1.326 23.478 1.00 87.75 369 VAL A O 1
ATOM 2847 N N . VAL A 1 370 ? -5.427 -0.229 23.686 1.00 90.19 370 VAL A N 1
ATOM 2848 C CA . VAL A 1 370 ? -5.081 -0.241 22.262 1.00 90.19 370 VAL A CA 1
ATOM 2849 C C . VAL A 1 370 ? -5.394 -1.608 21.671 1.00 90.19 370 VAL A C 1
ATOM 2851 O O . VAL A 1 370 ? -5.025 -2.626 22.254 1.00 90.19 370 VAL A O 1
ATOM 2854 N N . GLY A 1 371 ? -6.074 -1.617 20.531 1.00 92.12 371 GLY A N 1
ATOM 2855 C CA . GLY A 1 371 ? -6.260 -2.776 19.668 1.00 92.12 371 GLY A CA 1
ATOM 2856 C C . GLY A 1 371 ? -5.612 -2.546 18.304 1.00 92.12 371 GLY A C 1
ATOM 2857 O O . GLY A 1 371 ? -5.310 -1.412 17.923 1.00 92.12 371 GLY A O 1
ATOM 2858 N N . LEU A 1 372 ? -5.402 -3.630 17.563 1.00 93.44 372 LEU A N 1
ATOM 2859 C CA . LEU A 1 372 ? -4.805 -3.596 16.232 1.00 93.44 372 LEU A CA 1
ATOM 2860 C C . LEU A 1 372 ? -5.719 -4.328 15.251 1.00 93.44 372 LEU A C 1
ATOM 2862 O O . LEU A 1 372 ? -6.114 -5.466 15.493 1.00 93.44 372 LEU A O 1
ATOM 2866 N N . VAL A 1 373 ? -6.047 -3.677 14.141 1.00 95.44 373 VAL A N 1
ATOM 2867 C CA . VAL A 1 373 ? -6.864 -4.236 13.065 1.00 95.44 373 VAL A CA 1
ATOM 2868 C C . VAL A 1 373 ? -6.042 -4.212 11.783 1.00 95.44 373 VAL A C 1
ATOM 2870 O O . VAL A 1 373 ? -5.737 -3.148 11.251 1.00 95.44 373 VAL A O 1
ATOM 2873 N N . LEU A 1 374 ? -5.697 -5.393 11.278 1.00 95.12 374 LEU A N 1
ATOM 2874 C CA . LEU A 1 374 ? -5.126 -5.575 9.950 1.00 95.12 374 LEU A CA 1
ATOM 2875 C C . LEU A 1 374 ? -6.286 -5.786 8.981 1.00 95.12 374 LEU A C 1
ATOM 2877 O O . LEU A 1 374 ? -6.842 -6.879 8.884 1.00 95.12 374 LEU A O 1
ATOM 2881 N N . ASN A 1 375 ? -6.697 -4.710 8.322 1.00 95.62 375 ASN A N 1
ATOM 2882 C CA . ASN A 1 375 ? -7.794 -4.717 7.369 1.00 95.62 375 ASN A CA 1
ATOM 2883 C C . ASN A 1 375 ? -7.288 -4.952 5.942 1.00 95.62 375 ASN A C 1
ATOM 2885 O O . ASN A 1 375 ? -6.125 -4.706 5.633 1.00 95.62 375 ASN A O 1
ATOM 2889 N N . GLN A 1 376 ? -8.189 -5.382 5.059 1.00 92.88 376 GLN A N 1
ATOM 2890 C CA . GLN A 1 376 ? -7.922 -5.551 3.630 1.00 92.88 376 GLN A CA 1
ATOM 2891 C C . GLN A 1 376 ? -6.728 -6.471 3.323 1.00 92.88 376 GLN A C 1
ATOM 2893 O O . GLN A 1 376 ? -6.022 -6.274 2.333 1.00 92.88 376 GLN A O 1
ATOM 2898 N N . VAL A 1 377 ? -6.492 -7.480 4.163 1.00 92.25 377 VAL A N 1
ATOM 2899 C CA . VAL A 1 377 ? -5.375 -8.403 3.973 1.00 92.25 377 VAL A CA 1
ATOM 2900 C C . VAL A 1 377 ? -5.677 -9.324 2.797 1.00 92.25 377 VAL A C 1
ATOM 2902 O O . VAL A 1 377 ? -6.725 -9.970 2.746 1.00 92.25 377 VAL A O 1
ATOM 2905 N N . GLY A 1 378 ? -4.754 -9.397 1.837 1.00 88.31 378 GLY A N 1
ATOM 2906 C CA . GLY A 1 378 ? -4.887 -10.306 0.703 1.00 88.31 378 GLY A CA 1
ATOM 2907 C C . GLY A 1 378 ? -5.042 -11.755 1.171 1.00 88.31 378 GLY A C 1
ATOM 2908 O O . GLY A 1 378 ? -4.391 -12.178 2.124 1.00 88.31 378 GLY A O 1
ATOM 2909 N N . LEU A 1 379 ? -5.874 -12.543 0.481 1.00 88.25 379 LEU A N 1
ATOM 2910 C CA . LEU A 1 379 ? -6.138 -13.942 0.858 1.00 88.25 379 LEU A CA 1
ATOM 2911 C C . LEU A 1 379 ? -4.860 -14.784 0.975 1.00 88.25 379 LEU A C 1
ATOM 2913 O O . LEU A 1 379 ? -4.790 -15.683 1.806 1.00 88.25 379 LEU A O 1
ATOM 2917 N N . ARG A 1 380 ? -3.831 -14.459 0.184 1.00 84.06 380 ARG A N 1
ATOM 2918 C CA . ARG A 1 380 ? -2.527 -15.136 0.218 1.00 84.06 380 ARG A CA 1
ATOM 2919 C C . ARG A 1 380 ? -1.697 -14.820 1.466 1.00 84.06 380 ARG A C 1
ATOM 2921 O O . ARG A 1 380 ? -0.867 -15.636 1.857 1.00 84.06 380 ARG A O 1
ATOM 2928 N N . ASP A 1 381 ? -1.959 -13.688 2.114 1.00 87.00 381 ASP A N 1
ATOM 2929 C CA . ASP A 1 381 ? -1.231 -13.223 3.296 1.00 87.00 381 ASP A CA 1
ATOM 2930 C C . ASP A 1 381 ? -2.033 -13.401 4.595 1.00 87.00 381 ASP A C 1
ATOM 2932 O O . ASP A 1 381 ? -1.491 -13.192 5.677 1.00 87.00 381 ASP A O 1
ATOM 2936 N N . ILE A 1 382 ? -3.309 -13.803 4.532 1.00 91.19 382 ILE A N 1
ATOM 2937 C CA . ILE A 1 382 ? -4.197 -13.817 5.706 1.00 91.19 382 ILE A CA 1
ATOM 2938 C C . ILE A 1 382 ? -3.725 -14.767 6.811 1.00 91.19 382 ILE A C 1
ATOM 2940 O O . ILE A 1 382 ? -3.828 -14.439 7.992 1.00 91.19 382 ILE A O 1
ATOM 2944 N N . SER A 1 383 ? -3.183 -15.932 6.447 1.00 90.00 383 SER A N 1
ATOM 2945 C CA . SER A 1 383 ? -2.646 -16.900 7.408 1.00 90.00 383 SER A CA 1
ATOM 2946 C C . SER A 1 383 ? -1.412 -16.346 8.120 1.00 90.00 383 SER A C 1
ATOM 2948 O O . SER A 1 383 ? -1.322 -16.453 9.339 1.00 90.00 383 SER A O 1
ATOM 2950 N N . LYS A 1 384 ? -0.519 -15.680 7.378 1.00 89.56 384 LYS A N 1
ATOM 2951 C CA . LYS A 1 384 ? 0.675 -15.007 7.911 1.00 89.56 384 LYS A CA 1
ATOM 2952 C C . LYS A 1 384 ? 0.308 -13.808 8.780 1.00 89.56 384 LYS A C 1
ATOM 2954 O O . LYS A 1 384 ? 0.841 -13.648 9.867 1.00 89.56 384 LYS A O 1
ATOM 2959 N N . ALA A 1 385 ? -0.658 -12.997 8.359 1.00 88.69 385 ALA A N 1
ATOM 2960 C CA . ALA A 1 385 ? -1.109 -11.844 9.133 1.00 88.69 385 ALA A CA 1
ATOM 2961 C C . ALA A 1 385 ? -1.778 -12.253 10.459 1.00 88.69 385 ALA A C 1
ATOM 2963 O O . ALA A 1 385 ? -1.719 -11.506 11.431 1.00 88.69 385 ALA A O 1
ATOM 2964 N N . ARG A 1 386 ? -2.403 -13.441 10.517 1.00 90.56 386 ARG A N 1
ATOM 2965 C CA . ARG A 1 386 ? -2.972 -14.018 11.751 1.00 90.56 386 ARG A CA 1
ATOM 2966 C C . ARG A 1 386 ? -1.930 -14.608 12.689 1.00 90.56 386 ARG A C 1
ATOM 2968 O O . ARG A 1 386 ? -2.256 -14.873 13.845 1.00 90.56 386 ARG A O 1
ATOM 2975 N N . ASP A 1 387 ? -0.713 -14.827 12.207 1.00 88.12 387 ASP A N 1
ATOM 2976 C CA . ASP A 1 387 ? 0.376 -15.302 13.039 1.00 88.12 387 ASP A CA 1
ATOM 2977 C C . ASP A 1 387 ? 0.692 -14.247 14.121 1.00 88.12 387 ASP A C 1
ATOM 2979 O O . ASP A 1 387 ? 1.021 -13.109 13.780 1.00 88.12 387 ASP A O 1
ATOM 2983 N N . PRO A 1 388 ? 0.630 -14.580 15.425 1.00 81.31 388 PRO A N 1
ATOM 2984 C CA . PRO A 1 388 ? 1.041 -13.668 16.489 1.00 81.31 388 PRO A CA 1
ATOM 2985 C C . PRO A 1 388 ? 2.445 -13.079 16.284 1.00 81.31 388 PRO A C 1
ATOM 2987 O O . PRO A 1 388 ? 2.697 -11.944 16.699 1.00 81.31 388 PRO A O 1
ATOM 2990 N N . TYR A 1 389 ? 3.349 -13.819 15.631 1.00 82.12 389 TYR A N 1
ATOM 2991 C CA . TYR A 1 389 ? 4.712 -13.379 15.344 1.00 82.12 389 TYR A CA 1
ATOM 2992 C C . TYR A 1 389 ? 4.769 -12.247 14.306 1.00 82.12 389 TYR A C 1
ATOM 2994 O O . TYR A 1 389 ? 5.566 -11.326 14.490 1.00 82.12 389 TYR A O 1
ATOM 3002 N N . SER A 1 390 ? 3.873 -12.232 13.313 1.00 80.69 390 SER A N 1
ATOM 3003 C CA . SER A 1 390 ? 3.855 -11.208 12.253 1.00 80.69 390 SER A CA 1
ATOM 3004 C C . SER A 1 390 ? 3.549 -9.806 12.790 1.00 80.69 390 SER A C 1
ATOM 3006 O O . SER A 1 390 ? 3.971 -8.790 12.241 1.00 80.69 390 SER A O 1
ATOM 3008 N N . SER A 1 391 ? 2.850 -9.744 13.926 1.00 81.19 391 SER A N 1
ATOM 3009 C CA . SER A 1 391 ? 2.481 -8.494 14.583 1.00 81.19 391 SER A CA 1
ATOM 3010 C C . SER A 1 391 ? 3.553 -7.913 15.508 1.00 81.19 391 SER A C 1
ATOM 3012 O O . SER A 1 391 ? 3.410 -6.778 15.968 1.00 81.19 391 SER A O 1
ATOM 3014 N N . ARG A 1 392 ? 4.647 -8.648 15.761 1.00 79.94 392 ARG A N 1
ATOM 3015 C CA . ARG A 1 392 ? 5.730 -8.228 16.668 1.00 79.94 392 ARG A CA 1
ATOM 3016 C C . ARG A 1 392 ? 6.300 -6.842 16.371 1.00 79.94 392 ARG A C 1
ATOM 3018 O O . ARG A 1 392 ? 6.395 -6.079 17.325 1.00 79.94 392 ARG A O 1
ATOM 3025 N N . PRO A 1 393 ? 6.602 -6.461 15.116 1.00 74.75 393 PRO A N 1
ATOM 3026 C CA . PRO A 1 393 ? 7.163 -5.142 14.825 1.00 74.75 393 PRO A CA 1
ATOM 3027 C C . PRO A 1 393 ? 6.224 -4.014 15.265 1.00 74.75 393 PRO A C 1
ATOM 3029 O O . PRO A 1 393 ? 6.651 -3.048 15.894 1.00 74.75 393 PRO A O 1
ATOM 3032 N N . MET A 1 394 ? 4.919 -4.176 15.018 1.00 79.75 394 MET A N 1
ATOM 3033 C CA . MET A 1 394 ? 3.896 -3.230 15.471 1.00 79.75 394 MET A CA 1
ATOM 3034 C C . MET A 1 394 ? 3.820 -3.209 16.997 1.00 79.75 394 MET A C 1
ATOM 3036 O O . MET A 1 394 ? 3.814 -2.142 17.603 1.00 79.75 394 MET A O 1
ATOM 3040 N N . VAL A 1 395 ? 3.816 -4.380 17.636 1.00 79.56 395 VAL A N 1
ATOM 3041 C CA . VAL A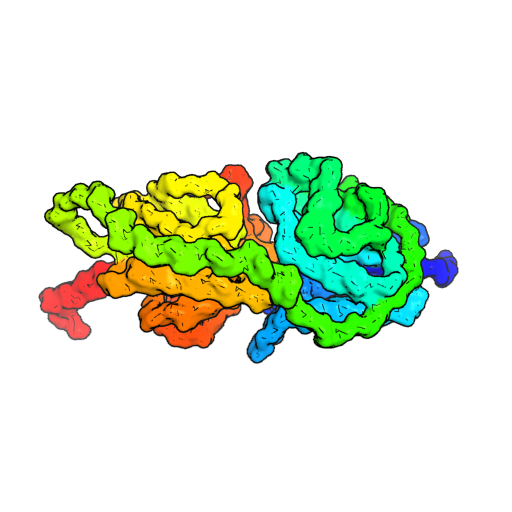 1 395 ? 3.814 -4.504 19.100 1.00 79.56 395 VAL A CA 1
ATOM 3042 C C . VAL A 1 395 ? 5.061 -3.874 19.731 1.00 79.56 395 VAL A C 1
ATOM 3044 O O . VAL A 1 395 ? 4.971 -3.294 20.811 1.00 79.56 395 VAL A O 1
ATOM 3047 N N . ASP A 1 396 ? 6.216 -3.945 19.082 1.00 78.94 396 ASP A N 1
ATOM 3048 C CA . ASP A 1 396 ? 7.455 -3.366 19.591 1.00 78.94 396 ASP A CA 1
ATOM 3049 C C . ASP A 1 396 ? 7.463 -1.840 19.458 1.00 78.94 396 ASP A C 1
ATOM 3051 O O . ASP A 1 396 ? 7.828 -1.168 20.421 1.00 78.94 396 ASP A O 1
ATOM 3055 N N . VAL A 1 397 ? 6.945 -1.281 18.357 1.00 72.62 397 VAL A N 1
ATOM 3056 C CA . VAL A 1 397 ? 6.677 0.168 18.238 1.00 72.62 397 VAL A CA 1
ATOM 3057 C C . VAL A 1 397 ? 5.741 0.639 19.355 1.00 72.62 397 VAL A C 1
ATOM 3059 O O . VAL A 1 397 ? 5.983 1.665 19.994 1.00 72.62 397 VAL A O 1
ATOM 3062 N N . LEU A 1 398 ? 4.707 -0.150 19.656 1.00 73.75 398 LEU A N 1
ATOM 3063 C CA . LEU A 1 398 ? 3.772 0.127 20.745 1.00 73.75 398 LEU A CA 1
ATOM 3064 C C . LEU A 1 398 ? 4.499 0.144 22.102 1.00 73.75 398 LEU A C 1
ATOM 3066 O O . LEU A 1 398 ? 4.346 1.100 22.858 1.00 73.75 398 LEU A O 1
ATOM 3070 N N . LYS A 1 399 ? 5.354 -0.843 22.396 1.00 77.56 399 LYS A N 1
ATOM 3071 C CA . LYS A 1 399 ? 6.153 -0.869 23.638 1.00 77.56 399 LYS A CA 1
ATOM 3072 C C . LYS A 1 399 ? 7.138 0.299 23.740 1.00 77.56 399 LYS A C 1
ATOM 3074 O O . LYS A 1 399 ? 7.334 0.828 24.830 1.00 77.56 399 LYS A O 1
ATOM 3079 N N . GLN A 1 400 ? 7.766 0.681 22.629 1.00 76.56 400 GLN A N 1
ATOM 3080 C CA . GLN A 1 400 ? 8.781 1.738 22.589 1.00 76.56 400 GLN A CA 1
ATOM 3081 C C . GLN A 1 400 ? 8.195 3.139 22.773 1.00 76.56 400 GLN A C 1
ATOM 3083 O O . GLN A 1 400 ? 8.889 4.008 23.288 1.00 76.56 400 GLN A O 1
ATOM 3088 N N . SER A 1 401 ? 6.917 3.348 22.435 1.00 70.62 401 SER A N 1
ATOM 3089 C CA . SER A 1 401 ? 6.244 4.651 22.571 1.00 70.62 401 SER A CA 1
ATOM 3090 C C . SER A 1 401 ? 6.153 5.188 24.010 1.00 70.62 401 SER A C 1
ATOM 3092 O O . SER A 1 401 ? 5.668 6.295 24.223 1.00 70.62 401 SER A O 1
ATOM 3094 N N . GLY A 1 402 ? 6.561 4.415 25.027 1.00 63.12 402 GLY A N 1
ATOM 3095 C CA . GLY A 1 402 ? 6.543 4.832 26.435 1.00 63.12 402 GLY A CA 1
ATOM 3096 C C . GLY A 1 402 ? 5.137 5.027 27.016 1.00 63.12 402 GLY A C 1
ATOM 3097 O O . GLY A 1 402 ? 4.988 5.255 28.219 1.00 63.12 402 GLY A O 1
ATOM 3098 N N . ALA A 1 403 ? 4.094 4.901 26.193 1.00 62.06 403 ALA A N 1
ATOM 3099 C CA . ALA A 1 403 ? 2.719 4.928 26.638 1.00 62.06 403 ALA A CA 1
ATOM 3100 C C . ALA A 1 403 ? 2.483 3.760 27.606 1.00 62.06 403 ALA A C 1
ATOM 3102 O O . ALA A 1 403 ? 2.925 2.631 27.390 1.00 62.06 403 ALA A O 1
ATOM 3103 N N . ASN A 1 404 ? 1.759 4.027 28.693 1.00 61.00 404 ASN A N 1
ATOM 3104 C CA . ASN A 1 404 ? 1.352 3.024 29.678 1.00 61.00 404 ASN A CA 1
ATOM 3105 C C . ASN A 1 404 ? 0.243 2.132 29.074 1.00 61.00 404 ASN A C 1
ATOM 3107 O O . ASN A 1 404 ? -0.922 2.197 29.468 1.00 61.00 404 ASN A O 1
ATOM 3111 N N . ILE A 1 405 ? 0.592 1.384 28.025 1.00 64.50 405 ILE A N 1
ATOM 3112 C CA . ILE A 1 405 ? -0.303 0.560 27.217 1.00 64.50 405 ILE A CA 1
ATOM 3113 C C . ILE A 1 405 ? -0.679 -0.661 28.044 1.00 64.50 405 ILE A C 1
ATOM 3115 O O . ILE A 1 405 ? 0.115 -1.575 28.253 1.00 64.50 405 ILE A O 1
ATOM 3119 N N . ARG A 1 406 ? -1.924 -0.686 28.520 1.00 61.03 406 ARG A N 1
ATOM 3120 C CA . ARG A 1 406 ? -2.379 -1.719 29.457 1.00 61.03 406 ARG A CA 1
ATOM 3121 C C . ARG A 1 406 ? -2.762 -3.054 28.812 1.00 61.03 406 ARG A C 1
ATOM 3123 O O . ARG A 1 406 ? -2.899 -4.021 29.552 1.00 61.03 406 ARG A O 1
ATOM 3130 N N . VAL A 1 407 ? -3.021 -3.125 27.498 1.00 56.72 407 VAL A N 1
ATOM 3131 C CA . VAL A 1 407 ? -3.864 -4.224 26.959 1.00 56.72 407 VAL A CA 1
ATOM 3132 C C . VAL A 1 407 ? -3.327 -4.957 25.720 1.00 56.72 407 VAL A C 1
ATOM 3134 O O . VAL A 1 407 ? -3.772 -6.073 25.459 1.00 56.72 407 VAL A O 1
ATOM 3137 N N . LEU A 1 408 ? -2.322 -4.444 25.003 1.00 53.97 408 LEU A N 1
ATOM 3138 C CA . LEU A 1 408 ? -1.869 -5.095 23.760 1.00 53.97 408 LEU A CA 1
ATOM 3139 C C . LEU A 1 408 ? -1.178 -6.455 23.941 1.00 53.97 408 LEU A C 1
ATOM 3141 O O . LEU A 1 408 ? -1.001 -7.173 22.966 1.00 53.97 408 LEU A O 1
ATOM 3145 N N . SER A 1 409 ? -0.800 -6.857 25.154 1.00 53.81 409 SER A N 1
ATOM 3146 C CA . SER A 1 409 ? -0.029 -8.093 25.330 1.00 53.81 409 SER A CA 1
ATOM 3147 C C . SER A 1 409 ? -0.858 -9.381 25.342 1.00 53.81 409 SER A C 1
ATOM 3149 O O . SER A 1 409 ? -0.268 -10.453 25.264 1.00 53.81 409 SER A O 1
ATOM 3151 N N . SER A 1 410 ? -2.195 -9.319 25.435 1.00 65.75 410 SER A N 1
ATOM 3152 C CA . SER A 1 410 ? -3.018 -10.539 25.574 1.00 65.75 410 SER A CA 1
ATOM 3153 C C . SER A 1 410 ? -3.807 -10.947 24.331 1.00 65.75 410 SER A C 1
ATOM 3155 O O . SER A 1 410 ? -4.227 -12.098 24.241 1.00 65.75 410 SER A O 1
ATOM 3157 N N . ARG A 1 411 ? -4.026 -10.038 23.374 1.00 81.00 411 ARG A N 1
ATOM 3158 C CA . ARG A 1 411 ? -4.830 -10.309 22.176 1.00 81.00 411 ARG A CA 1
ATOM 3159 C C . ARG A 1 411 ? -4.041 -9.936 20.933 1.00 81.00 411 ARG A C 1
ATOM 3161 O O . ARG A 1 411 ? -3.520 -8.830 20.848 1.00 81.00 411 ARG A O 1
ATOM 3168 N N . GLY A 1 412 ? -3.974 -10.866 19.984 1.00 87.75 412 GLY A N 1
ATOM 3169 C CA . GLY A 1 412 ? -3.407 -10.604 18.664 1.00 87.75 412 GLY A CA 1
ATOM 3170 C C . GLY A 1 412 ? -4.228 -9.580 17.866 1.00 87.75 412 GLY A C 1
ATOM 3171 O O . GLY A 1 412 ? -5.299 -9.145 18.314 1.00 87.75 412 GLY A O 1
ATOM 3172 N N . PRO A 1 413 ? -3.744 -9.182 16.681 1.00 92.50 413 PRO A N 1
ATOM 3173 C CA . PRO A 1 413 ? -4.512 -8.335 15.779 1.00 92.50 413 PRO A CA 1
ATOM 3174 C C . PRO A 1 413 ? -5.803 -9.019 15.313 1.00 92.50 413 PRO A C 1
ATOM 3176 O O . PRO A 1 413 ? -5.836 -10.232 15.097 1.00 92.50 413 PRO A O 1
ATOM 3179 N N . LEU A 1 414 ? -6.852 -8.229 15.083 1.00 95.00 414 LEU A N 1
ATOM 3180 C CA . LEU A 1 414 ? -7.973 -8.658 14.250 1.00 95.00 414 LEU A CA 1
ATOM 3181 C C . LEU A 1 414 ? -7.536 -8.598 12.788 1.00 95.00 414 LEU A C 1
ATOM 3183 O O . LEU A 1 414 ? -7.141 -7.538 12.311 1.00 95.00 414 LEU A O 1
ATOM 3187 N N . VAL A 1 415 ? -7.625 -9.718 12.078 1.00 95.69 415 VAL A N 1
ATOM 3188 C CA . VAL A 1 415 ? -7.201 -9.814 10.676 1.00 95.69 415 VAL A CA 1
ATOM 3189 C C . VAL A 1 415 ? -8.411 -10.043 9.789 1.00 95.69 415 VAL A C 1
ATOM 3191 O O . VAL A 1 415 ? -9.042 -11.102 9.861 1.00 95.69 415 VAL A O 1
ATOM 3194 N N . LEU A 1 416 ? -8.698 -9.060 8.941 1.00 96.06 416 LEU A N 1
ATOM 3195 C CA . LEU A 1 416 ? -9.835 -9.046 8.030 1.00 96.06 416 LEU A CA 1
ATOM 3196 C C . LEU A 1 416 ? -9.341 -9.148 6.591 1.00 96.06 416 LEU A C 1
ATOM 3198 O O . LEU A 1 416 ? -8.419 -8.437 6.178 1.00 96.06 416 LEU A O 1
ATOM 3202 N N . ALA A 1 417 ? -9.967 -10.045 5.833 1.00 94.19 417 ALA A N 1
ATOM 3203 C CA . ALA A 1 417 ? -9.650 -10.239 4.430 1.00 94.19 417 ALA A CA 1
ATOM 3204 C C . ALA A 1 417 ? -9.999 -8.996 3.597 1.00 94.19 417 ALA A C 1
ATOM 3206 O O . ALA A 1 417 ? -10.846 -8.171 3.959 1.00 94.19 417 ALA A O 1
ATOM 3207 N N . ASP A 1 418 ? -9.355 -8.890 2.440 1.00 89.25 418 ASP A N 1
ATOM 3208 C CA . ASP A 1 418 ? -9.805 -8.017 1.369 1.00 89.25 418 ASP A CA 1
ATOM 3209 C C . ASP A 1 418 ? -11.240 -8.378 0.949 1.00 89.25 418 ASP A C 1
ATOM 3211 O O . ASP A 1 418 ? -11.500 -9.481 0.471 1.00 89.25 418 ASP A O 1
ATOM 3215 N N . HIS A 1 419 ? -12.163 -7.438 1.145 1.00 84.81 419 HIS A N 1
ATOM 3216 C CA . HIS A 1 419 ? -13.563 -7.555 0.765 1.00 84.81 419 HIS A CA 1
ATOM 3217 C C . HIS A 1 419 ? -13.804 -6.855 -0.577 1.00 84.81 419 HIS A C 1
ATOM 3219 O O . HIS A 1 419 ? -13.747 -5.623 -0.697 1.00 84.81 419 HIS A O 1
ATOM 3225 N N . GLU A 1 420 ? -14.100 -7.655 -1.600 1.00 70.88 420 GLU A N 1
ATOM 3226 C CA . GLU A 1 420 ? -14.574 -7.164 -2.891 1.00 70.88 420 GLU A CA 1
ATOM 3227 C C . GLU A 1 420 ? -15.972 -6.544 -2.705 1.00 70.88 420 GLU A C 1
ATOM 3229 O O . GLU A 1 420 ? -16.875 -7.171 -2.160 1.00 70.88 420 GLU A O 1
ATOM 3234 N N . GLY A 1 421 ? -16.151 -5.281 -3.105 1.00 72.69 421 GLY A N 1
ATOM 3235 C CA . GLY A 1 421 ? -17.441 -4.579 -3.006 1.00 72.69 421 GLY A CA 1
ATOM 3236 C C . GLY A 1 421 ? -17.617 -3.658 -1.794 1.00 72.69 421 GLY A C 1
ATOM 3237 O O . GLY A 1 421 ? -18.620 -2.958 -1.719 1.00 72.69 421 GLY A O 1
ATOM 3238 N N . GLY A 1 422 ? -16.641 -3.579 -0.883 1.00 78.25 422 GLY A N 1
ATOM 3239 C CA . GLY A 1 422 ? -16.634 -2.548 0.167 1.00 78.25 422 GLY A CA 1
ATOM 3240 C C . GLY A 1 422 ? -17.491 -2.843 1.406 1.00 78.25 422 GLY A C 1
ATOM 3241 O O . GLY A 1 422 ? -17.624 -1.962 2.256 1.00 78.25 422 GLY A O 1
ATOM 3242 N N . PHE A 1 423 ? -18.031 -4.059 1.537 1.00 87.50 423 PHE A N 1
ATOM 3243 C CA . PHE A 1 423 ? -18.828 -4.494 2.690 1.00 87.50 423 PHE A CA 1
ATOM 3244 C C . PHE A 1 423 ? -18.195 -5.705 3.382 1.00 87.50 423 PHE A C 1
ATOM 3246 O O . PHE A 1 423 ? -17.624 -6.571 2.724 1.00 87.50 423 PHE A O 1
ATOM 3253 N N . PHE A 1 424 ? -18.308 -5.762 4.709 1.00 94.12 424 PHE A N 1
ATOM 3254 C CA . PHE A 1 424 ? -17.902 -6.921 5.505 1.00 94.12 424 PHE A CA 1
ATOM 3255 C C . PHE A 1 424 ? -18.959 -8.026 5.430 1.00 94.12 424 PHE A C 1
ATOM 3257 O O . PHE A 1 424 ? -20.151 -7.728 5.355 1.00 94.12 424 PHE A O 1
ATOM 3264 N N . SER A 1 425 ? -18.531 -9.291 5.471 1.00 94.06 425 SER A N 1
ATOM 3265 C CA . SER A 1 425 ? -19.461 -10.416 5.623 1.00 94.06 425 SER A CA 1
ATOM 3266 C C . SER A 1 425 ? -20.095 -10.421 7.020 1.00 94.06 425 SER A C 1
ATOM 3268 O O . SER A 1 425 ? -19.530 -9.854 7.956 1.00 94.06 425 SER A O 1
ATOM 3270 N N . ASP A 1 426 ? -21.221 -11.114 7.204 1.00 94.81 426 ASP A N 1
ATOM 3271 C CA . ASP A 1 426 ? -21.846 -11.259 8.530 1.00 94.81 426 ASP A CA 1
ATOM 3272 C C . ASP A 1 426 ? -20.869 -11.851 9.560 1.00 94.81 426 ASP A C 1
ATOM 3274 O O . ASP A 1 426 ? -20.814 -11.418 10.711 1.00 94.81 426 ASP A O 1
ATOM 3278 N N . GLN A 1 427 ? -20.026 -12.794 9.129 1.00 95.25 427 GLN A N 1
ATOM 3279 C CA . GLN A 1 427 ? -19.000 -13.393 9.979 1.00 95.25 427 GLN A CA 1
ATOM 3280 C C . GLN A 1 427 ? -17.903 -12.390 10.363 1.00 95.25 427 GLN A C 1
ATOM 3282 O O . GLN A 1 427 ? -17.425 -12.402 11.502 1.00 95.25 427 GLN A O 1
ATOM 3287 N N . ASP A 1 428 ? -17.499 -11.517 9.438 1.00 95.56 428 ASP A N 1
ATOM 3288 C CA . ASP A 1 428 ? -16.550 -10.440 9.730 1.00 95.56 428 ASP A CA 1
ATOM 3289 C C . ASP A 1 428 ? -17.166 -9.429 10.696 1.00 95.56 428 ASP A C 1
ATOM 3291 O O . ASP A 1 428 ? -16.499 -9.019 11.640 1.00 95.56 428 ASP A O 1
ATOM 3295 N N . ILE A 1 429 ? -18.444 -9.074 10.516 1.00 96.25 429 ILE A N 1
ATOM 3296 C CA . ILE A 1 429 ? -19.181 -8.175 11.414 1.00 96.25 429 ILE A CA 1
ATOM 3297 C C . ILE A 1 429 ? -19.184 -8.731 12.840 1.00 96.25 429 ILE A C 1
ATOM 3299 O O . ILE A 1 429 ? -18.789 -8.020 13.765 1.00 96.25 429 ILE A O 1
ATOM 3303 N N . VAL A 1 430 ? -19.543 -10.007 13.021 1.00 96.00 430 VAL A N 1
ATOM 3304 C CA . VAL A 1 430 ? -19.494 -10.673 14.334 1.00 96.00 430 VAL A CA 1
ATOM 3305 C C . VAL A 1 430 ? -18.073 -10.642 14.904 1.00 96.00 430 VAL A C 1
ATOM 3307 O O . VAL A 1 430 ? -17.876 -10.258 16.054 1.00 96.00 430 VAL A O 1
ATOM 3310 N N . SER A 1 431 ? -17.064 -10.952 14.087 1.00 95.69 431 SER A N 1
ATOM 3311 C CA . SER A 1 431 ? -15.658 -10.955 14.515 1.00 95.69 431 SER A CA 1
ATOM 3312 C C . SER A 1 431 ? -15.164 -9.562 14.931 1.00 95.69 431 SER A C 1
ATOM 3314 O O . SER A 1 431 ? -14.424 -9.437 15.907 1.00 95.69 431 SER A O 1
ATOM 3316 N N . ILE A 1 432 ? -15.581 -8.507 14.223 1.00 96.44 432 ILE A N 1
ATOM 3317 C CA . ILE A 1 432 ? -15.280 -7.106 14.551 1.00 96.44 432 ILE A CA 1
ATOM 3318 C C . ILE A 1 432 ? -15.929 -6.728 15.882 1.00 96.44 432 ILE A C 1
ATOM 3320 O O . ILE A 1 432 ? -15.254 -6.173 16.751 1.00 96.44 432 ILE A O 1
ATOM 3324 N N . GLN A 1 433 ? -17.215 -7.040 16.059 1.00 95.31 433 GLN A N 1
ATOM 3325 C CA . GLN A 1 433 ? -17.951 -6.744 17.287 1.00 95.31 433 GLN A CA 1
ATOM 3326 C C . GLN A 1 433 ? -17.333 -7.465 18.488 1.00 95.31 433 GLN A C 1
ATOM 3328 O O . GLN A 1 433 ? -16.989 -6.815 19.478 1.00 95.31 433 GLN A O 1
ATOM 3333 N N . ASP A 1 434 ? -17.100 -8.774 18.381 1.00 93.88 434 ASP A N 1
ATOM 3334 C CA . ASP A 1 434 ? -16.470 -9.575 19.431 1.00 93.88 434 ASP A CA 1
ATOM 3335 C C . ASP A 1 434 ? -15.075 -9.052 19.773 1.00 93.88 434 ASP A C 1
ATOM 3337 O O . ASP A 1 434 ? -14.736 -8.895 20.951 1.00 93.88 434 ASP A O 1
ATOM 3341 N N . TYR A 1 435 ? -14.269 -8.725 18.757 1.00 94.44 435 TYR A N 1
ATOM 3342 C CA . TYR A 1 435 ? -12.943 -8.159 18.963 1.00 94.44 435 TYR A CA 1
ATOM 3343 C C . TYR A 1 435 ? -13.026 -6.840 19.725 1.00 94.44 435 TYR A C 1
ATOM 3345 O O . TYR A 1 435 ? -12.407 -6.727 20.779 1.00 94.44 435 TYR A O 1
ATOM 3353 N N . VAL A 1 436 ? -13.823 -5.873 19.265 1.00 93.62 436 VAL A N 1
ATOM 3354 C CA . VAL A 1 436 ? -13.941 -4.546 19.891 1.00 93.62 436 VAL A CA 1
ATOM 3355 C C . VAL A 1 436 ? -14.470 -4.643 21.322 1.00 93.62 436 VAL A C 1
ATOM 3357 O O . VAL A 1 436 ? -13.838 -4.131 22.249 1.00 93.62 436 VAL A O 1
ATOM 3360 N N . LEU A 1 437 ? -15.582 -5.355 21.538 1.00 91.81 437 LEU A N 1
ATOM 3361 C CA . LEU A 1 437 ? -16.216 -5.502 22.856 1.00 91.81 437 LEU A CA 1
ATOM 3362 C C . LEU A 1 437 ? -15.307 -6.188 23.881 1.00 91.81 437 LEU A C 1
ATOM 3364 O O . LEU A 1 437 ? -15.440 -6.002 25.099 1.00 91.81 437 LEU A O 1
ATOM 3368 N N . SER A 1 438 ? -14.341 -6.960 23.403 1.00 90.19 438 SER A N 1
ATOM 3369 C CA . SER A 1 438 ? -13.398 -7.634 24.271 1.00 90.19 438 SER A CA 1
ATOM 3370 C C . SER A 1 438 ? -12.367 -6.722 24.945 1.00 90.19 438 SER A C 1
ATOM 3372 O O . SER A 1 438 ? -11.857 -7.072 26.012 1.00 90.19 438 SER A O 1
ATOM 3374 N N . PHE A 1 439 ? -12.109 -5.537 24.385 1.00 88.31 439 PHE A N 1
ATOM 3375 C CA . PHE A 1 439 ? -11.250 -4.509 24.991 1.00 88.31 439 PHE A CA 1
ATOM 3376 C C . PHE A 1 439 ? -11.997 -3.661 26.029 1.00 88.31 439 PHE A C 1
ATOM 3378 O O . PHE A 1 439 ? -11.385 -3.045 26.900 1.00 88.31 439 PHE A O 1
ATOM 3385 N N . LEU A 1 440 ? -13.325 -3.678 25.960 1.00 84.50 440 LEU A N 1
ATOM 3386 C CA . LEU A 1 440 ? -14.241 -2.891 26.781 1.00 84.50 440 LEU A CA 1
ATOM 3387 C C . LEU A 1 440 ? -14.623 -3.621 28.086 1.00 84.50 440 LEU A C 1
ATOM 3389 O O . LEU A 1 440 ? -14.717 -3.057 29.175 1.00 84.50 440 LEU A O 1
ATOM 3393 N N . SER A 1 441 ? -14.711 -4.949 28.027 1.00 65.62 441 SER A N 1
ATOM 3394 C CA . SER A 1 441 ? -15.263 -5.782 29.107 1.00 65.62 441 SER A CA 1
ATOM 3395 C C . SER A 1 441 ? -14.363 -5.974 30.346 1.00 65.62 441 SER A C 1
ATOM 3397 O O . SER A 1 441 ? -14.806 -6.530 31.359 1.00 65.62 441 SER A O 1
ATOM 3399 N N . VAL A 1 442 ? -13.110 -5.504 30.328 1.00 58.69 442 VAL A N 1
ATOM 3400 C CA . VAL A 1 442 ? -12.116 -5.804 31.382 1.00 58.69 442 VAL A CA 1
ATOM 3401 C C . VAL A 1 442 ? -12.525 -5.236 32.753 1.00 58.69 442 VAL A C 1
ATOM 3403 O O . VAL A 1 442 ? -12.221 -5.825 33.792 1.00 58.69 442 VAL A O 1
ATOM 3406 N N . ARG A 1 443 ? -13.295 -4.139 32.805 1.00 55.34 443 ARG A N 1
ATOM 3407 C CA . ARG A 1 443 ? -13.700 -3.523 34.085 1.00 55.34 443 ARG A CA 1
ATOM 3408 C C . ARG A 1 443 ? -14.830 -4.260 34.810 1.00 55.34 443 ARG A C 1
ATOM 3410 O O . ARG A 1 443 ? -14.851 -4.239 36.045 1.00 55.34 443 ARG A O 1
ATOM 3417 N N . LYS A 1 444 ? -15.744 -4.931 34.095 1.00 56.12 444 LYS A N 1
ATOM 3418 C CA . LYS A 1 444 ? -16.856 -5.669 34.730 1.00 56.12 444 LYS A CA 1
ATOM 3419 C C . LYS A 1 444 ? -16.348 -6.923 35.449 1.00 56.12 444 LYS A C 1
ATOM 3421 O O . LYS A 1 444 ? -16.708 -7.139 36.604 1.00 56.12 444 LYS A O 1
ATOM 3426 N N . MET A 1 445 ? -15.428 -7.682 34.847 1.00 52.69 445 MET A N 1
ATOM 3427 C CA . MET A 1 445 ? -14.890 -8.893 35.484 1.00 52.69 445 MET A CA 1
ATOM 3428 C C . MET A 1 445 ? -14.008 -8.615 36.705 1.00 52.69 445 MET A C 1
ATOM 3430 O O . MET A 1 445 ? -14.054 -9.390 37.654 1.00 52.69 445 MET A O 1
ATOM 3434 N N . VAL A 1 446 ? -13.243 -7.517 36.739 1.00 57.12 446 VAL A N 1
ATOM 3435 C CA . VAL A 1 446 ? -12.428 -7.171 37.922 1.00 57.12 446 VAL A CA 1
ATOM 3436 C C . VAL A 1 446 ? -13.315 -6.818 39.118 1.00 57.12 446 VAL A C 1
ATOM 3438 O O . VAL A 1 446 ? -13.024 -7.232 40.238 1.00 57.12 446 VAL A O 1
ATOM 3441 N N . LYS A 1 447 ? -14.433 -6.112 38.895 1.00 58.62 447 LYS A N 1
ATOM 3442 C CA . LYS A 1 447 ? -15.411 -5.837 39.958 1.00 58.62 447 LYS A CA 1
ATOM 3443 C C . LYS A 1 447 ? -16.110 -7.109 40.423 1.00 58.62 447 LYS A C 1
ATOM 3445 O O . LYS A 1 447 ? -16.224 -7.291 41.626 1.00 58.62 447 LYS A O 1
ATOM 3450 N N . VAL A 1 448 ? -16.508 -7.995 39.507 1.00 64.44 448 VAL A N 1
ATOM 3451 C CA . VAL A 1 448 ? -17.123 -9.283 39.862 1.00 64.44 448 VAL A CA 1
ATOM 3452 C C . VAL A 1 448 ? -16.134 -10.171 40.612 1.00 64.44 448 VAL A C 1
ATOM 3454 O O . VAL A 1 448 ? -16.481 -10.646 41.678 1.00 64.44 448 VAL A O 1
ATOM 3457 N N . LYS A 1 449 ? -14.881 -10.321 40.164 1.00 60.75 449 LYS A N 1
ATOM 3458 C CA . LYS A 1 449 ? -13.857 -11.078 40.907 1.00 60.75 449 LYS A CA 1
ATOM 3459 C C . LYS A 1 449 ? -13.584 -10.489 42.290 1.00 60.75 449 LYS A C 1
ATOM 3461 O O .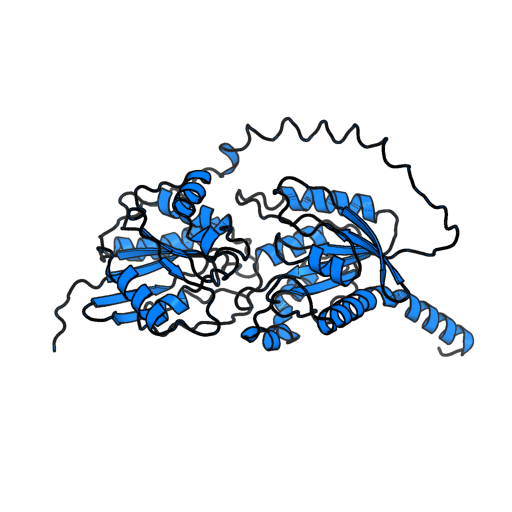 LYS A 1 449 ? -13.509 -11.245 43.244 1.00 60.75 449 LYS A O 1
ATOM 3466 N N . LYS A 1 450 ? -13.495 -9.159 42.416 1.00 70.44 450 LYS A N 1
ATOM 3467 C CA . LYS A 1 450 ? -13.302 -8.476 43.709 1.00 70.44 450 LYS A CA 1
ATOM 3468 C C . LYS A 1 450 ? -14.536 -8.564 44.617 1.00 70.44 450 LYS A C 1
ATOM 3470 O O . LYS A 1 450 ? -14.408 -8.509 45.835 1.00 70.44 450 LYS A O 1
ATOM 3475 N N . LEU A 1 451 ? -15.732 -8.660 44.038 1.00 74.31 451 LEU A N 1
ATOM 3476 C CA . LEU A 1 451 ? -16.977 -8.882 44.771 1.00 74.31 451 LEU A CA 1
ATOM 3477 C C . LEU A 1 451 ? -17.077 -10.344 45.223 1.00 74.31 451 LEU A C 1
ATOM 3479 O O . LEU A 1 451 ? -17.361 -10.597 46.384 1.00 74.31 451 LEU A O 1
ATOM 3483 N N . LEU A 1 452 ? -16.773 -11.292 44.336 1.00 71.88 452 LEU A N 1
ATOM 3484 C CA . LEU A 1 452 ? -16.733 -12.722 44.631 1.00 71.88 452 LEU A CA 1
ATOM 3485 C C . LEU A 1 452 ? -15.649 -13.041 45.669 1.00 71.88 452 LEU A C 1
ATOM 3487 O O . LEU A 1 452 ? -15.938 -13.761 46.611 1.00 71.88 452 LEU A O 1
ATOM 3491 N N . SER A 1 453 ? -14.451 -12.455 45.587 1.00 77.62 453 SER A N 1
ATOM 3492 C CA . SER A 1 453 ? -13.406 -12.664 46.603 1.00 77.62 453 SER A CA 1
ATOM 3493 C C . SER A 1 453 ? -13.819 -12.130 47.979 1.00 77.62 453 SER A C 1
ATOM 3495 O O . SER A 1 453 ? -13.545 -12.764 48.992 1.00 77.62 453 SER A O 1
ATOM 3497 N N . LYS A 1 454 ? -14.564 -11.013 48.025 1.00 81.75 454 LYS A N 1
ATOM 3498 C CA . LYS A 1 454 ? -15.168 -10.493 49.263 1.00 81.75 454 LYS A CA 1
ATOM 3499 C C . LYS A 1 454 ? -16.293 -11.373 49.810 1.00 81.75 454 LYS A C 1
ATOM 3501 O O . LYS A 1 454 ? -16.416 -11.475 51.022 1.00 81.75 454 LYS A O 1
ATOM 3506 N N . ILE A 1 455 ? -17.123 -11.956 48.942 1.00 82.94 455 ILE A N 1
ATOM 3507 C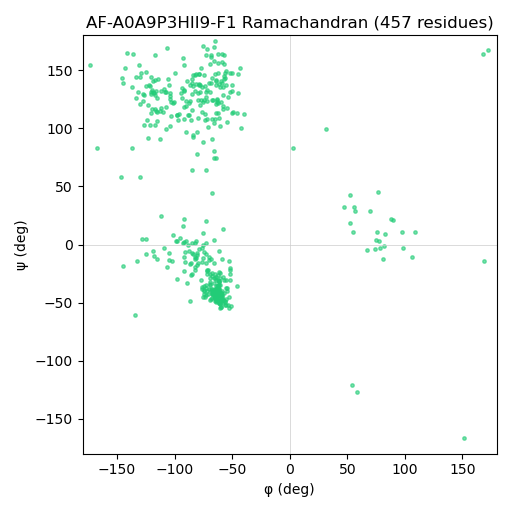 CA . ILE A 1 455 ? -18.253 -12.811 49.344 1.00 82.94 455 ILE A CA 1
ATOM 3508 C C . ILE A 1 455 ? -17.762 -14.179 49.825 1.00 82.94 455 ILE A C 1
ATOM 3510 O O . ILE A 1 455 ? -18.289 -14.712 50.794 1.00 82.94 455 ILE A O 1
ATOM 3514 N N . PHE A 1 456 ? -16.761 -14.748 49.155 1.00 87.69 456 PHE A N 1
ATOM 3515 C CA . PHE A 1 456 ? -16.317 -16.119 49.397 1.00 87.69 456 PHE A CA 1
ATOM 3516 C C . PHE A 1 456 ? -15.095 -16.234 50.316 1.00 87.69 456 PHE A C 1
ATOM 3518 O O . PHE A 1 456 ? -14.626 -17.347 50.519 1.00 87.69 456 PHE A O 1
ATOM 3525 N N . HIS A 1 457 ? -14.573 -15.127 50.866 1.00 80.69 457 HIS A N 1
ATOM 3526 C CA . HIS A 1 457 ? -13.326 -15.110 51.656 1.00 80.69 457 HIS A CA 1
ATOM 3527 C C . HIS A 1 457 ? -12.173 -15.875 50.980 1.00 80.69 457 HIS A C 1
ATOM 3529 O O . HIS A 1 457 ? -11.343 -16.494 51.640 1.00 80.69 457 HIS A O 1
ATOM 3535 N N . LEU A 1 458 ? -12.147 -15.857 49.648 1.00 58.56 458 LEU A N 1
ATOM 3536 C CA . LEU A 1 458 ? -11.055 -16.418 48.868 1.00 58.56 458 LEU A CA 1
ATOM 3537 C C . LEU A 1 458 ? -9.948 -15.361 48.873 1.00 58.56 458 LEU A C 1
ATOM 3539 O O . LEU A 1 458 ? -10.053 -14.376 48.134 1.00 58.56 458 LEU A O 1
ATOM 3543 N N . GLU A 1 459 ? -8.981 -15.522 49.782 1.00 49.69 459 GLU A N 1
ATOM 3544 C CA . GLU A 1 459 ? -7.724 -14.754 49.791 1.00 49.69 459 GLU A CA 1
ATOM 3545 C C . GLU A 1 459 ? -6.903 -14.989 48.519 1.00 49.69 459 GLU A C 1
ATOM 3547 O O . GLU A 1 459 ? -6.814 -16.155 48.062 1.00 49.69 459 GLU A O 1
#

InterPro domains:
  IPR006073 GTP binding domain [PF01926] (11-121)
  IPR006073 GTP binding domain [PF01926] (254-311)
  IPR027417 P-loop containing nucleoside triphosphate hydrolase [G3DSA:3.40.50.300] (10-203)
  IPR027417 P-loop containing nucleoside triphosphate hydrolase [G3DSA:3.40.50.300] (251-411)
  IPR027417 P-loop containing nucleoside triphosphate hydrolase [SSF52540] (9-137)
  IPR027417 P-loop containing nucleoside triphosphate hydrolase [SSF52540] (253-378)

Radius of gyration: 25.16 Å; Cα contacts (8 Å, |Δi|>4): 718; chains: 1; bounding box: 61×52×83 Å

Organism: NCBI:txid205924

Mean predicted aligned error: 11.28 Å

Foldseek 3Di:
DPLPPPAAEEEEEAAAPQLCLVLLVVLQVDDDDDFDDQQAWDDFPDWDFDDRPSHTYTYTYQTGLQRDDPPPDPDDSLNSLVVSVVVVQVVLVVQGFYEYEYRFEADQQLHTAPSSLVSQQVNQVQFPDAWQYEYEHEQHEPNCQCVNPPPCNVVVNNVVSVHDCPNYDDPLYHYYHRDQPHDDPVRSVVSSCSVVVGDTDRTHTDPPPSCPDQPVPPPPPPPDPPPPPVVVPPPPDDDPDPPCPPPDPAAEEEEEAAAPPLCRVQLVVLQPDPDDDDPDPPPDQDWDWDWDDRPPHIHIYIYGYGQDDPVSSCSPPNLVSVLVVCCVVCVPVGAYEYEYRFAQNSNYTRVSSLVSLLSSQLSDPAQHAYAYAHEAAEPVCQVVLQPQVSCVVSVVSVVVSPHPHPHPPPDGHHYYHRDDPSHDDPVSSVSSSVRRVVSVCPVVVVVVVVVCCVVVVVD

Sequence (459 aa):
MEIEASNITSVIFIGNPGVGKSALHNALGGSFESGYHEVTGMPVGDPQRVACRQHSLYLVDTPGVNDHPTAGCTATVKNSVDFNLGIIRDRLNNGGNCVVFFVIAPWRNGTIQSPDLMLMKLILEGMEEGPQIGLIMTQIYNSSFDIVTAPGFVRTTLMGVGANLEFLADERYLFLRKHKEKFDDNEIEDIRNYILGFEPRQVRIRAIPTQARSPSEGFDQMSVATGQQVLQDLSLLDAQDDVKDAGTTCRESVIFIGRPGVGKTTLHKALGATFHSGFRQLTRLECEQQYIHCGNNHLRLVDCPGILDNSDGQYFGSCEPLSMELNSRLNDGQPYAIFFVICPRNGRVDPGDLTMMHTVLSSMKRGPVVGLVLNQVGLRDISKARDPYSSRPMVDVLKQSGANIRVLSSRGPLVLADHEGGFFSDQDIVSIQDYVLSFLSVRKMVKVKKLLSKIFHLE